Protein AF-A0A6M2AC68-F1 (afdb_monomer)

Radius of gyration: 29.89 Å; Cα contacts (8 Å, |Δi|>4): 961; chains: 1; bounding box: 69×64×84 Å

Solvent-accessible surface area (backbone atoms only — not comparable to full-atom values): 29818 Å² total; per-residue (Å²): 89,68,49,102,82,72,46,84,43,85,62,93,76,73,64,68,94,43,40,70,63,35,24,42,31,49,70,29,85,40,92,44,71,67,42,51,20,34,69,78,64,62,39,92,71,64,75,55,54,67,68,63,40,51,57,61,54,37,77,77,44,97,56,94,53,50,67,60,49,49,52,49,55,52,52,50,53,52,51,53,52,50,51,58,48,59,75,70,52,58,87,47,86,93,63,36,50,74,45,75,43,55,38,72,68,39,56,62,61,55,68,67,60,51,46,68,78,42,67,80,59,40,72,45,78,45,69,55,96,60,15,65,46,40,69,59,50,51,62,73,67,52,60,36,68,22,71,29,75,49,77,44,43,49,78,82,40,55,64,72,58,52,54,51,51,39,43,52,52,10,47,52,52,19,40,77,75,47,17,40,74,93,54,53,42,81,73,46,78,47,64,44,76,48,54,39,49,84,77,45,34,25,42,38,35,24,30,29,37,13,45,60,66,70,80,85,68,87,69,93,66,96,69,86,81,76,82,83,84,83,88,86,75,78,81,79,68,74,74,75,78,82,82,73,74,68,73,60,66,60,62,72,77,63,70,88,83,58,66,20,65,60,50,42,73,73,23,47,76,60,50,73,65,47,47,54,15,26,28,50,14,8,50,63,30,3,76,91,40,44,51,68,16,62,60,18,36,52,50,32,51,48,39,44,74,73,72,41,62,40,31,38,28,51,58,87,77,46,51,57,81,37,35,31,30,32,30,39,68,50,61,23,62,66,58,50,74,74,45,75,78,83,74,38,16,47,52,46,3,46,51,51,34,25,64,74,72,72,49,78,75,33,30,40,28,26,44,18,30,3,4,21,28,43,26,36,52,48,30,45,25,26,63,69,60,25,22,34,40,27,25,12,21,51,66,25,39,69,96,50,83,52,68,24,38,40,70,75,68,51,86,69,93,69,53,48,36,12,32,7,52,56,84,54,65,50,79,46,68,28,87,49,100,40,53,62,48,31,42,58,51,48,54,53,49,24,28,79,52,72,16,40,24,18,37,25,33,67,81,30,39,26,53,47,46,61,72,29,40,41,76,44,37,50,59,46,17,24,49,43,14,43,33,53,66,75,33,63,94,55,51,70,68,56,34,48,47,47,38,27,71,64,24,53,89,44,99,70,36,59,81,77,89,86,78,85,49,40,81,79,41,78,42,73,43,93,48,66,61,94,92,35,81,44,65,51,70,44,69,84

Sequence (540 aa):
SLDGAGSITIGPNSVGLHLQEKALVFGGDVLTSTDIAVVVGRLKIGTLNLEALKQKISHFSPSQDVDHLIAQIDQDLHKKLVEGIKYTLASIEDFPPHLVLVGGGASLFDLDVLNELMPKQFRTITIPKAAGVANALGAGMSSIGAKFVQVYDYDQIRRDAAIAEATEEAKKIAIAKGAMPDSIRVANIIETQINYLKGQPHETSVSVVGIDMGNIRVSRSSHHLQSSRGASKTASENLSQEVEPLISVAQTKRNDKVEGGALMKRAKPLSTVSIGDIALGAGLLGSGGGGSPVLGHQLALNAIKKGGEIRTISLDELPDDARVVVFGAMGSPVVVDERVPAFDEGIMAIREFEKKHGKNVDALVLAEGGGMNCTYPLFVASALNIPVVDADCMGRAFPGIHMVTPNIYGNFEQHFAALSNGRTSVLIQGDDDSFSSLETKARKATIDLGGVVSLAFMPMSGVEAKKWTIKGTLSIAESMGKAVRMSDGLSFAQRLEALNKVLEDTQYKKARKIFEGNIIKVINSSQEISGFNVGGFIIE

Nearest PDB structures (foldseek):
  2o3i-assembly1_A  TM=8.513E-01  e=2.415E-12  Chromobacterium violaceum
  2o3i-assembly1_B  TM=8.382E-01  e=3.020E-12  Chromobacterium violaceum
  8etj-assembly1_P  TM=8.234E-01  e=5.802E-01  Schizosaccharomyces pombe
  7vwy-assembly1_G  TM=4.848E-01  e=7.582E+00  Escherichia coli K-12

Structure (mmCIF, N/CA/C/O backbone):
data_AF-A0A6M2AC68-F1
#
_entry.id   AF-A0A6M2AC68-F1
#
loop_
_atom_site.group_PDB
_atom_site.id
_atom_site.type_symbol
_atom_site.label_atom_id
_atom_site.label_alt_id
_atom_site.label_comp_id
_atom_site.label_asym_id
_atom_site.label_entity_id
_atom_site.label_seq_id
_atom_site.pdbx_PDB_ins_code
_atom_site.Cartn_x
_atom_site.Cartn_y
_atom_site.Cartn_z
_atom_site.occupancy
_atom_site.B_iso_or_equiv
_atom_site.auth_seq_id
_atom_site.auth_comp_id
_atom_site.auth_asym_id
_atom_site.auth_atom_id
_atom_site.pdbx_PDB_model_num
ATOM 1 N N . SER A 1 1 ? 22.279 24.431 -16.744 1.00 63.75 1 SER A N 1
ATOM 2 C CA . SER A 1 1 ? 21.866 25.580 -15.902 1.00 63.75 1 SER A CA 1
ATOM 3 C C . SER A 1 1 ? 22.942 25.852 -14.872 1.00 63.75 1 SER A C 1
ATOM 5 O O . SER A 1 1 ? 23.754 24.969 -14.641 1.00 63.75 1 SER A O 1
ATOM 7 N N . LEU A 1 2 ? 22.965 27.037 -14.262 1.00 62.97 2 LEU A N 1
ATOM 8 C CA . LEU A 1 2 ? 23.719 27.256 -13.025 1.00 62.97 2 LEU A CA 1
ATOM 9 C C . LEU A 1 2 ? 22.783 26.966 -11.847 1.00 62.97 2 LEU A C 1
ATOM 11 O O . LEU A 1 2 ? 21.609 27.339 -11.907 1.00 62.97 2 LEU A O 1
ATOM 15 N N . ASP A 1 3 ? 23.253 26.257 -10.827 1.00 60.69 3 ASP A N 1
ATOM 16 C CA . ASP A 1 3 ? 22.520 26.140 -9.567 1.00 60.69 3 ASP A CA 1
ATOM 17 C C . ASP A 1 3 ? 22.620 27.442 -8.746 1.00 60.69 3 ASP A C 1
ATOM 19 O O . ASP A 1 3 ? 23.320 28.388 -9.114 1.00 60.69 3 ASP A O 1
ATOM 23 N N . GLY A 1 4 ? 21.915 27.501 -7.612 1.00 50.62 4 GLY A N 1
ATOM 24 C CA . GLY A 1 4 ? 21.947 28.661 -6.712 1.00 50.62 4 GLY A CA 1
ATOM 25 C C . GLY A 1 4 ? 23.326 28.968 -6.102 1.00 50.62 4 GLY A C 1
ATOM 26 O O . GLY A 1 4 ? 23.470 30.009 -5.467 1.00 50.62 4 GLY A O 1
ATOM 27 N N . ALA A 1 5 ? 24.322 28.094 -6.295 1.00 56.19 5 ALA A N 1
ATOM 28 C CA . ALA A 1 5 ? 25.706 28.251 -5.854 1.00 56.19 5 ALA A CA 1
ATOM 29 C C . ALA A 1 5 ? 26.676 28.588 -7.010 1.00 56.19 5 ALA A C 1
ATOM 31 O O . ALA A 1 5 ? 27.876 28.724 -6.777 1.00 56.19 5 ALA A O 1
ATOM 32 N N . GLY A 1 6 ? 26.178 28.748 -8.244 1.00 59.19 6 GLY A N 1
ATOM 33 C CA . GLY A 1 6 ? 26.992 29.052 -9.425 1.00 59.19 6 GLY A CA 1
ATOM 34 C C . GLY A 1 6 ? 27.696 27.838 -10.043 1.00 59.19 6 GLY A C 1
ATOM 35 O O . GLY A 1 6 ? 28.574 28.019 -10.885 1.00 59.19 6 GLY A O 1
ATOM 36 N N . SER A 1 7 ? 27.323 26.615 -9.655 1.00 65.62 7 SER A N 1
ATOM 37 C CA . SER A 1 7 ? 27.832 25.372 -10.237 1.00 65.62 7 SER A CA 1
ATOM 3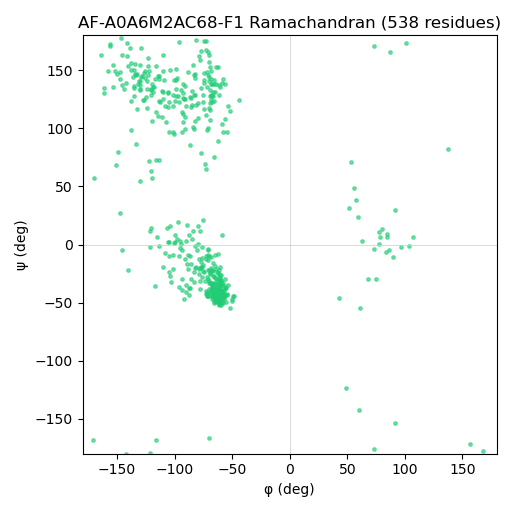8 C C . SER A 1 7 ? 26.990 24.938 -11.442 1.00 65.62 7 SER A C 1
ATOM 40 O O . SER A 1 7 ? 25.788 25.205 -11.518 1.00 65.62 7 SER A O 1
ATOM 42 N N . ILE A 1 8 ? 27.612 24.288 -12.426 1.00 74.12 8 ILE A N 1
ATOM 43 C CA . ILE A 1 8 ? 26.923 23.882 -13.654 1.00 74.12 8 ILE A CA 1
ATOM 44 C C . ILE A 1 8 ? 26.189 22.569 -13.435 1.00 74.12 8 ILE A C 1
ATOM 46 O O . ILE A 1 8 ? 26.756 21.567 -13.021 1.00 74.12 8 ILE A O 1
ATOM 50 N N . THR A 1 9 ? 24.910 22.572 -13.787 1.00 79.19 9 THR A N 1
ATOM 51 C CA . THR A 1 9 ? 24.010 21.428 -13.685 1.00 79.19 9 THR A CA 1
ATOM 52 C C . THR A 1 9 ? 23.496 21.017 -15.062 1.00 79.19 9 THR A C 1
ATOM 54 O O . THR A 1 9 ? 23.085 21.852 -15.880 1.00 79.19 9 THR A O 1
ATOM 57 N N . ILE A 1 10 ? 23.507 19.707 -15.316 1.00 83.94 10 ILE A N 1
ATOM 58 C CA . ILE A 1 10 ? 23.027 19.082 -16.556 1.00 83.94 10 ILE A CA 1
ATOM 59 C C . ILE A 1 10 ? 21.632 18.493 -16.303 1.00 83.94 10 ILE A C 1
ATOM 61 O O . ILE A 1 10 ? 21.487 17.593 -15.476 1.00 83.94 10 ILE A O 1
ATOM 65 N N . GLY A 1 11 ? 20.603 18.945 -17.025 1.00 82.69 11 GLY A N 1
ATOM 66 C CA . GLY A 1 11 ? 19.216 18.479 -16.847 1.00 82.69 11 GLY A CA 1
ATOM 67 C C . GLY A 1 11 ? 18.533 19.005 -15.567 1.00 82.69 11 GLY A C 1
ATOM 68 O O . GLY A 1 11 ? 19.113 19.829 -14.864 1.00 82.69 11 GLY A O 1
ATOM 69 N N . PRO A 1 12 ? 17.293 18.572 -15.254 1.00 78.44 12 PRO A N 1
ATOM 70 C CA . PRO A 1 12 ? 16.518 17.518 -15.924 1.00 78.44 12 PRO A CA 1
ATOM 71 C C . PRO A 1 12 ? 15.856 17.964 -17.238 1.00 78.44 12 PRO A C 1
ATOM 73 O O . PRO A 1 12 ? 15.390 17.128 -18.006 1.00 78.44 12 PRO A O 1
ATOM 76 N N . ASN A 1 13 ? 15.825 19.269 -17.512 1.00 82.31 13 ASN A N 1
ATOM 77 C CA . ASN A 1 13 ? 15.192 19.813 -18.709 1.00 82.31 13 ASN A CA 1
ATOM 78 C C . ASN A 1 13 ? 15.928 19.370 -19.982 1.00 82.31 13 ASN A C 1
ATOM 80 O O . ASN A 1 13 ? 17.158 19.394 -20.039 1.00 82.31 13 ASN A O 1
ATOM 84 N N . SER A 1 14 ? 15.164 19.009 -21.013 1.00 85.56 14 SER A N 1
ATOM 85 C CA . SER A 1 14 ? 15.674 18.595 -22.321 1.00 85.56 14 SER A CA 1
ATOM 86 C C . SER A 1 14 ? 15.041 19.434 -23.425 1.00 85.56 14 SER A C 1
ATOM 88 O O . SER A 1 14 ? 13.856 19.758 -23.367 1.00 85.56 14 SER A O 1
ATOM 90 N N . VAL A 1 15 ? 15.825 19.761 -24.454 1.00 87.69 15 VAL A N 1
ATOM 91 C CA . VAL A 1 15 ? 15.314 20.410 -25.672 1.00 87.69 15 VAL A CA 1
ATOM 92 C C . VAL A 1 15 ? 14.589 19.424 -26.597 1.00 87.69 15 VAL A C 1
ATOM 94 O O . VAL A 1 15 ? 13.836 19.853 -27.468 1.00 87.69 15 VAL A O 1
ATOM 97 N N . GLY A 1 16 ? 14.766 18.112 -26.386 1.00 86.50 16 GLY A N 1
ATOM 98 C CA . GLY A 1 16 ? 14.028 17.049 -27.072 1.00 86.50 16 GLY A CA 1
ATOM 99 C C . GLY A 1 16 ? 13.986 17.217 -28.593 1.00 86.50 16 GLY A C 1
ATOM 100 O O . GLY A 1 16 ? 15.022 17.319 -29.247 1.00 86.50 16 GLY A O 1
ATOM 101 N N . LEU A 1 17 ? 12.772 17.267 -29.151 1.00 86.56 17 LEU A N 1
ATOM 102 C CA . LEU A 1 17 ? 12.537 17.416 -30.592 1.00 86.56 17 LEU A CA 1
ATOM 103 C C . LEU A 1 17 ? 13.022 18.759 -31.172 1.00 86.56 17 LEU A C 1
ATOM 105 O O . LEU A 1 17 ? 13.247 18.851 -32.372 1.00 86.56 17 LEU A O 1
ATOM 109 N N . HIS A 1 18 ? 13.240 19.771 -30.327 1.00 92.25 18 HIS A N 1
ATOM 110 C CA . HIS A 1 18 ? 13.720 21.099 -30.722 1.00 92.25 18 HIS A CA 1
ATOM 111 C C . HIS A 1 18 ? 15.252 21.207 -30.723 1.00 92.25 18 HIS A C 1
ATOM 113 O O . HIS A 1 18 ? 15.792 22.311 -30.709 1.00 92.25 18 HIS A O 1
ATOM 119 N N . LEU A 1 19 ? 15.979 20.083 -30.718 1.00 91.25 19 LEU A N 1
ATOM 120 C CA . LEU A 1 19 ? 17.444 20.077 -30.702 1.00 91.25 19 LEU A CA 1
ATOM 121 C C . LEU A 1 19 ? 18.044 20.900 -31.854 1.00 91.25 19 LEU A C 1
ATOM 123 O O . LEU A 1 19 ? 18.955 21.687 -31.623 1.00 91.25 19 LEU A O 1
ATOM 127 N N . GLN A 1 20 ? 17.500 2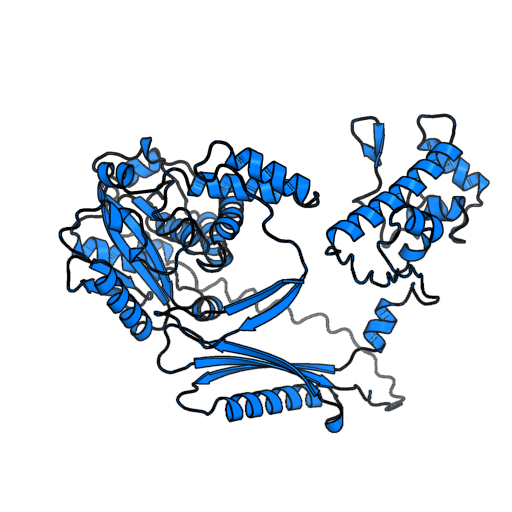0.757 -33.067 1.00 92.44 20 GLN A N 1
ATOM 128 C CA . GLN A 1 20 ? 17.972 21.482 -34.254 1.00 92.44 20 GLN A CA 1
ATOM 129 C C . GLN A 1 20 ? 17.687 22.989 -34.205 1.00 92.44 20 GLN A C 1
ATOM 131 O O . GLN A 1 20 ? 18.331 23.752 -34.911 1.00 92.44 20 GLN A O 1
ATOM 136 N N . GLU A 1 21 ? 16.734 23.424 -33.382 1.00 93.50 21 GLU A N 1
ATOM 137 C CA . GLU A 1 21 ? 16.370 24.837 -33.239 1.00 93.50 21 GLU A CA 1
ATOM 138 C C . GLU A 1 21 ? 17.132 25.493 -32.081 1.00 93.50 21 GLU A C 1
ATOM 140 O O . GLU A 1 21 ? 17.543 26.646 -32.177 1.00 93.50 21 GLU A O 1
ATOM 145 N N . LYS A 1 22 ? 17.312 24.760 -30.973 1.00 93.38 22 LYS A N 1
ATOM 146 C CA . LYS A 1 22 ? 17.761 25.327 -29.693 1.00 93.38 22 LYS A CA 1
ATOM 147 C C . LYS A 1 22 ? 19.216 25.051 -29.339 1.00 93.38 22 LYS A C 1
ATOM 149 O O . LYS A 1 22 ? 19.787 25.850 -28.605 1.00 93.38 22 LYS A O 1
ATOM 154 N N . ALA A 1 23 ? 19.824 23.960 -29.810 1.00 93.69 23 ALA A N 1
ATOM 155 C CA . ALA A 1 23 ? 21.214 23.664 -29.455 1.00 93.69 23 ALA A CA 1
ATOM 156 C C . ALA A 1 23 ? 22.194 24.627 -30.139 1.00 93.69 23 ALA A C 1
ATOM 158 O O . ALA A 1 23 ? 21.983 25.044 -31.286 1.00 93.69 23 ALA A O 1
ATOM 159 N N . LEU A 1 24 ? 23.289 24.957 -29.451 1.00 94.62 24 LEU A N 1
ATOM 160 C CA . LEU A 1 24 ? 24.263 25.940 -29.935 1.00 94.62 24 LEU A CA 1
ATOM 161 C C . LEU A 1 24 ? 24.872 25.530 -31.279 1.00 94.62 24 LEU A C 1
ATOM 163 O O . LEU A 1 24 ? 25.022 26.382 -32.151 1.00 94.62 24 LEU A O 1
ATOM 167 N N . VAL A 1 25 ? 25.157 24.241 -31.470 1.00 94.56 25 VAL A N 1
ATOM 168 C CA . VAL A 1 25 ? 25.772 23.645 -32.668 1.00 94.56 25 VAL A CA 1
ATOM 169 C C . VAL A 1 25 ? 24.933 23.825 -33.939 1.00 94.56 25 VAL A C 1
ATOM 171 O O . VAL A 1 25 ? 25.478 23.800 -35.043 1.00 94.56 25 VAL A O 1
ATOM 174 N N . PHE A 1 26 ? 23.624 24.064 -33.799 1.00 94.69 26 PHE A N 1
ATOM 175 C CA . PHE A 1 26 ? 22.717 24.396 -34.906 1.00 94.69 26 PHE A CA 1
ATOM 176 C C . PHE A 1 26 ? 22.410 25.897 -35.018 1.00 94.69 26 PHE A C 1
ATOM 178 O O . PHE A 1 26 ? 21.669 26.312 -35.905 1.00 94.69 26 PHE A O 1
ATOM 185 N N . GLY A 1 27 ? 23.000 26.725 -34.154 1.00 90.69 27 GLY A N 1
ATOM 186 C CA . GLY A 1 27 ? 22.804 28.173 -34.146 1.00 90.69 27 GLY A CA 1
ATOM 187 C C . GLY A 1 27 ? 21.877 28.690 -33.046 1.00 90.69 27 GLY A C 1
ATOM 188 O O . GLY A 1 27 ? 21.764 29.909 -32.924 1.00 90.69 27 GLY A O 1
ATOM 189 N N . GLY A 1 28 ? 21.302 27.813 -32.219 1.00 92.56 28 GLY A N 1
ATOM 190 C CA . GLY A 1 28 ? 20.436 28.182 -31.100 1.00 92.56 28 GLY A CA 1
ATOM 191 C C . GLY A 1 28 ? 21.163 28.858 -29.931 1.00 92.56 28 GLY A C 1
ATOM 192 O O . GLY A 1 28 ? 22.318 29.299 -30.045 1.00 92.56 28 GLY A O 1
ATOM 193 N N . ASP A 1 29 ? 20.457 28.943 -28.805 1.00 91.88 29 ASP A N 1
ATOM 194 C CA . ASP A 1 29 ? 20.817 29.692 -27.596 1.00 91.88 29 ASP A CA 1
ATOM 195 C C . ASP A 1 29 ? 20.920 28.826 -26.326 1.00 91.88 29 ASP A C 1
ATOM 197 O O . ASP A 1 29 ? 21.291 29.328 -25.265 1.00 91.88 29 ASP A O 1
ATOM 201 N N . VAL A 1 30 ? 20.642 27.523 -26.414 1.00 91.19 30 VAL A N 1
ATOM 202 C CA . VAL A 1 30 ? 20.695 26.597 -25.278 1.00 91.19 30 VAL A CA 1
ATOM 203 C C . VAL A 1 30 ? 21.937 25.718 -25.370 1.00 91.19 30 VAL A C 1
ATOM 205 O O . VAL A 1 30 ? 22.095 24.964 -26.327 1.00 91.19 30 VAL A O 1
ATOM 208 N N . LEU A 1 31 ? 22.786 25.753 -24.337 1.00 91.75 31 LEU A N 1
ATOM 209 C CA . LEU A 1 31 ? 23.887 24.802 -24.171 1.00 91.75 31 LEU A CA 1
ATOM 210 C C . LEU A 1 31 ? 23.350 23.399 -23.852 1.00 91.75 31 LEU A C 1
ATOM 212 O O . LEU A 1 31 ? 22.668 23.194 -22.846 1.00 91.75 31 LEU A O 1
ATOM 216 N N . THR A 1 32 ? 23.690 22.424 -24.689 1.00 93.38 32 THR A N 1
ATOM 217 C CA . THR A 1 32 ? 23.245 21.030 -24.591 1.00 93.38 32 THR A CA 1
ATOM 218 C C . THR A 1 32 ? 24.418 20.056 -24.502 1.00 93.38 32 THR A C 1
ATOM 220 O O . THR A 1 32 ? 25.531 20.341 -24.938 1.00 93.38 32 THR A O 1
ATOM 223 N N . SER A 1 33 ? 24.159 18.840 -24.013 1.00 93.44 33 SER A N 1
ATOM 224 C CA . SER A 1 33 ? 25.142 17.745 -24.034 1.00 93.44 33 SER A CA 1
ATOM 225 C C . SER A 1 33 ? 25.603 17.385 -25.453 1.00 93.44 33 SER A C 1
ATOM 227 O O . SER A 1 33 ? 26.711 16.893 -25.637 1.00 93.44 33 SER A O 1
ATOM 229 N N . THR A 1 34 ? 24.770 17.649 -26.466 1.00 93.44 34 THR A N 1
ATOM 230 C CA . THR A 1 34 ? 25.124 17.436 -27.877 1.00 93.44 34 THR A CA 1
ATOM 231 C C . THR A 1 34 ? 26.217 18.399 -28.335 1.00 93.44 34 THR A C 1
ATOM 233 O O . THR A 1 34 ? 27.116 17.982 -29.058 1.00 93.44 34 THR A O 1
ATOM 236 N N . ASP A 1 35 ? 26.185 19.653 -27.877 1.00 94.25 35 ASP A N 1
ATOM 237 C CA . ASP A 1 35 ? 27.212 20.650 -28.201 1.00 94.25 35 ASP A CA 1
ATOM 238 C C . ASP A 1 35 ? 28.583 20.203 -27.682 1.00 94.25 35 ASP A C 1
ATOM 240 O O . ASP A 1 35 ? 29.566 20.203 -28.421 1.00 94.25 35 ASP A O 1
ATOM 244 N N . ILE A 1 36 ? 28.625 19.729 -26.433 1.00 94.50 36 ILE A N 1
ATOM 245 C CA . ILE A 1 36 ? 29.835 19.193 -25.797 1.00 94.50 36 ILE A CA 1
ATOM 246 C C . ILE A 1 36 ? 30.372 17.991 -26.578 1.00 94.50 36 ILE A C 1
ATOM 248 O O . ILE A 1 36 ? 31.549 17.975 -26.931 1.00 94.50 36 ILE A O 1
ATOM 252 N N . ALA A 1 37 ? 29.504 17.039 -26.934 1.00 93.19 37 ALA A N 1
ATOM 253 C CA . ALA A 1 37 ? 29.881 15.858 -27.709 1.00 93.19 37 ALA A CA 1
ATOM 254 C C . ALA A 1 37 ? 30.431 16.191 -29.111 1.00 93.19 37 ALA A C 1
ATOM 256 O O . ALA A 1 37 ? 31.288 15.464 -29.617 1.00 93.19 37 ALA A O 1
ATOM 257 N N . VAL A 1 38 ? 29.981 17.283 -29.743 1.00 94.00 38 VAL A N 1
ATOM 258 C CA . VAL A 1 38 ? 30.568 17.769 -31.006 1.00 94.00 38 VAL A CA 1
ATOM 259 C C . VAL A 1 38 ? 31.947 18.383 -30.767 1.00 94.00 38 VAL A C 1
ATOM 261 O O . VAL A 1 38 ? 32.883 18.068 -31.501 1.00 94.00 38 VAL A O 1
ATOM 264 N N . VAL A 1 39 ? 32.109 19.210 -29.728 1.00 94.06 39 VAL A N 1
ATOM 265 C CA . VAL A 1 39 ? 33.391 19.882 -29.448 1.00 94.06 39 VAL A CA 1
ATOM 266 C C . VAL A 1 39 ? 34.507 18.904 -29.090 1.00 94.06 39 VAL A C 1
ATOM 268 O O . VAL A 1 39 ? 35.633 19.066 -29.555 1.00 94.06 39 VAL A O 1
ATOM 271 N N . VAL A 1 40 ? 34.193 17.866 -28.316 1.00 92.69 40 VAL A N 1
ATOM 272 C CA . VAL A 1 40 ? 35.138 16.790 -27.961 1.00 92.69 40 VAL A CA 1
ATOM 273 C C . VAL A 1 40 ? 35.310 15.748 -29.078 1.00 92.69 40 VAL A C 1
ATOM 275 O O . VAL A 1 40 ? 36.066 14.795 -28.928 1.00 92.69 40 VAL A O 1
ATOM 278 N N . GLY A 1 41 ? 34.627 15.921 -30.217 1.00 90.94 41 GLY A N 1
ATOM 279 C CA . GLY A 1 41 ? 34.831 15.125 -31.430 1.00 90.94 41 GLY A CA 1
ATOM 280 C C . GLY A 1 41 ? 34.082 13.790 -31.498 1.00 90.94 41 GLY A C 1
ATOM 281 O O . GLY A 1 41 ? 34.319 13.022 -32.433 1.00 90.94 41 GLY A O 1
ATOM 282 N N . ARG A 1 42 ? 33.160 13.505 -30.567 1.00 89.94 42 ARG A N 1
ATOM 283 C CA . ARG A 1 42 ? 32.348 12.269 -30.564 1.00 89.94 42 ARG A CA 1
ATOM 284 C C . ARG A 1 42 ? 31.183 12.311 -31.550 1.00 89.94 42 ARG A C 1
ATOM 286 O O . ARG A 1 42 ? 30.750 11.268 -32.039 1.00 89.94 42 ARG A O 1
ATOM 293 N N . LEU A 1 43 ? 30.701 13.506 -31.892 1.00 89.19 43 LEU A N 1
ATOM 294 C CA . LEU A 1 43 ? 29.639 13.719 -32.874 1.00 89.19 43 LEU A CA 1
ATOM 295 C C . LEU A 1 43 ? 30.082 14.644 -34.009 1.00 89.19 43 LEU A C 1
ATOM 297 O O . LEU A 1 43 ? 30.820 15.603 -33.813 1.00 89.19 43 LEU A O 1
ATOM 301 N N . LYS A 1 44 ? 29.571 14.367 -35.212 1.00 88.81 44 LYS A N 1
ATOM 302 C CA . LYS A 1 44 ? 29.770 15.190 -36.414 1.00 88.81 44 LYS A CA 1
ATOM 303 C C . LYS A 1 44 ? 28.418 15.628 -36.964 1.00 88.81 44 LYS A C 1
ATOM 305 O O . LYS A 1 44 ? 27.943 15.094 -37.962 1.00 88.81 44 LYS A O 1
ATOM 310 N N . ILE A 1 45 ? 27.779 16.551 -36.255 1.00 88.56 45 ILE A N 1
ATOM 311 C CA . ILE A 1 45 ? 26.478 17.130 -36.604 1.00 88.56 45 ILE A CA 1
ATOM 312 C C . ILE A 1 45 ? 26.507 18.639 -36.336 1.00 88.56 45 ILE A C 1
ATOM 314 O O . ILE A 1 45 ? 27.422 19.118 -35.673 1.00 88.56 45 ILE A O 1
ATOM 318 N N . GLY A 1 46 ? 25.496 19.369 -36.805 1.00 89.44 46 GLY A N 1
ATOM 319 C CA . GLY A 1 46 ? 25.414 20.820 -36.638 1.00 89.44 46 GLY A CA 1
ATOM 320 C C . GLY A 1 46 ? 25.816 21.601 -37.880 1.00 89.44 46 GLY A C 1
ATOM 321 O O . GLY A 1 46 ? 26.258 21.042 -38.882 1.00 89.44 46 GLY A O 1
ATOM 322 N N . THR A 1 47 ? 25.617 22.911 -37.804 1.00 89.88 47 THR A N 1
ATOM 323 C CA . THR A 1 47 ? 25.936 23.877 -38.864 1.00 89.88 47 THR A CA 1
ATOM 324 C C . THR A 1 47 ? 27.116 24.772 -38.491 1.00 89.88 47 THR A C 1
ATOM 326 O O . THR A 1 47 ? 27.739 25.354 -39.377 1.00 89.88 47 THR A O 1
ATOM 329 N N . LEU A 1 48 ? 27.449 24.875 -37.199 1.00 88.81 48 LEU A N 1
ATOM 330 C CA . LEU A 1 48 ? 28.604 25.632 -36.724 1.00 88.81 48 LEU A CA 1
ATOM 331 C C . LEU A 1 48 ? 29.898 24.816 -36.804 1.00 88.81 48 LEU A C 1
ATOM 333 O O . LEU A 1 48 ? 29.914 23.611 -36.559 1.00 88.81 48 LEU A O 1
ATOM 337 N N . ASN A 1 49 ? 31.005 25.501 -37.094 1.00 90.75 49 ASN A N 1
ATOM 338 C CA . ASN A 1 49 ? 32.340 24.930 -36.941 1.00 90.75 49 ASN A CA 1
ATOM 339 C C . ASN A 1 49 ? 32.770 24.912 -35.456 1.00 90.75 49 ASN A C 1
ATOM 341 O O . ASN A 1 49 ? 32.152 25.555 -34.604 1.00 90.75 49 ASN A O 1
ATOM 345 N N . LEU A 1 50 ? 33.837 24.167 -35.147 1.00 89.88 50 LEU A N 1
ATOM 346 C CA . LEU A 1 50 ? 34.296 23.955 -33.768 1.00 89.88 50 LEU A CA 1
ATOM 347 C C . LEU A 1 50 ? 34.703 25.254 -33.058 1.00 89.88 50 LEU A C 1
ATOM 349 O O . LEU A 1 50 ? 34.407 25.412 -31.877 1.00 89.88 50 LEU A O 1
ATOM 353 N N . GLU A 1 51 ? 35.347 26.186 -33.763 1.00 89.12 51 GLU A N 1
ATOM 354 C CA . GLU A 1 51 ? 35.784 27.466 -33.189 1.00 89.12 51 GLU A CA 1
ATOM 355 C C . GLU A 1 51 ? 34.589 28.337 -32.789 1.00 89.12 51 GLU A C 1
ATOM 357 O O . GLU A 1 51 ? 34.510 28.802 -31.651 1.00 89.12 51 GLU A O 1
ATOM 362 N N . ALA A 1 52 ? 33.611 28.489 -33.686 1.00 90.12 52 ALA A N 1
ATOM 363 C CA . ALA A 1 52 ? 32.388 29.243 -33.425 1.00 90.12 52 ALA A CA 1
ATOM 364 C C . ALA A 1 52 ? 31.554 28.609 -32.300 1.00 90.12 52 ALA A C 1
ATOM 366 O O . ALA A 1 52 ? 30.965 29.318 -31.481 1.00 90.12 52 ALA A O 1
ATOM 367 N N . LEU A 1 53 ? 31.521 27.275 -32.228 1.00 91.12 53 LEU A N 1
ATOM 368 C CA . LEU A 1 53 ? 30.829 26.560 -31.158 1.00 91.12 53 LEU A CA 1
ATOM 369 C C . LEU A 1 53 ? 31.514 26.768 -29.801 1.00 91.12 53 LEU A C 1
ATOM 371 O O . LEU A 1 53 ? 30.838 27.121 -28.835 1.00 91.12 53 LEU A O 1
ATOM 375 N N . LYS A 1 54 ? 32.846 26.636 -29.727 1.00 90.25 54 LYS A N 1
ATOM 376 C CA . LYS A 1 54 ? 33.618 26.938 -28.508 1.00 90.25 54 LYS A CA 1
ATOM 377 C C . LYS A 1 54 ? 33.432 28.388 -28.062 1.00 90.25 54 LYS A C 1
ATOM 379 O O . LYS A 1 54 ? 33.223 28.638 -26.876 1.00 90.25 54 LYS A O 1
ATOM 384 N N . GLN A 1 55 ? 33.430 29.335 -29.001 1.00 88.88 55 GLN A N 1
ATOM 385 C CA . GLN A 1 55 ? 33.166 30.740 -28.698 1.00 88.88 55 GLN A CA 1
ATOM 386 C C . GLN A 1 55 ? 31.777 30.926 -28.072 1.00 88.88 55 GLN A C 1
ATOM 388 O O . GLN A 1 55 ? 31.657 31.601 -27.053 1.00 88.88 55 GLN A O 1
ATOM 393 N N . LYS A 1 56 ? 30.735 30.279 -28.605 1.00 89.69 56 LYS A N 1
ATOM 394 C CA . LYS A 1 56 ? 29.397 30.337 -27.998 1.00 89.69 56 LYS A CA 1
ATOM 395 C C . LYS A 1 56 ? 29.346 29.714 -26.601 1.00 89.69 56 LYS A C 1
ATOM 397 O O . LYS A 1 56 ? 28.700 30.274 -25.719 1.00 89.69 56 LYS A O 1
ATOM 402 N N . ILE A 1 57 ? 30.033 28.592 -26.385 1.00 88.50 57 ILE A N 1
ATOM 403 C CA . ILE A 1 57 ? 30.113 27.933 -25.070 1.00 88.50 57 ILE A CA 1
ATOM 404 C C . ILE A 1 57 ? 30.807 28.839 -24.045 1.00 88.50 57 ILE A C 1
ATOM 406 O O . ILE A 1 57 ? 30.399 28.863 -22.885 1.00 88.50 57 ILE A O 1
ATOM 410 N N . SER A 1 58 ? 31.790 29.642 -24.467 1.00 86.00 58 SER A N 1
ATOM 411 C CA . SER A 1 58 ? 32.513 30.557 -23.573 1.00 86.00 58 SER A CA 1
ATOM 412 C C . SER A 1 58 ? 31.604 31.537 -22.820 1.00 86.00 58 SER A C 1
ATOM 414 O O . SER A 1 58 ? 31.890 31.878 -21.676 1.00 86.00 58 SER A O 1
ATOM 416 N N . HIS A 1 59 ? 30.463 31.919 -23.405 1.00 84.88 59 HIS A N 1
ATOM 417 C CA . HIS A 1 59 ? 29.480 32.804 -22.770 1.00 84.88 59 HIS A CA 1
ATOM 418 C C . HIS A 1 59 ? 28.775 32.186 -21.553 1.00 84.88 59 HIS A C 1
ATOM 420 O O . HIS A 1 59 ? 28.167 32.911 -20.770 1.00 84.88 59 HIS A O 1
ATOM 426 N N . PHE A 1 60 ? 28.858 30.865 -21.386 1.00 79.00 60 PHE A N 1
ATOM 427 C CA . PHE A 1 60 ? 28.307 30.138 -20.242 1.00 79.00 60 PHE A CA 1
ATOM 428 C C . PHE A 1 60 ? 29.345 29.902 -19.134 1.00 79.00 60 PHE A C 1
ATOM 430 O O . PHE A 1 60 ? 28.999 29.346 -18.092 1.00 79.00 60 PHE A O 1
ATOM 437 N N . SER A 1 61 ? 30.599 30.316 -19.345 1.00 70.62 61 SER A N 1
ATOM 438 C CA . SER A 1 61 ? 31.696 30.157 -18.394 1.00 70.62 61 SER A CA 1
ATOM 439 C C . SER A 1 61 ? 31.889 31.419 -17.544 1.00 70.62 61 SER A C 1
ATOM 441 O O . SER A 1 61 ? 32.181 32.481 -18.095 1.00 70.62 61 SER A O 1
ATOM 443 N N . PRO A 1 62 ? 31.813 31.336 -16.204 1.00 64.94 62 PRO A N 1
ATOM 444 C CA . PRO A 1 62 ? 32.278 32.410 -15.323 1.00 64.94 62 PRO A CA 1
ATOM 445 C C . PRO A 1 62 ? 33.812 32.575 -15.349 1.00 64.94 62 PRO A C 1
ATOM 447 O O . PRO A 1 62 ? 34.326 33.642 -15.018 1.00 64.94 62 PRO A O 1
ATOM 450 N N . SER A 1 63 ? 34.549 31.522 -15.731 1.00 61.56 63 SER A N 1
ATOM 451 C CA . SER A 1 63 ? 36.013 31.470 -15.859 1.00 61.56 63 SER A CA 1
ATOM 452 C C . SER A 1 63 ? 36.477 31.662 -17.311 1.00 61.56 63 SER A C 1
ATOM 454 O O . SER A 1 63 ? 35.785 31.255 -18.239 1.00 61.56 63 SER A O 1
ATOM 456 N N . GLN A 1 64 ? 37.679 32.209 -17.537 1.00 63.31 64 GLN A N 1
ATOM 457 C CA . GLN A 1 64 ? 38.240 32.391 -18.893 1.00 63.31 64 GLN A CA 1
ATOM 458 C C . GLN A 1 64 ? 38.674 31.083 -19.590 1.00 63.31 64 GLN A C 1
ATOM 460 O O . GLN A 1 64 ? 39.056 31.119 -20.757 1.00 63.31 64 GLN A O 1
ATOM 465 N N . ASP A 1 65 ? 38.610 29.936 -18.909 1.00 82.81 65 ASP A N 1
ATOM 466 C CA . ASP A 1 65 ? 39.028 28.642 -19.457 1.00 82.81 65 ASP A CA 1
ATOM 467 C C . ASP A 1 65 ? 37.826 27.811 -19.938 1.00 82.81 65 ASP A C 1
ATOM 469 O O . ASP A 1 65 ? 37.148 27.124 -19.170 1.00 82.81 65 ASP A O 1
ATOM 473 N N . VAL A 1 66 ? 37.548 27.915 -21.237 1.00 85.50 66 VAL A N 1
ATOM 474 C CA . VAL A 1 66 ? 36.446 27.216 -21.915 1.00 85.50 66 VAL A CA 1
ATOM 475 C C . VAL A 1 66 ? 36.745 25.726 -22.080 1.00 85.50 66 VAL A C 1
ATOM 477 O O . VAL A 1 66 ? 35.824 24.911 -22.059 1.00 85.50 66 VAL A O 1
ATOM 480 N N . ASP A 1 67 ? 38.014 25.348 -22.228 1.00 87.81 67 ASP A N 1
ATOM 481 C CA . ASP A 1 67 ? 38.394 23.948 -22.417 1.00 87.81 67 ASP A CA 1
ATOM 482 C C . ASP A 1 67 ? 38.240 23.168 -21.104 1.00 87.81 67 ASP A C 1
ATOM 484 O O . ASP A 1 67 ? 37.682 22.066 -21.110 1.00 87.81 67 ASP A O 1
ATOM 488 N N . HIS A 1 68 ? 38.610 23.771 -19.967 1.00 86.25 68 HIS A N 1
ATOM 489 C CA . HIS A 1 68 ? 38.323 23.206 -18.645 1.00 86.25 68 HIS A CA 1
ATOM 490 C C . HIS A 1 68 ? 36.816 23.030 -18.415 1.00 86.25 68 HIS A C 1
ATOM 492 O O . HIS A 1 68 ? 36.376 21.990 -17.923 1.00 86.25 68 HIS A O 1
ATOM 498 N N . LEU A 1 69 ? 36.007 24.022 -18.803 1.00 86.44 69 LEU A N 1
ATOM 499 C CA . LEU A 1 69 ? 34.550 23.951 -18.708 1.00 86.44 69 LEU A CA 1
ATOM 500 C C . LEU A 1 69 ? 33.979 22.758 -19.487 1.00 86.44 69 LEU A C 1
ATOM 502 O O . LEU A 1 69 ? 33.174 21.991 -18.960 1.00 86.44 69 LEU A O 1
ATOM 506 N N . ILE A 1 70 ? 34.390 22.612 -20.747 1.00 90.50 70 ILE A N 1
ATOM 507 C CA . ILE A 1 70 ? 33.939 21.525 -21.622 1.00 90.50 70 ILE A CA 1
ATOM 508 C C . ILE A 1 70 ? 34.321 20.172 -21.017 1.00 90.50 70 ILE A C 1
ATOM 510 O O . ILE A 1 70 ? 33.470 19.286 -20.945 1.00 90.50 70 ILE A O 1
ATOM 514 N N . ALA A 1 71 ? 35.562 20.031 -20.541 1.00 89.94 71 ALA A N 1
ATOM 515 C CA . ALA A 1 71 ? 36.042 18.807 -19.903 1.00 89.94 71 ALA A CA 1
ATOM 516 C C . ALA A 1 71 ? 35.250 18.468 -18.629 1.00 89.94 71 ALA A C 1
ATOM 518 O O . ALA A 1 71 ? 34.887 17.311 -18.418 1.00 89.94 71 ALA A O 1
ATOM 519 N N . GLN A 1 72 ? 34.929 19.471 -17.808 1.00 88.56 72 GLN A N 1
ATOM 520 C CA . GLN A 1 72 ? 34.118 19.286 -16.606 1.00 88.56 72 GLN A CA 1
ATOM 521 C C . GLN A 1 72 ? 32.696 18.819 -16.945 1.00 88.56 72 GLN A C 1
ATOM 523 O O . GLN A 1 72 ? 32.234 17.822 -16.392 1.00 88.56 72 GLN A O 1
ATOM 528 N N . ILE A 1 73 ? 32.014 19.493 -17.881 1.00 90.25 73 ILE A N 1
ATOM 529 C CA . ILE A 1 73 ? 30.652 19.116 -18.296 1.00 90.25 73 ILE A CA 1
ATOM 530 C C . ILE A 1 73 ? 30.643 17.704 -18.886 1.00 90.25 73 ILE A C 1
ATOM 532 O O . ILE A 1 73 ? 29.727 16.927 -18.616 1.00 90.25 73 ILE A O 1
ATOM 536 N N . ASP A 1 74 ? 31.662 17.363 -19.676 1.00 93.06 74 ASP A N 1
ATOM 537 C CA . ASP A 1 74 ? 31.809 16.025 -20.233 1.00 93.06 74 ASP A CA 1
ATOM 538 C C . ASP A 1 74 ? 31.966 14.970 -19.131 1.00 93.06 74 ASP A C 1
ATOM 540 O O . ASP A 1 74 ? 31.237 13.978 -19.106 1.00 93.06 74 ASP A O 1
ATOM 544 N N . GLN A 1 75 ? 32.854 15.203 -18.162 1.00 90.94 75 GLN A N 1
ATOM 545 C CA . GLN A 1 75 ? 33.059 14.286 -17.042 1.00 90.94 75 GLN A CA 1
ATOM 546 C C . GLN A 1 75 ? 31.785 14.113 -16.198 1.00 90.94 75 GLN A C 1
ATOM 548 O O . GLN A 1 75 ? 31.437 12.992 -15.815 1.00 90.94 75 GLN A O 1
ATOM 553 N N . ASP A 1 76 ? 31.068 15.203 -15.927 1.00 89.56 76 ASP A N 1
ATOM 554 C CA . ASP A 1 76 ? 29.834 15.179 -15.140 1.00 89.56 76 ASP A CA 1
ATOM 555 C C . ASP A 1 76 ? 28.693 14.471 -15.885 1.00 89.56 76 ASP A C 1
ATOM 557 O O . ASP A 1 76 ? 27.899 13.759 -15.263 1.00 89.56 76 ASP A O 1
ATOM 561 N N . LEU A 1 77 ? 28.644 14.570 -17.219 1.00 91.75 77 LEU A N 1
ATOM 562 C CA . LEU A 1 77 ? 27.712 13.803 -18.048 1.00 91.75 77 LEU A CA 1
ATOM 563 C C . LEU A 1 77 ? 27.938 12.291 -17.886 1.00 91.75 77 LEU A C 1
ATOM 565 O O . LEU A 1 77 ? 26.975 11.548 -17.676 1.00 91.75 77 LEU A O 1
ATOM 569 N N . HIS A 1 78 ? 29.196 11.840 -17.921 1.00 93.44 78 HIS A N 1
ATOM 570 C CA . HIS A 1 78 ? 29.546 10.431 -17.709 1.00 93.44 78 HIS A CA 1
ATOM 571 C C . HIS A 1 78 ? 29.198 9.964 -16.295 1.00 93.44 78 HIS A C 1
ATOM 573 O O . HIS A 1 78 ? 28.531 8.941 -16.140 1.00 93.44 78 HIS A O 1
ATOM 579 N N . LYS A 1 79 ? 29.582 10.728 -15.262 1.00 89.44 79 LYS A N 1
ATOM 580 C CA . LYS A 1 79 ? 29.245 10.410 -13.862 1.00 89.44 79 LYS A CA 1
ATOM 581 C C . LYS A 1 79 ? 27.738 10.271 -13.668 1.00 89.44 79 LYS A C 1
ATOM 583 O O . LYS A 1 79 ? 27.294 9.306 -13.054 1.00 89.44 79 LYS A O 1
ATOM 588 N N . LYS A 1 80 ? 26.949 11.172 -14.256 1.00 87.44 80 LYS A N 1
ATOM 589 C CA . LYS A 1 80 ? 25.486 11.141 -14.157 1.00 87.44 80 LYS A CA 1
ATOM 590 C C . LYS A 1 80 ? 24.873 9.890 -14.793 1.00 87.44 80 LYS A C 1
ATOM 592 O O . LYS A 1 80 ? 23.939 9.318 -14.233 1.00 87.44 80 LYS A O 1
ATOM 597 N N . LEU A 1 81 ? 25.403 9.432 -15.932 1.00 88.31 81 LEU A N 1
ATOM 598 C CA . LEU A 1 81 ? 24.998 8.149 -16.518 1.00 88.31 81 LEU A CA 1
ATOM 599 C C . LEU A 1 81 ? 25.364 6.980 -15.592 1.00 88.31 81 LEU A C 1
ATOM 601 O O . LEU A 1 81 ? 24.525 6.117 -15.343 1.00 88.31 81 LEU A O 1
ATOM 605 N N . VAL A 1 82 ? 26.590 6.967 -15.065 1.00 87.12 82 VAL A N 1
ATOM 606 C CA . VAL A 1 82 ? 27.082 5.926 -14.147 1.00 87.12 82 VAL A CA 1
ATOM 607 C C . VAL A 1 82 ? 26.226 5.843 -12.883 1.00 87.12 82 VAL A C 1
ATOM 609 O O . VAL A 1 82 ? 25.883 4.747 -12.450 1.00 87.12 82 VAL A O 1
ATOM 612 N N . GLU A 1 83 ? 25.836 6.977 -12.303 1.00 82.62 83 GLU A N 1
ATOM 613 C CA . GLU A 1 83 ? 24.918 7.024 -11.160 1.00 82.62 83 GLU A CA 1
ATOM 614 C C . GLU A 1 83 ? 23.550 6.423 -11.505 1.00 82.62 83 GLU A C 1
ATOM 616 O O . GLU A 1 83 ? 23.058 5.565 -10.773 1.00 82.62 83 GLU A O 1
ATOM 621 N N . GLY A 1 84 ? 22.969 6.794 -12.653 1.00 80.19 84 GLY A N 1
ATOM 622 C CA . GLY A 1 84 ? 21.709 6.214 -13.134 1.00 80.19 84 GLY A CA 1
ATOM 623 C C . GLY A 1 84 ? 21.782 4.696 -13.341 1.00 80.19 84 GLY A C 1
ATOM 624 O O . GLY A 1 84 ? 20.867 3.961 -12.963 1.00 80.19 84 GLY A O 1
ATOM 625 N N . ILE A 1 85 ? 22.901 4.214 -13.882 1.00 81.62 85 ILE A N 1
ATOM 626 C CA . ILE A 1 85 ? 23.179 2.785 -14.055 1.00 81.62 85 ILE A CA 1
ATOM 627 C C . ILE A 1 85 ? 23.290 2.085 -12.691 1.00 81.62 85 ILE A C 1
ATOM 629 O O . ILE A 1 85 ? 22.643 1.059 -12.478 1.00 81.62 85 ILE A O 1
ATOM 633 N N . LYS A 1 86 ? 24.044 2.655 -11.742 1.00 73.75 86 LYS A N 1
ATOM 634 C CA . LYS A 1 86 ? 24.213 2.112 -10.382 1.00 73.75 86 LYS A CA 1
ATOM 635 C C . LYS A 1 86 ? 22.900 2.016 -9.606 1.00 73.75 86 LYS A C 1
ATOM 637 O O . LYS A 1 86 ? 22.768 1.118 -8.789 1.00 73.75 86 LYS A O 1
ATOM 642 N N . TYR A 1 87 ? 21.923 2.887 -9.869 1.00 62.00 87 TYR A N 1
ATOM 643 C CA . TYR A 1 87 ? 20.594 2.777 -9.252 1.00 62.00 87 TYR A CA 1
ATOM 644 C C . TYR A 1 87 ? 19.755 1.609 -9.753 1.00 62.00 87 TYR A C 1
ATOM 646 O O . TYR A 1 87 ? 18.821 1.203 -9.066 1.00 62.00 87 TYR A O 1
ATOM 654 N N . THR A 1 88 ? 20.064 1.101 -10.943 1.00 60.41 88 THR A N 1
ATOM 655 C CA . THR A 1 88 ? 19.265 0.068 -11.611 1.00 60.41 88 THR A CA 1
ATOM 656 C C . THR A 1 88 ? 19.937 -1.305 -11.539 1.00 60.41 88 THR A C 1
ATOM 658 O O . THR A 1 88 ? 19.263 -2.327 -11.627 1.00 60.41 88 THR A O 1
ATOM 661 N N . LEU A 1 89 ? 21.262 -1.348 -11.374 1.00 63.41 89 LEU A N 1
ATOM 662 C CA . LEU A 1 89 ? 22.017 -2.586 -11.203 1.00 63.41 89 LEU A CA 1
ATOM 663 C C . LEU A 1 89 ? 21.916 -3.104 -9.770 1.00 63.41 89 LEU A C 1
ATOM 665 O O . LEU A 1 89 ? 22.391 -2.455 -8.840 1.00 63.41 89 LEU A O 1
ATOM 669 N N . ALA A 1 90 ? 21.421 -4.328 -9.609 1.00 53.25 90 ALA A N 1
ATOM 670 C CA . ALA A 1 90 ? 21.758 -5.114 -8.431 1.00 53.25 90 ALA A CA 1
ATOM 671 C C . ALA A 1 90 ? 23.246 -5.506 -8.469 1.00 53.25 90 ALA A C 1
ATOM 673 O O . ALA A 1 90 ? 23.836 -5.680 -9.537 1.00 53.25 90 ALA A O 1
ATOM 674 N N . SER A 1 91 ? 23.849 -5.641 -7.293 1.00 51.84 91 SER A N 1
ATOM 675 C CA . SER A 1 91 ? 25.206 -6.152 -7.094 1.00 51.84 91 SER A CA 1
ATOM 676 C C . SER A 1 91 ? 25.335 -7.575 -7.663 1.00 51.84 91 SER A C 1
ATOM 678 O O . SER A 1 91 ? 24.880 -8.522 -7.033 1.00 51.84 91 SER A O 1
ATOM 680 N N . ILE A 1 92 ? 25.970 -7.745 -8.826 1.00 52.97 92 ILE A N 1
ATOM 681 C CA . ILE A 1 92 ? 26.325 -9.064 -9.379 1.00 52.97 92 ILE A CA 1
ATOM 682 C C . ILE A 1 92 ? 27.857 -9.145 -9.445 1.00 52.97 92 ILE A C 1
ATOM 684 O O . ILE A 1 92 ? 28.450 -9.009 -10.515 1.00 52.97 92 ILE A O 1
ATOM 688 N N . GLU A 1 93 ? 28.515 -9.287 -8.288 1.00 56.75 93 GLU A N 1
ATOM 689 C CA . GLU A 1 93 ? 29.987 -9.362 -8.207 1.00 56.75 93 GLU A CA 1
ATOM 690 C C . GLU A 1 93 ? 30.542 -10.638 -8.869 1.00 56.75 93 GLU A C 1
ATOM 692 O O . GLU A 1 93 ? 31.598 -10.593 -9.501 1.00 56.75 93 GLU A O 1
ATOM 697 N N . ASP A 1 94 ? 29.800 -11.749 -8.813 1.00 55.47 94 ASP A N 1
ATOM 698 C CA . ASP A 1 94 ? 30.267 -13.051 -9.309 1.00 55.47 94 ASP A CA 1
ATOM 699 C C . ASP A 1 94 ? 30.116 -13.232 -10.833 1.00 55.47 94 ASP A C 1
ATOM 701 O O . ASP A 1 94 ? 30.785 -14.073 -11.441 1.00 55.47 94 ASP A O 1
ATOM 705 N N . PHE A 1 95 ? 29.264 -12.434 -11.490 1.00 63.34 95 PHE A N 1
ATOM 706 C CA . PHE A 1 95 ? 29.053 -12.503 -12.941 1.00 63.34 95 PHE A CA 1
ATOM 707 C C . PHE A 1 95 ? 28.696 -11.128 -13.533 1.00 63.34 95 PHE A C 1
ATOM 709 O O . PHE A 1 95 ? 27.526 -10.853 -13.811 1.00 63.34 95 PHE A O 1
ATOM 716 N N . PRO A 1 96 ? 29.689 -10.249 -13.764 1.00 72.38 96 PRO A N 1
ATOM 717 C CA . PRO A 1 96 ? 29.420 -8.904 -14.252 1.00 72.38 96 PRO A CA 1
ATOM 718 C C . PRO A 1 96 ? 28.741 -8.955 -15.637 1.00 72.38 96 PRO A C 1
ATOM 720 O O . PRO A 1 96 ? 29.250 -9.630 -16.544 1.00 72.38 96 PRO A O 1
ATOM 723 N N . PRO A 1 97 ? 27.602 -8.261 -15.833 1.00 80.00 97 PRO A N 1
ATOM 724 C CA . PRO A 1 97 ? 26.836 -8.328 -17.075 1.00 80.00 97 PRO A CA 1
ATOM 725 C C . PRO A 1 97 ? 27.525 -7.590 -18.236 1.00 80.00 97 PRO A C 1
ATOM 727 O O . PRO A 1 97 ? 28.555 -6.933 -18.076 1.00 80.00 97 PRO A O 1
ATOM 730 N N . HIS A 1 98 ? 26.947 -7.687 -19.434 1.00 84.88 98 HIS A N 1
ATOM 731 C CA . HIS A 1 98 ? 27.318 -6.852 -20.579 1.00 84.88 98 HIS A CA 1
ATOM 732 C C . HIS A 1 98 ? 26.451 -5.584 -20.597 1.00 84.88 98 HIS A C 1
ATOM 734 O O . HIS A 1 98 ? 25.224 -5.687 -20.620 1.00 84.88 98 HIS A O 1
ATOM 740 N N . LEU A 1 99 ? 27.064 -4.397 -20.627 1.00 87.12 99 LEU A N 1
ATOM 741 C CA . LEU A 1 99 ? 26.348 -3.133 -20.812 1.00 87.12 99 LEU A CA 1
ATOM 742 C C . LEU A 1 99 ? 26.264 -2.796 -22.300 1.00 87.12 99 LEU A C 1
ATOM 744 O O . LEU A 1 99 ? 27.286 -2.580 -22.955 1.00 87.12 99 LEU A O 1
ATOM 748 N N . VAL A 1 100 ? 25.044 -2.700 -22.827 1.00 89.88 100 VAL A N 1
ATOM 749 C CA . VAL A 1 100 ? 24.795 -2.284 -24.212 1.00 89.88 100 VAL A CA 1
ATOM 750 C C . VAL A 1 100 ? 24.132 -0.909 -24.212 1.00 89.88 100 VAL A C 1
ATOM 752 O O . VAL A 1 100 ? 22.976 -0.766 -23.824 1.00 89.88 100 VAL A O 1
ATOM 755 N N . LEU A 1 101 ? 24.868 0.109 -24.656 1.00 90.81 101 LEU A N 1
ATOM 756 C CA . LEU A 1 101 ? 24.382 1.483 -24.774 1.00 90.81 101 LEU A CA 1
ATOM 757 C C . LEU A 1 101 ? 23.687 1.668 -26.124 1.00 90.81 101 LEU A C 1
ATOM 759 O O . LEU A 1 101 ? 24.298 1.512 -27.184 1.00 90.81 101 LEU A O 1
ATOM 763 N N . VAL A 1 102 ? 22.398 2.001 -26.082 1.00 91.56 102 VAL A N 1
ATOM 764 C CA . VAL A 1 102 ? 21.547 2.171 -27.265 1.00 91.56 102 VAL A CA 1
ATOM 765 C C . VAL A 1 102 ? 20.797 3.506 -27.249 1.00 91.56 102 VAL A C 1
ATOM 767 O O . VAL A 1 102 ? 20.768 4.214 -26.246 1.00 91.56 102 VAL A O 1
ATOM 770 N N . GLY A 1 103 ? 20.180 3.854 -28.376 1.00 87.44 103 GLY A N 1
ATOM 771 C CA . GLY A 1 103 ? 19.535 5.142 -28.616 1.00 87.44 103 GLY A CA 1
ATOM 772 C C . GLY A 1 103 ? 20.500 6.197 -29.161 1.00 87.44 103 GLY A C 1
ATOM 773 O O . GLY A 1 103 ? 21.719 6.044 -29.117 1.00 87.44 103 GLY A O 1
ATOM 774 N N . GLY A 1 104 ? 19.950 7.295 -29.687 1.00 82.44 104 GLY A N 1
ATOM 775 C CA . GLY A 1 104 ? 20.751 8.383 -30.270 1.00 82.44 104 GLY A CA 1
ATOM 776 C C . GLY A 1 104 ? 21.671 9.092 -29.266 1.00 82.44 104 GLY A C 1
ATOM 777 O O . GLY A 1 104 ? 22.693 9.644 -29.656 1.00 82.44 104 GLY A O 1
ATOM 778 N N . GLY A 1 105 ? 21.346 9.033 -27.970 1.00 87.50 105 GLY A N 1
ATOM 779 C CA . GLY A 1 105 ? 22.173 9.590 -26.897 1.00 87.50 105 GLY A CA 1
ATOM 780 C C . GLY A 1 105 ? 23.403 8.750 -26.538 1.00 87.50 105 GLY A C 1
ATOM 781 O O . GLY A 1 105 ? 24.271 9.249 -25.832 1.00 87.50 105 GLY A O 1
ATOM 782 N N . ALA A 1 106 ? 23.519 7.508 -27.026 1.00 90.06 106 ALA A N 1
ATOM 783 C CA . ALA A 1 106 ? 24.673 6.651 -26.736 1.00 90.06 106 ALA A CA 1
ATOM 784 C C . ALA A 1 106 ? 25.993 7.273 -27.226 1.00 90.06 106 ALA A C 1
ATOM 786 O O . ALA A 1 106 ? 27.024 7.127 -26.580 1.00 90.06 106 ALA A O 1
ATOM 787 N N . SER A 1 107 ? 25.943 8.031 -28.325 1.00 87.94 107 SER A N 1
ATOM 788 C CA . SER A 1 107 ? 27.096 8.725 -28.910 1.00 87.94 107 SER A CA 1
ATOM 789 C C . SER A 1 107 ? 27.599 9.926 -28.100 1.00 87.94 107 SER A C 1
ATOM 791 O O . SER A 1 107 ? 28.591 10.537 -28.486 1.00 87.94 107 SER A O 1
ATOM 793 N N . LEU A 1 108 ? 26.927 10.291 -27.004 1.00 91.06 108 LEU A N 1
ATOM 794 C CA . LEU A 1 108 ? 27.408 11.332 -26.094 1.00 91.06 108 LEU A CA 1
ATOM 795 C C . LEU A 1 108 ? 28.553 10.838 -25.198 1.00 91.06 108 LEU A C 1
ATOM 797 O O . LEU A 1 108 ? 29.292 11.660 -24.661 1.00 91.06 108 LEU A O 1
ATOM 801 N N . PHE A 1 109 ? 28.697 9.520 -25.044 1.00 93.25 109 PHE A N 1
ATOM 802 C CA . PHE A 1 109 ? 29.568 8.908 -24.048 1.00 93.25 109 PHE A CA 1
ATOM 803 C C . PHE A 1 109 ? 30.786 8.227 -24.669 1.00 93.25 109 PHE A C 1
ATOM 805 O O . PHE A 1 109 ? 30.742 7.696 -25.780 1.00 93.25 109 PHE A O 1
ATOM 812 N N . ASP A 1 110 ? 31.863 8.223 -23.901 1.00 93.12 110 ASP A N 1
ATOM 813 C CA . ASP A 1 110 ? 33.140 7.597 -24.182 1.00 93.12 110 ASP A CA 1
ATOM 814 C C . ASP A 1 110 ? 33.244 6.249 -23.465 1.00 93.12 110 ASP A C 1
ATOM 816 O O . ASP A 1 110 ? 33.018 6.152 -22.257 1.00 93.12 110 ASP A O 1
ATOM 820 N N . LEU A 1 111 ? 33.573 5.192 -24.207 1.00 90.50 111 LEU A N 1
ATOM 821 C CA . LEU A 1 111 ? 33.650 3.849 -23.638 1.00 90.50 111 LEU A CA 1
ATOM 822 C C . LEU A 1 111 ? 34.809 3.701 -22.650 1.00 90.50 111 LEU A C 1
ATOM 824 O O . LEU A 1 111 ? 34.647 2.990 -21.658 1.00 90.50 111 LEU A O 1
ATOM 828 N N . ASP A 1 112 ? 35.939 4.369 -22.882 1.00 90.56 112 ASP A N 1
ATOM 829 C CA . ASP A 1 112 ? 37.114 4.255 -22.018 1.00 90.56 112 ASP A CA 1
ATOM 830 C C . ASP A 1 112 ? 36.850 4.954 -20.681 1.00 90.56 112 ASP A C 1
ATOM 832 O O . ASP A 1 112 ? 37.035 4.353 -19.623 1.00 90.56 112 ASP A O 1
ATOM 836 N N . VAL A 1 113 ? 36.255 6.152 -20.716 1.00 91.38 113 VAL A N 1
ATOM 837 C CA . VAL A 1 113 ? 35.832 6.873 -19.499 1.00 91.38 113 VAL A CA 1
ATOM 838 C C . VAL A 1 113 ? 34.791 6.074 -18.708 1.00 91.38 113 VAL A C 1
ATOM 840 O O . VAL A 1 113 ? 34.860 5.998 -17.480 1.00 91.38 113 VAL A O 1
ATOM 843 N N . LEU A 1 114 ? 33.819 5.444 -19.378 1.00 90.44 114 LEU A N 1
ATOM 844 C CA . LEU A 1 114 ? 32.834 4.603 -18.688 1.00 90.44 114 LEU A CA 1
ATOM 845 C C . LEU A 1 114 ? 33.470 3.360 -18.052 1.00 90.44 114 LEU A C 1
ATOM 847 O O . LEU A 1 114 ? 33.080 2.994 -16.942 1.00 90.44 114 LEU A O 1
ATOM 851 N N . ASN A 1 115 ? 34.445 2.735 -18.719 1.00 87.75 115 ASN A N 1
ATOM 852 C CA . ASN A 1 115 ? 35.199 1.610 -18.161 1.00 87.75 115 ASN A CA 1
ATOM 853 C C . ASN A 1 115 ? 36.014 2.031 -16.926 1.00 87.75 115 ASN A C 1
ATOM 855 O O . ASN A 1 115 ? 36.054 1.288 -15.944 1.00 87.75 115 ASN A O 1
ATOM 859 N N . GLU A 1 116 ? 36.616 3.223 -16.940 1.00 89.56 116 GLU A N 1
ATOM 860 C CA . GLU A 1 116 ? 37.353 3.779 -15.797 1.00 89.56 116 GLU A CA 1
ATOM 861 C C . GLU A 1 116 ? 36.446 4.109 -14.603 1.00 89.56 116 GLU A C 1
ATOM 863 O O . GLU A 1 116 ? 36.822 3.869 -13.455 1.00 89.56 116 GLU A O 1
ATOM 868 N N . LEU A 1 117 ? 35.240 4.633 -14.851 1.00 87.31 117 LEU A N 1
ATOM 869 C CA . LEU A 1 117 ? 34.280 4.996 -13.798 1.00 87.31 117 LEU A CA 1
ATOM 870 C C . LEU A 1 117 ? 33.531 3.791 -13.199 1.00 87.31 117 LEU A C 1
ATOM 872 O O . LEU A 1 117 ? 32.970 3.896 -12.101 1.00 87.31 117 LEU A O 1
ATOM 876 N N . MET A 1 118 ? 33.492 2.664 -13.914 1.00 85.12 118 MET A N 1
ATOM 877 C CA . MET A 1 118 ? 32.797 1.432 -13.515 1.00 85.12 118 MET A CA 1
ATOM 878 C C . MET A 1 118 ? 33.711 0.197 -13.633 1.00 85.12 118 MET A C 1
ATOM 880 O O . MET A 1 118 ? 33.354 -0.786 -14.296 1.00 85.12 118 MET A O 1
ATOM 884 N N . PRO A 1 119 ? 34.897 0.206 -12.995 1.00 79.69 119 PRO A N 1
ATOM 885 C CA . PRO A 1 119 ? 35.876 -0.853 -13.177 1.00 79.69 119 PRO A CA 1
ATOM 886 C C . PRO A 1 119 ? 35.323 -2.173 -12.640 1.00 79.69 119 PRO A C 1
ATOM 888 O O . PRO A 1 119 ? 34.830 -2.240 -11.516 1.00 79.69 119 PRO A O 1
ATOM 891 N N . LYS A 1 120 ? 35.425 -3.238 -13.445 1.00 75.50 120 LYS A N 1
ATOM 892 C CA . LYS A 1 120 ? 34.964 -4.605 -13.118 1.00 75.50 120 LYS A CA 1
ATOM 893 C C . LYS A 1 120 ? 33.452 -4.758 -12.883 1.00 75.50 120 LYS A C 1
ATOM 895 O O . LYS A 1 120 ? 33.013 -5.864 -12.592 1.00 75.50 120 LYS A O 1
ATOM 900 N N . GLN A 1 121 ? 32.655 -3.701 -13.051 1.00 77.88 121 GLN A N 1
ATOM 901 C CA . GLN A 1 121 ? 31.201 -3.762 -12.875 1.00 77.88 121 GLN A CA 1
ATOM 902 C C . GLN A 1 121 ? 30.498 -4.436 -14.063 1.00 77.88 121 GLN A C 1
ATOM 904 O O . GLN A 1 121 ? 29.448 -5.051 -13.906 1.00 77.88 121 GLN A O 1
ATOM 909 N N . PHE A 1 122 ? 31.099 -4.351 -15.250 1.00 82.06 122 PHE A N 1
ATOM 910 C CA . PHE A 1 122 ? 30.619 -4.988 -16.470 1.00 82.06 122 PHE A CA 1
ATOM 911 C C . PHE A 1 122 ? 31.735 -5.789 -17.126 1.00 82.06 122 PHE A C 1
ATOM 913 O O . PHE A 1 122 ? 32.893 -5.372 -17.125 1.00 82.06 122 PHE A O 1
ATOM 920 N N . ARG A 1 123 ? 31.385 -6.924 -17.739 1.00 82.94 123 ARG A N 1
ATOM 921 C CA . ARG A 1 123 ? 32.334 -7.712 -18.535 1.00 82.94 123 ARG A CA 1
ATOM 922 C C . ARG A 1 123 ? 32.766 -6.945 -19.780 1.00 82.94 123 ARG A C 1
ATOM 924 O O . ARG A 1 123 ? 33.937 -6.973 -20.140 1.00 82.94 123 ARG A O 1
ATOM 931 N N . THR A 1 124 ? 31.816 -6.284 -20.438 1.00 85.31 124 THR A N 1
ATOM 932 C CA . THR A 1 124 ? 32.078 -5.354 -21.541 1.00 85.31 124 THR A CA 1
ATOM 933 C C . THR A 1 124 ? 31.049 -4.234 -21.535 1.00 85.31 124 THR A C 1
ATOM 935 O O . THR A 1 124 ? 29.879 -4.463 -21.220 1.00 85.31 124 THR A O 1
ATOM 938 N N . ILE A 1 125 ? 31.471 -3.050 -21.969 1.00 89.75 125 ILE A N 1
ATOM 939 C CA . ILE A 1 125 ? 30.586 -1.941 -22.330 1.00 89.75 125 ILE A CA 1
ATOM 940 C C . ILE A 1 125 ? 30.664 -1.770 -23.846 1.00 89.75 125 ILE A C 1
ATOM 942 O O . ILE A 1 125 ? 31.751 -1.786 -24.424 1.00 89.75 125 ILE A O 1
ATOM 946 N N . THR A 1 126 ? 29.524 -1.684 -24.528 1.00 90.38 126 THR A N 1
ATOM 947 C CA . THR A 1 126 ? 29.495 -1.637 -25.995 1.00 90.38 126 THR A CA 1
ATOM 948 C C . THR A 1 126 ? 28.419 -0.686 -26.501 1.00 90.38 126 THR A C 1
ATOM 950 O O . THR A 1 126 ? 27.293 -0.693 -26.009 1.00 90.38 126 THR A O 1
ATOM 953 N N . ILE A 1 127 ? 28.754 0.089 -27.535 1.00 89.94 127 ILE A N 1
ATOM 954 C CA . ILE A 1 127 ? 27.798 0.845 -28.353 1.00 89.94 127 ILE A CA 1
ATOM 955 C C . ILE A 1 127 ? 27.702 0.132 -29.712 1.00 89.94 127 ILE A C 1
ATOM 957 O O . ILE A 1 127 ? 28.643 0.199 -30.508 1.00 89.94 127 ILE A O 1
ATOM 961 N N . PRO A 1 128 ? 26.613 -0.603 -30.000 1.00 88.50 128 PRO A N 1
ATOM 962 C CA . PRO A 1 128 ? 26.450 -1.277 -31.284 1.00 88.50 128 PRO A CA 1
ATOM 963 C C . PRO A 1 128 ? 26.369 -0.285 -32.449 1.00 88.50 128 PRO A C 1
ATOM 965 O O . PRO A 1 128 ? 25.836 0.813 -32.304 1.00 88.50 128 PRO A O 1
ATOM 968 N N . LYS A 1 129 ? 26.777 -0.705 -33.655 1.00 86.00 129 LYS A N 1
ATOM 969 C CA . LYS A 1 129 ? 26.689 0.136 -34.870 1.00 86.00 129 LYS A CA 1
ATOM 970 C C . LYS A 1 129 ? 25.280 0.690 -35.126 1.00 86.00 129 LYS A C 1
ATOM 972 O O . LYS A 1 129 ? 25.140 1.805 -35.610 1.00 86.00 129 LYS A O 1
ATOM 977 N N . ALA A 1 130 ? 24.243 -0.079 -34.791 1.00 84.88 130 ALA A N 1
ATOM 978 C CA . ALA A 1 130 ? 22.840 0.299 -34.962 1.00 84.88 130 ALA A CA 1
ATOM 979 C C . ALA A 1 130 ? 22.188 0.863 -33.680 1.00 84.88 130 ALA A C 1
ATOM 981 O O . ALA A 1 130 ? 20.962 0.877 -33.576 1.00 84.88 130 ALA A O 1
ATOM 982 N N . ALA A 1 131 ? 22.978 1.331 -32.703 1.00 86.75 131 ALA A N 1
ATOM 983 C CA . ALA A 1 131 ? 22.487 1.860 -31.426 1.00 86.75 131 ALA A CA 1
ATOM 984 C C . ALA A 1 131 ? 21.365 2.897 -31.603 1.00 86.75 131 ALA A C 1
ATOM 986 O O . ALA A 1 131 ? 20.335 2.801 -30.937 1.00 86.75 131 ALA A O 1
ATOM 987 N N . GLY A 1 132 ? 21.511 3.828 -32.553 1.00 85.00 132 GLY A N 1
ATOM 988 C CA . GLY A 1 132 ? 20.530 4.889 -32.816 1.00 85.00 132 GLY A CA 1
ATOM 989 C C . GLY A 1 132 ? 19.132 4.405 -33.224 1.00 85.00 132 GLY A C 1
ATOM 990 O O . GLY A 1 132 ? 18.169 5.149 -33.069 1.00 85.00 132 GLY A O 1
ATOM 991 N N . VAL A 1 133 ? 19.001 3.160 -33.695 1.00 87.50 133 VAL A N 1
ATOM 992 C CA . VAL A 1 133 ? 17.731 2.558 -34.143 1.00 87.50 133 VAL A CA 1
ATOM 993 C C . VAL A 1 133 ? 17.358 1.296 -33.358 1.00 87.50 133 VAL A C 1
ATOM 995 O O . VAL A 1 133 ? 16.459 0.563 -33.763 1.00 87.50 133 VAL A O 1
ATOM 998 N N . ALA A 1 134 ? 18.009 1.034 -32.221 1.00 84.88 134 ALA A N 1
ATOM 999 C CA . ALA A 1 134 ? 17.819 -0.198 -31.453 1.00 84.88 134 ALA A CA 1
ATOM 1000 C C . ALA A 1 134 ? 16.358 -0.455 -31.048 1.00 84.88 134 ALA A C 1
ATOM 1002 O O . ALA A 1 134 ? 15.904 -1.589 -31.121 1.00 84.88 134 ALA A O 1
ATOM 1003 N N . ASN A 1 135 ? 15.597 0.586 -30.692 1.00 80.50 135 ASN A N 1
ATOM 1004 C CA . ASN A 1 135 ? 14.178 0.434 -30.346 1.00 80.50 135 ASN A CA 1
ATOM 1005 C C . ASN A 1 135 ? 13.332 0.008 -31.554 1.00 80.50 135 ASN A C 1
ATOM 1007 O O . ASN A 1 135 ? 12.437 -0.820 -31.414 1.00 80.50 135 ASN A O 1
ATOM 1011 N N . ALA A 1 136 ? 13.631 0.539 -32.744 1.00 81.81 136 ALA A N 1
ATOM 1012 C CA . ALA A 1 136 ? 12.957 0.139 -33.977 1.00 81.81 136 ALA A CA 1
ATOM 1013 C C . ALA A 1 136 ? 13.328 -1.298 -34.372 1.00 81.81 136 ALA A C 1
ATOM 1015 O O . ALA A 1 136 ? 12.459 -2.061 -34.783 1.00 81.81 136 ALA A O 1
ATOM 1016 N N . LEU A 1 137 ? 14.594 -1.688 -34.180 1.00 82.06 137 LEU A N 1
ATOM 1017 C CA . LEU A 1 137 ? 15.032 -3.078 -34.330 1.00 82.06 137 LEU A CA 1
ATOM 1018 C C . LEU A 1 137 ? 14.312 -3.999 -33.339 1.00 82.06 137 LEU A C 1
ATOM 1020 O O . LEU A 1 137 ? 13.780 -5.020 -33.752 1.00 82.06 137 LEU A O 1
ATOM 1024 N N . GLY A 1 138 ? 14.225 -3.622 -32.062 1.00 77.19 138 GLY A N 1
ATOM 1025 C CA . GLY A 1 138 ? 13.517 -4.391 -31.038 1.00 77.19 138 GLY A CA 1
ATOM 1026 C C . GLY A 1 138 ? 12.030 -4.562 -31.352 1.00 77.19 138 GLY A C 1
ATOM 1027 O O . GLY A 1 138 ? 11.504 -5.665 -31.236 1.00 77.19 138 GLY A O 1
ATOM 1028 N N . ALA A 1 139 ? 11.371 -3.503 -31.830 1.00 75.06 139 ALA A N 1
ATOM 1029 C CA . ALA A 1 139 ? 9.993 -3.579 -32.308 1.00 75.06 139 ALA A CA 1
ATOM 1030 C C . ALA A 1 139 ? 9.864 -4.500 -33.536 1.00 75.06 139 ALA A C 1
ATOM 1032 O O . ALA A 1 139 ? 8.964 -5.335 -33.582 1.00 75.06 139 ALA A O 1
ATOM 1033 N N . GLY A 1 140 ? 10.788 -4.403 -34.496 1.00 74.88 140 GLY A N 1
ATOM 1034 C CA . GLY A 1 140 ? 10.804 -5.248 -35.695 1.00 74.88 140 GLY A CA 1
ATOM 1035 C C . GLY A 1 140 ? 11.172 -6.715 -35.438 1.00 74.88 140 GLY A C 1
ATOM 1036 O O . GLY A 1 140 ? 10.824 -7.573 -36.239 1.00 74.88 140 GLY A O 1
ATOM 1037 N N . MET A 1 141 ? 11.852 -7.010 -34.329 1.00 74.19 141 MET A N 1
ATOM 1038 C CA . MET A 1 141 ? 12.200 -8.367 -33.883 1.00 74.19 141 MET A CA 1
ATOM 1039 C C . MET A 1 141 ? 11.187 -8.945 -32.884 1.00 74.19 141 MET A C 1
ATOM 1041 O O . MET A 1 141 ? 11.385 -10.052 -32.376 1.00 74.19 141 MET A O 1
ATOM 1045 N N . SER A 1 142 ? 10.136 -8.194 -32.546 1.00 74.56 142 SER A N 1
ATOM 1046 C CA . SER A 1 142 ? 9.193 -8.605 -31.512 1.00 74.56 142 SER A CA 1
ATOM 1047 C C . SER A 1 142 ? 8.383 -9.829 -31.943 1.00 74.56 142 SER A C 1
ATOM 1049 O O . SER A 1 142 ? 7.958 -9.969 -33.086 1.00 74.56 142 SER A O 1
ATOM 1051 N N . SER A 1 143 ? 8.202 -10.753 -31.003 1.00 83.31 143 SER A N 1
ATOM 1052 C CA . SER A 1 143 ? 7.301 -11.894 -31.164 1.00 83.31 143 SER A CA 1
ATOM 1053 C C . SER A 1 143 ? 5.870 -11.483 -30.819 1.00 83.31 143 SER A C 1
ATOM 1055 O O . SER A 1 143 ? 5.650 -10.583 -30.004 1.00 83.31 143 SER A O 1
ATOM 1057 N N . ILE A 1 144 ? 4.887 -12.182 -31.378 1.00 87.94 144 ILE A N 1
ATOM 1058 C CA . ILE A 1 144 ? 3.483 -11.983 -31.027 1.00 87.94 144 ILE A CA 1
ATOM 1059 C C . ILE A 1 144 ? 3.231 -12.605 -29.656 1.00 87.94 144 ILE A C 1
ATOM 1061 O O . ILE A 1 144 ? 3.358 -13.814 -29.467 1.00 87.94 144 ILE A O 1
ATOM 1065 N N . GLY A 1 145 ? 2.871 -11.755 -28.696 1.00 89.25 145 GLY A N 1
ATOM 1066 C CA . GLY A 1 145 ? 2.481 -12.150 -27.347 1.00 89.25 145 GLY A CA 1
ATOM 1067 C C . GLY A 1 145 ? 0.964 -12.166 -27.147 1.00 89.25 145 GLY A C 1
ATOM 1068 O O . GLY A 1 145 ? 0.233 -11.265 -27.588 1.00 89.25 145 GLY A O 1
ATOM 1069 N N . ALA A 1 146 ? 0.485 -13.158 -26.405 1.00 93.19 146 ALA A N 1
ATOM 1070 C CA . ALA A 1 146 ? -0.878 -13.189 -25.890 1.00 93.19 146 ALA A CA 1
ATOM 1071 C C . ALA A 1 146 ? -0.899 -13.618 -24.426 1.00 93.19 146 ALA A C 1
ATOM 1073 O O . ALA A 1 146 ? -0.041 -14.371 -23.974 1.00 93.19 146 ALA A O 1
ATOM 1074 N N . LYS A 1 147 ? -1.894 -13.115 -23.698 1.00 94.75 147 LYS A N 1
ATOM 1075 C CA . LYS A 1 147 ? -2.166 -13.461 -22.309 1.00 94.75 147 LYS A CA 1
ATOM 1076 C C . LYS A 1 147 ? -3.644 -13.803 -22.198 1.00 94.75 147 LYS A C 1
ATOM 1078 O O . LYS A 1 147 ? -4.470 -13.054 -22.719 1.00 94.75 147 LYS A O 1
ATOM 1083 N N . PHE A 1 148 ? -3.946 -14.903 -21.529 1.00 95.81 148 PHE A N 1
ATOM 1084 C CA . PHE A 1 148 ? -5.293 -15.283 -21.130 1.00 95.81 148 PHE A CA 1
ATOM 1085 C C . PHE A 1 148 ? -5.341 -15.394 -19.610 1.00 95.81 148 PHE A C 1
ATOM 1087 O O . PHE A 1 148 ? -4.388 -15.887 -19.008 1.00 95.81 148 PHE A O 1
ATOM 1094 N N . VAL A 1 149 ? -6.413 -14.893 -19.000 1.00 92.88 149 VAL A N 1
ATOM 1095 C CA . VAL A 1 149 ? -6.624 -14.918 -17.549 1.00 92.88 149 VAL A CA 1
ATOM 1096 C C . VAL A 1 149 ? -8.057 -15.352 -17.290 1.00 92.88 149 VAL A C 1
ATOM 1098 O O . VAL A 1 149 ? -8.973 -14.769 -17.867 1.00 92.88 149 VAL A O 1
ATOM 1101 N N . GLN A 1 150 ? -8.241 -16.364 -16.446 1.00 93.56 150 GLN A N 1
ATOM 1102 C CA . GLN A 1 150 ? -9.557 -16.850 -16.038 1.00 93.56 150 GLN A CA 1
ATOM 1103 C C . GLN A 1 150 ? -9.499 -17.466 -14.638 1.00 93.56 150 GLN A C 1
ATOM 1105 O O . GLN A 1 150 ? -8.484 -18.037 -14.241 1.00 93.56 150 GLN A O 1
ATOM 1110 N N . VAL A 1 151 ? -10.606 -17.372 -13.900 1.00 92.50 151 VAL A N 1
ATOM 1111 C CA . VAL A 1 151 ? -10.779 -18.045 -12.610 1.00 92.50 151 VAL A CA 1
ATOM 1112 C C . VAL A 1 151 ? -11.315 -19.460 -12.827 1.00 92.50 151 VAL A C 1
ATOM 1114 O O . VAL A 1 151 ? -12.350 -19.645 -13.468 1.00 92.50 151 VAL A O 1
ATOM 1117 N N . TYR A 1 152 ? -10.626 -20.448 -12.262 1.00 92.56 152 TYR A N 1
ATOM 1118 C CA . TYR A 1 152 ? -11.020 -21.857 -12.257 1.00 92.56 152 TYR A CA 1
ATOM 1119 C C . TYR A 1 152 ? -11.214 -22.344 -10.823 1.00 92.56 152 TYR A C 1
ATOM 1121 O O . TYR A 1 152 ? -10.376 -22.075 -9.971 1.00 92.56 152 TYR A O 1
ATOM 1129 N N . ASP A 1 153 ? -12.288 -23.084 -10.549 1.00 91.88 153 ASP A N 1
ATOM 1130 C CA . ASP A 1 153 ? -12.491 -23.748 -9.256 1.00 91.88 153 ASP A CA 1
ATOM 1131 C C . ASP A 1 153 ? -11.908 -25.166 -9.296 1.00 91.88 153 ASP A C 1
ATOM 1133 O O . ASP A 1 153 ? -12.445 -26.043 -9.977 1.00 91.88 153 ASP A O 1
ATOM 1137 N N . TYR A 1 154 ? -10.809 -25.397 -8.576 1.00 90.06 154 TYR A N 1
ATOM 1138 C CA . TYR A 1 154 ? -10.093 -26.676 -8.596 1.00 90.06 154 TYR A CA 1
ATOM 1139 C C . TYR A 1 154 ? -10.837 -27.837 -7.925 1.00 90.06 154 TYR A C 1
ATOM 1141 O O . TYR A 1 154 ? -10.466 -28.995 -8.131 1.00 90.06 154 TYR A O 1
ATOM 1149 N N . ASP A 1 155 ? -11.933 -27.560 -7.215 1.00 89.62 155 ASP A N 1
ATOM 1150 C CA . ASP A 1 155 ? -12.859 -28.605 -6.768 1.00 89.62 155 ASP A CA 1
ATOM 1151 C C . ASP A 1 155 ? -13.733 -29.132 -7.922 1.00 89.62 155 ASP A C 1
ATOM 1153 O O . ASP A 1 155 ? -14.243 -30.253 -7.862 1.00 89.62 155 ASP A O 1
ATOM 1157 N N . GLN A 1 156 ? -13.906 -28.339 -8.986 1.00 92.06 156 GLN A N 1
ATOM 1158 C CA . GLN A 1 156 ? -14.751 -28.662 -10.143 1.00 92.06 156 GLN A CA 1
ATOM 1159 C C . GLN A 1 156 ? -13.941 -29.112 -11.364 1.00 92.06 156 GLN A C 1
ATOM 1161 O O . GLN A 1 156 ? -14.412 -29.941 -12.145 1.00 92.06 156 GLN A O 1
ATOM 1166 N N . ILE A 1 157 ? -12.724 -28.591 -11.535 1.00 92.81 157 ILE A N 1
ATOM 1167 C CA . ILE A 1 157 ? -11.811 -28.953 -12.623 1.00 92.81 157 ILE A CA 1
ATOM 1168 C C . ILE A 1 157 ? -10.433 -29.294 -12.064 1.00 92.81 157 ILE A C 1
ATOM 1170 O O . ILE A 1 157 ? -9.896 -28.597 -11.213 1.00 92.81 157 ILE A O 1
ATOM 1174 N N . ARG A 1 158 ? -9.805 -30.360 -12.566 1.00 93.44 158 ARG A N 1
ATOM 1175 C CA . ARG A 1 158 ? -8.427 -30.660 -12.163 1.00 93.44 158 ARG A CA 1
ATOM 1176 C C . ARG A 1 158 ? -7.490 -29.541 -12.626 1.00 93.44 158 ARG A C 1
ATOM 1178 O O . ARG A 1 158 ? -7.568 -29.102 -13.771 1.00 93.44 158 ARG A O 1
ATOM 1185 N N . ARG A 1 159 ? -6.546 -29.152 -11.768 1.00 90.38 159 ARG A N 1
ATOM 1186 C CA . ARG A 1 159 ? -5.540 -28.113 -12.048 1.00 90.38 159 ARG A CA 1
ATOM 1187 C C . ARG A 1 159 ? -4.831 -28.281 -13.400 1.00 90.38 159 ARG A C 1
ATOM 1189 O O . ARG A 1 159 ? -4.666 -27.313 -14.133 1.00 90.38 159 ARG A O 1
ATOM 1196 N N . ASP A 1 160 ? -4.417 -29.501 -13.744 1.00 91.88 160 ASP A N 1
ATOM 1197 C CA . ASP A 1 160 ? -3.753 -29.801 -15.020 1.00 91.88 160 ASP A CA 1
ATOM 1198 C C . ASP A 1 160 ? -4.654 -29.519 -16.233 1.00 91.88 160 ASP A C 1
ATOM 1200 O O . ASP A 1 160 ? -4.188 -28.972 -17.233 1.00 91.88 160 ASP A O 1
ATOM 1204 N N . ALA A 1 161 ? -5.948 -29.823 -16.122 1.00 94.06 161 ALA A N 1
ATOM 1205 C CA . ALA A 1 161 ? -6.936 -29.521 -17.152 1.00 94.06 161 ALA A CA 1
ATOM 1206 C C . ALA A 1 161 ? -7.223 -28.013 -17.270 1.00 94.06 161 ALA A C 1
ATOM 1208 O O . ALA A 1 161 ? -7.276 -27.504 -18.386 1.00 94.06 161 ALA A O 1
ATOM 1209 N N . ALA A 1 162 ? -7.331 -27.289 -16.149 1.00 94.12 162 ALA A N 1
ATOM 1210 C CA . ALA A 1 162 ? -7.536 -25.836 -16.144 1.00 94.12 162 ALA A CA 1
ATOM 1211 C C . ALA A 1 162 ? -6.376 -25.083 -16.818 1.00 94.12 162 ALA A C 1
ATOM 1213 O O . ALA A 1 162 ? -6.588 -24.224 -17.674 1.00 94.12 162 ALA A O 1
ATOM 1214 N N . ILE A 1 163 ? -5.133 -25.458 -16.495 1.00 93.12 163 ILE A N 1
ATOM 1215 C CA . ILE A 1 163 ? -3.937 -24.887 -17.131 1.00 93.12 163 ILE A CA 1
ATOM 1216 C C . ILE A 1 163 ? -3.910 -25.207 -18.630 1.00 93.12 163 ILE A C 1
ATOM 1218 O O . ILE A 1 163 ? -3.552 -24.342 -19.434 1.00 93.12 163 ILE A O 1
ATOM 1222 N N . ALA A 1 164 ? -4.271 -26.434 -19.018 1.00 95.81 164 ALA A N 1
ATOM 1223 C CA . ALA A 1 164 ? -4.326 -26.825 -20.423 1.00 95.81 164 ALA A CA 1
ATOM 1224 C C . ALA A 1 164 ? -5.366 -25.999 -21.195 1.00 95.81 164 ALA A C 1
ATOM 1226 O O . ALA A 1 164 ? -5.048 -25.469 -22.258 1.00 95.81 164 ALA A O 1
ATOM 1227 N N . GLU A 1 165 ? -6.564 -25.819 -20.637 1.00 97.06 165 GLU A N 1
ATOM 1228 C CA . GLU A 1 165 ? -7.620 -24.987 -21.222 1.00 97.06 165 GLU A CA 1
ATOM 1229 C C . GLU A 1 165 ? -7.165 -23.530 -21.388 1.00 97.06 165 GLU A C 1
ATOM 1231 O O . GLU A 1 165 ? -7.186 -22.997 -22.500 1.00 97.06 165 GLU A O 1
ATOM 1236 N N . ALA A 1 166 ? -6.648 -22.914 -20.320 1.00 96.25 166 ALA A N 1
ATOM 1237 C CA . ALA A 1 166 ? -6.138 -21.544 -20.351 1.00 96.25 166 ALA A CA 1
ATOM 1238 C C . ALA A 1 166 ? -4.982 -21.366 -21.354 1.00 96.25 166 ALA A C 1
ATOM 1240 O O . ALA A 1 166 ? -4.856 -20.325 -22.004 1.00 96.25 166 ALA A O 1
ATOM 1241 N N . THR A 1 167 ? -4.141 -22.394 -21.508 1.00 97.00 167 THR A N 1
ATOM 1242 C CA . THR A 1 167 ? -3.056 -22.413 -22.497 1.00 97.00 167 THR A CA 1
ATOM 1243 C C . THR A 1 167 ? -3.596 -22.433 -23.922 1.00 97.00 167 THR A C 1
ATOM 1245 O O . THR A 1 167 ? -3.094 -21.693 -24.771 1.00 97.00 167 THR A O 1
ATOM 1248 N N . GLU A 1 168 ? -4.615 -23.245 -24.200 1.00 97.12 168 GLU A N 1
ATOM 1249 C CA . GLU A 1 168 ? -5.240 -23.295 -25.522 1.00 97.12 168 GLU A CA 1
ATOM 1250 C C . GLU A 1 168 ? -5.958 -21.984 -25.864 1.00 97.12 168 GLU A C 1
ATOM 1252 O O . GLU A 1 168 ? -5.820 -21.492 -26.986 1.00 97.12 168 GLU A O 1
ATOM 1257 N N . GLU A 1 169 ? -6.630 -21.342 -24.907 1.00 97.75 169 GLU A N 1
ATOM 1258 C CA . GLU A 1 169 ? -7.220 -20.013 -25.121 1.00 97.75 169 GLU A CA 1
ATOM 1259 C C . GLU A 1 169 ? -6.154 -18.935 -25.378 1.00 97.75 169 GLU A C 1
ATOM 1261 O O . GLU A 1 169 ? -6.260 -18.161 -26.337 1.00 97.75 169 GLU A O 1
ATOM 1266 N N . ALA A 1 170 ? -5.056 -18.927 -24.614 1.00 96.38 170 ALA A N 1
ATOM 1267 C CA . ALA A 1 170 ? -3.935 -18.019 -24.867 1.00 96.38 170 ALA A CA 1
ATOM 1268 C C . ALA A 1 170 ? -3.333 -18.222 -26.271 1.00 96.38 170 ALA A C 1
ATOM 1270 O O . ALA A 1 170 ? -3.042 -17.242 -26.970 1.00 96.38 170 ALA A O 1
ATOM 1271 N N . LYS A 1 171 ? -3.186 -19.479 -26.719 1.00 96.44 171 LYS A N 1
ATOM 1272 C CA . LYS A 1 171 ? -2.736 -19.811 -28.082 1.00 96.44 171 LYS A CA 1
ATOM 1273 C C . LYS A 1 171 ? -3.706 -19.298 -29.140 1.00 96.44 171 LYS A C 1
ATOM 1275 O O . LYS A 1 171 ? -3.253 -18.667 -30.092 1.00 96.44 171 LYS A O 1
ATOM 1280 N N . LYS A 1 172 ? -5.018 -19.500 -28.976 1.00 96.19 172 LYS A N 1
ATOM 1281 C CA . LYS A 1 172 ? -6.033 -18.981 -29.914 1.00 96.19 172 LYS A CA 1
ATOM 1282 C C . LYS A 1 172 ? -5.924 -17.466 -30.071 1.00 96.19 172 LYS A C 1
ATOM 1284 O O . LYS A 1 172 ? -5.933 -16.974 -31.199 1.00 96.19 172 LYS A O 1
ATOM 1289 N N . ILE A 1 173 ? -5.740 -16.734 -28.969 1.00 95.25 173 ILE A N 1
ATOM 1290 C CA . ILE A 1 173 ? -5.535 -15.278 -29.001 1.00 95.25 173 ILE A CA 1
ATOM 1291 C C . ILE A 1 173 ? -4.248 -14.923 -29.761 1.00 95.25 173 ILE A C 1
ATOM 1293 O O . ILE A 1 173 ? -4.257 -13.997 -30.572 1.00 95.25 173 ILE A O 1
ATOM 1297 N N . ALA A 1 174 ? -3.143 -15.642 -29.538 1.00 93.06 174 ALA A N 1
ATOM 1298 C CA . ALA A 1 174 ? -1.895 -15.407 -30.269 1.00 93.06 174 ALA A CA 1
ATOM 1299 C C . ALA A 1 174 ? -2.045 -15.671 -31.777 1.00 93.06 174 ALA A C 1
ATOM 1301 O O . ALA A 1 174 ? -1.609 -14.849 -32.581 1.00 93.06 174 ALA A O 1
ATOM 1302 N N . ILE A 1 175 ? -2.709 -16.763 -32.166 1.00 92.81 175 ILE A N 1
ATOM 1303 C CA . ILE A 1 175 ? -2.980 -17.100 -33.574 1.00 92.81 175 ILE A CA 1
ATOM 1304 C C . ILE A 1 175 ? -3.860 -16.027 -34.219 1.00 92.81 175 ILE A C 1
ATOM 1306 O O . ILE A 1 175 ? -3.559 -15.563 -35.316 1.00 92.81 175 ILE A O 1
ATOM 1310 N N . ALA A 1 176 ? -4.905 -15.567 -33.524 1.00 91.12 176 ALA A N 1
ATOM 1311 C CA . ALA A 1 176 ? -5.768 -14.488 -34.003 1.00 91.12 176 ALA A CA 1
ATOM 1312 C C . ALA A 1 176 ? -5.008 -13.164 -34.206 1.00 91.12 176 ALA A C 1
ATOM 1314 O O . ALA A 1 176 ? -5.370 -12.372 -35.075 1.00 91.12 176 ALA A O 1
ATOM 1315 N N . LYS A 1 177 ? -3.932 -12.937 -33.441 1.00 89.94 177 LYS A N 1
ATOM 1316 C CA . LYS A 1 177 ? -3.007 -11.807 -33.621 1.00 89.94 177 LYS A CA 1
ATOM 1317 C C . LYS A 1 177 ? -1.965 -12.020 -34.730 1.00 89.94 177 LYS A C 1
ATOM 1319 O O . LYS A 1 177 ? -1.227 -11.084 -35.014 1.00 89.94 177 LYS A O 1
ATOM 1324 N N . GLY A 1 178 ? -1.908 -13.202 -35.349 1.00 87.31 178 GLY A N 1
ATOM 1325 C CA . GLY A 1 178 ? -1.001 -13.530 -36.456 1.00 87.31 178 GLY A CA 1
ATOM 1326 C C . GLY A 1 178 ? 0.163 -14.464 -36.105 1.00 87.31 178 GLY A C 1
ATOM 1327 O O . GLY A 1 178 ? 1.025 -14.688 -36.950 1.00 87.31 178 GLY A O 1
ATOM 1328 N N . ALA A 1 179 ? 0.220 -15.016 -34.887 1.00 89.19 179 ALA A N 1
ATOM 1329 C CA . ALA A 1 179 ? 1.296 -15.932 -34.512 1.00 89.19 179 ALA A CA 1
ATOM 1330 C C . ALA A 1 179 ? 1.195 -17.257 -35.281 1.00 89.19 179 ALA A C 1
ATOM 1332 O O . ALA A 1 179 ? 0.111 -17.834 -35.398 1.00 89.19 179 ALA A O 1
ATOM 1333 N N . MET A 1 180 ? 2.331 -17.788 -35.744 1.00 87.94 180 MET A N 1
ATOM 1334 C CA . MET A 1 180 ? 2.368 -19.126 -36.341 1.00 87.94 180 MET A CA 1
ATOM 1335 C C . MET A 1 180 ? 2.032 -20.192 -35.285 1.00 87.94 180 MET A C 1
ATOM 1337 O O . MET A 1 180 ? 2.779 -20.275 -34.305 1.00 87.94 180 MET A O 1
ATOM 1341 N N . PRO A 1 181 ? 1.010 -21.048 -35.487 1.00 89.44 181 PRO A N 1
ATOM 1342 C CA . PRO A 1 181 ? 0.569 -22.028 -34.490 1.00 89.44 181 PRO A CA 1
ATOM 1343 C C . PRO A 1 181 ? 1.700 -22.888 -33.904 1.00 89.44 181 PRO A C 1
ATOM 1345 O O . PRO A 1 181 ? 1.855 -22.947 -32.687 1.00 89.44 181 PRO A O 1
ATOM 1348 N N . ASP A 1 182 ? 2.553 -23.457 -34.760 1.00 90.44 182 ASP A N 1
ATOM 1349 C CA . ASP A 1 182 ? 3.635 -24.368 -34.348 1.00 90.44 182 ASP A CA 1
ATOM 1350 C C . ASP A 1 182 ? 4.806 -23.661 -33.644 1.00 90.44 182 ASP A C 1
ATOM 1352 O O . ASP A 1 182 ? 5.662 -24.307 -33.043 1.00 90.44 182 ASP A O 1
ATOM 1356 N N . SER A 1 183 ? 4.862 -22.327 -33.710 1.00 90.06 183 SER A N 1
ATOM 1357 C CA . SER A 1 183 ? 5.899 -21.528 -33.045 1.00 90.06 183 SER A CA 1
ATOM 1358 C C . SER A 1 183 ? 5.514 -21.095 -31.629 1.00 90.06 183 SER A C 1
ATOM 1360 O O . SER A 1 183 ? 6.359 -20.571 -30.898 1.00 90.06 183 SER A O 1
ATOM 1362 N N . ILE A 1 184 ? 4.239 -21.253 -31.254 1.00 92.81 184 ILE A N 1
ATOM 1363 C CA . ILE A 1 184 ? 3.729 -20.719 -29.995 1.00 92.81 184 ILE A CA 1
ATOM 1364 C C . ILE A 1 184 ? 4.222 -21.579 -28.839 1.00 92.81 184 ILE A C 1
ATOM 1366 O O . ILE A 1 184 ? 3.927 -22.770 -28.743 1.00 92.81 184 ILE A O 1
ATOM 1370 N N . ARG A 1 185 ? 4.917 -20.938 -27.905 1.00 92.44 185 ARG A N 1
ATOM 1371 C CA . ARG A 1 185 ? 5.366 -21.539 -26.649 1.00 92.44 185 ARG A CA 1
ATOM 1372 C C . ARG A 1 185 ? 4.824 -20.767 -25.459 1.00 92.44 185 ARG A C 1
ATOM 1374 O O . ARG A 1 185 ? 4.643 -19.549 -25.512 1.00 92.44 185 ARG A O 1
ATOM 1381 N N . VAL A 1 186 ? 4.608 -21.480 -24.362 1.00 90.88 186 VAL A N 1
ATOM 1382 C CA . VAL A 1 186 ? 4.246 -20.871 -23.083 1.00 90.88 186 VAL A CA 1
ATOM 1383 C C . VAL A 1 186 ? 5.446 -20.087 -22.559 1.00 90.88 186 VAL A C 1
ATOM 1385 O O . VAL A 1 186 ? 6.551 -20.616 -22.444 1.00 90.88 186 VAL A O 1
ATOM 1388 N N . ALA A 1 187 ? 5.232 -18.803 -22.293 1.00 87.50 187 ALA A N 1
ATOM 1389 C CA . ALA A 1 187 ? 6.223 -17.918 -21.701 1.00 87.50 187 ALA A CA 1
ATOM 1390 C C . ALA A 1 187 ? 6.134 -17.932 -20.174 1.00 87.50 187 ALA A C 1
ATOM 1392 O O . ALA A 1 187 ? 7.164 -17.931 -19.507 1.00 87.50 187 ALA A O 1
ATOM 1393 N N . ASN A 1 188 ? 4.915 -17.932 -19.629 1.00 85.00 188 ASN A N 1
ATOM 1394 C CA . ASN A 1 188 ? 4.691 -17.958 -18.190 1.00 85.00 188 ASN A CA 1
ATOM 1395 C C . ASN A 1 188 ? 3.295 -18.498 -17.852 1.00 85.00 188 ASN A C 1
ATOM 1397 O O . ASN A 1 188 ? 2.352 -18.276 -18.612 1.00 85.00 188 ASN A O 1
ATOM 1401 N N . ILE A 1 189 ? 3.173 -19.152 -16.699 1.00 86.62 189 ILE A N 1
ATOM 1402 C CA . ILE A 1 189 ? 1.906 -19.552 -16.082 1.00 86.62 189 ILE A CA 1
ATOM 1403 C C . ILE A 1 189 ? 1.941 -19.032 -14.650 1.00 86.62 189 ILE A C 1
ATOM 1405 O O . ILE A 1 189 ? 2.872 -19.327 -13.903 1.00 86.62 189 ILE A O 1
ATOM 1409 N N . ILE A 1 190 ? 0.938 -18.244 -14.285 1.00 81.69 190 ILE A N 1
ATOM 1410 C CA . ILE A 1 190 ? 0.765 -17.698 -12.942 1.00 81.69 190 ILE A CA 1
ATOM 1411 C C . ILE A 1 190 ? -0.574 -18.201 -12.424 1.00 81.69 190 ILE A C 1
ATOM 1413 O O . ILE A 1 190 ? -1.588 -18.042 -13.096 1.00 81.69 190 ILE A O 1
ATOM 1417 N N . GLU A 1 191 ? -0.569 -18.783 -11.232 1.00 86.44 191 GLU A N 1
ATOM 1418 C CA . GLU A 1 191 ? -1.775 -19.194 -10.520 1.00 86.44 191 GLU A CA 1
ATOM 1419 C C . GLU A 1 191 ? -1.816 -18.465 -9.181 1.00 86.44 191 GLU A C 1
ATOM 1421 O O . GLU A 1 191 ? -0.807 -18.417 -8.466 1.00 86.44 191 GLU A O 1
ATOM 1426 N N . THR A 1 192 ? -2.974 -17.903 -8.850 1.00 79.50 192 THR A N 1
ATOM 1427 C CA . THR A 1 192 ? -3.204 -17.201 -7.586 1.00 79.50 192 THR A CA 1
ATOM 1428 C C . THR A 1 192 ? -4.518 -17.682 -6.990 1.00 79.50 192 THR A C 1
ATOM 1430 O O . THR A 1 192 ? -5.577 -17.483 -7.582 1.00 79.50 192 THR A O 1
ATOM 1433 N N . GLN A 1 193 ? -4.468 -18.316 -5.817 1.00 80.06 193 GLN A N 1
ATOM 1434 C CA . GLN A 1 193 ? -5.677 -18.723 -5.101 1.00 80.06 193 GLN A CA 1
ATOM 1435 C C . GLN A 1 193 ? -6.457 -17.493 -4.621 1.00 80.06 193 GLN A C 1
ATOM 1437 O O . GLN A 1 193 ? -5.890 -16.588 -3.999 1.00 80.06 193 GLN A O 1
ATOM 1442 N N . ILE A 1 194 ? -7.763 -17.475 -4.882 1.00 81.88 194 ILE A N 1
ATOM 1443 C CA . ILE A 1 194 ? -8.668 -16.425 -4.420 1.00 81.88 194 ILE A CA 1
ATOM 1444 C C . ILE A 1 194 ? -9.274 -16.864 -3.090 1.00 81.88 194 ILE A C 1
ATOM 1446 O O . ILE A 1 194 ? -10.154 -17.720 -3.029 1.00 81.88 194 ILE A O 1
ATOM 1450 N N . ASN A 1 195 ? -8.798 -16.260 -2.006 1.00 75.81 195 ASN A N 1
ATOM 1451 C CA . ASN A 1 195 ? -9.264 -16.607 -0.668 1.00 75.81 195 ASN A CA 1
ATOM 1452 C C . ASN A 1 195 ? -10.691 -16.124 -0.406 1.00 75.81 195 ASN A C 1
ATOM 1454 O O . ASN A 1 195 ? -11.222 -15.255 -1.094 1.00 75.81 195 ASN A O 1
ATOM 1458 N N . TYR A 1 196 ? -11.281 -16.653 0.664 1.00 77.38 196 TYR A N 1
ATOM 1459 C CA . TYR A 1 196 ? -12.612 -16.273 1.137 1.00 77.38 196 TYR A CA 1
ATOM 1460 C C . TYR A 1 196 ? -13.734 -16.497 0.112 1.00 77.38 196 TYR A C 1
ATOM 1462 O O . TYR A 1 196 ? -14.790 -15.884 0.194 1.00 77.38 196 TYR A O 1
ATOM 1470 N N . LEU A 1 197 ? -13.534 -17.395 -0.843 1.00 80.94 197 LEU A N 1
ATOM 1471 C CA . LEU A 1 197 ? -14.584 -17.883 -1.723 1.00 80.94 197 LEU A CA 1
ATOM 1472 C C . LEU A 1 197 ? -14.785 -19.375 -1.466 1.00 80.94 197 LEU A C 1
ATOM 1474 O O . LEU A 1 197 ? -13.887 -20.065 -0.988 1.00 80.94 197 LEU A O 1
ATOM 1478 N N . LYS A 1 198 ? -15.991 -19.869 -1.742 1.00 80.44 198 LYS A N 1
ATOM 1479 C CA . LYS A 1 198 ? -16.297 -21.294 -1.613 1.00 80.44 198 LYS A CA 1
ATOM 1480 C C . LYS A 1 198 ? -15.571 -22.082 -2.710 1.00 80.44 198 LYS A C 1
ATOM 1482 O O . LYS A 1 198 ? -15.555 -21.641 -3.855 1.00 80.44 198 LYS A O 1
ATOM 1487 N N . GLY A 1 199 ? -15.058 -23.259 -2.355 1.00 85.12 199 GLY A N 1
ATOM 1488 C CA . GLY A 1 199 ? -14.314 -24.139 -3.259 1.00 85.12 199 GLY A CA 1
ATOM 1489 C C . GLY A 1 199 ? -12.810 -23.865 -3.227 1.00 85.12 199 GLY A C 1
ATOM 1490 O O . GLY A 1 199 ? -12.294 -23.335 -2.239 1.00 85.12 199 GLY A O 1
ATOM 1491 N N . GLN A 1 200 ? -12.121 -24.169 -4.327 1.00 84.25 200 GLN A N 1
ATOM 1492 C CA . GLN A 1 200 ? -10.719 -23.807 -4.550 1.00 84.25 200 GLN A CA 1
ATOM 1493 C C . GLN A 1 200 ? -10.549 -22.925 -5.799 1.00 84.25 200 GLN A C 1
ATOM 1495 O O . GLN A 1 200 ? -9.884 -23.330 -6.760 1.00 84.25 200 GLN A O 1
ATOM 1500 N N . PRO A 1 201 ? -11.121 -21.705 -5.821 1.00 87.81 201 PRO A N 1
ATOM 1501 C CA . PRO A 1 201 ? -10.966 -20.799 -6.949 1.00 87.81 201 PRO A CA 1
ATOM 1502 C C . PRO A 1 201 ? -9.531 -20.276 -7.063 1.00 87.81 201 PRO A C 1
ATOM 1504 O O . PRO A 1 201 ? -8.966 -19.732 -6.114 1.00 87.81 201 PRO A O 1
ATOM 1507 N N . HIS A 1 202 ? -8.958 -20.414 -8.253 1.00 88.81 202 HIS A N 1
ATOM 1508 C CA . HIS A 1 202 ? -7.639 -19.928 -8.630 1.00 88.81 202 HIS A CA 1
ATOM 1509 C C . HIS A 1 202 ? -7.749 -19.075 -9.894 1.00 88.81 202 HIS A C 1
ATOM 1511 O O . HIS A 1 202 ? -8.219 -19.545 -10.933 1.00 88.81 202 HIS A O 1
ATOM 1517 N N . GLU A 1 203 ? -7.274 -17.832 -9.835 1.00 88.06 203 GLU A N 1
ATOM 1518 C CA . GLU A 1 203 ? -7.001 -17.055 -11.041 1.00 88.06 203 GLU A CA 1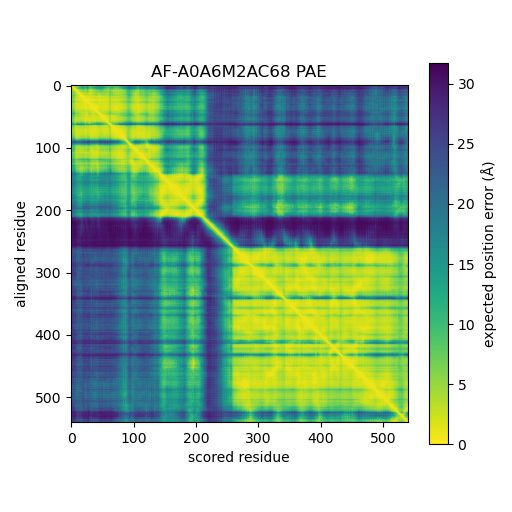
ATOM 1519 C C . GLU A 1 203 ? -5.791 -17.677 -11.745 1.00 88.06 203 GLU A C 1
ATOM 1521 O O . GLU A 1 203 ? -4.685 -17.701 -11.203 1.00 88.06 203 GLU A O 1
ATOM 1526 N N . THR A 1 204 ? -6.006 -18.199 -12.949 1.00 90.19 204 THR A N 1
ATOM 1527 C CA . THR A 1 204 ? -4.972 -18.792 -13.796 1.00 90.19 204 THR A CA 1
ATOM 1528 C C . THR A 1 204 ? -4.693 -17.866 -14.969 1.00 90.19 204 THR A C 1
ATOM 1530 O O . THR A 1 204 ? -5.565 -17.585 -15.789 1.00 90.19 204 THR A O 1
ATOM 1533 N N . SER A 1 205 ? -3.452 -17.405 -15.060 1.00 91.25 205 SER A N 1
ATOM 1534 C CA . SER A 1 205 ? -2.953 -16.504 -16.089 1.00 91.25 205 SER A CA 1
ATOM 1535 C C . SER A 1 205 ? -1.871 -17.198 -16.913 1.00 91.25 205 SER A C 1
ATOM 1537 O O . SER A 1 205 ? -0.765 -17.421 -16.418 1.00 91.25 205 SER A O 1
ATOM 1539 N N . VAL A 1 206 ? -2.134 -17.443 -18.195 1.00 94.25 206 VAL A N 1
ATOM 1540 C CA . VAL A 1 206 ? -1.162 -18.020 -19.132 1.00 94.25 206 VAL A CA 1
ATOM 1541 C C . VAL A 1 206 ? -0.730 -16.978 -20.156 1.00 94.25 206 VAL A C 1
ATOM 1543 O O . VAL A 1 206 ? -1.553 -16.403 -20.868 1.00 94.25 206 VAL A O 1
ATOM 1546 N N . SER A 1 207 ? 0.579 -16.761 -20.255 1.00 93.19 207 SER A N 1
ATOM 1547 C CA . SER A 1 207 ? 1.208 -15.940 -21.289 1.00 93.19 207 SER A CA 1
ATOM 1548 C C . SER A 1 207 ? 1.909 -16.837 -22.301 1.00 93.19 207 SER A C 1
ATOM 1550 O O . SER A 1 207 ? 2.713 -17.692 -21.925 1.00 93.19 207 SER A O 1
ATOM 1552 N N . VAL A 1 208 ? 1.665 -16.607 -23.587 1.00 94.75 208 VAL A N 1
ATOM 1553 C CA . VAL A 1 208 ? 2.309 -17.314 -24.700 1.00 94.75 208 VAL A CA 1
ATOM 1554 C C . VAL A 1 208 ? 2.998 -16.331 -25.641 1.00 94.75 208 VAL A C 1
ATOM 1556 O O . VAL A 1 208 ? 2.598 -15.169 -25.751 1.00 94.75 208 VAL A O 1
ATOM 1559 N N . VAL A 1 209 ? 4.029 -16.809 -26.332 1.00 92.81 209 VAL A N 1
ATOM 1560 C CA . VAL A 1 209 ? 4.751 -16.063 -27.370 1.00 92.81 209 VAL A CA 1
ATOM 1561 C C . VAL A 1 209 ? 4.915 -16.929 -28.612 1.00 92.81 209 VAL A C 1
ATOM 1563 O O . VAL A 1 209 ? 5.222 -18.114 -28.494 1.00 92.81 209 VAL A O 1
ATOM 1566 N N . GLY A 1 210 ? 4.725 -16.342 -29.790 1.00 88.75 210 GLY A N 1
ATOM 1567 C CA . GLY A 1 210 ? 4.917 -17.000 -31.081 1.00 88.75 210 GLY A CA 1
ATOM 1568 C C . GLY A 1 210 ? 5.540 -16.063 -32.114 1.00 88.75 210 GLY A C 1
ATOM 1569 O O . GLY A 1 210 ? 5.557 -14.845 -31.946 1.00 88.75 210 GLY A O 1
ATOM 1570 N N . ILE A 1 211 ? 6.081 -16.640 -33.179 1.00 86.50 211 ILE A N 1
ATOM 1571 C CA . ILE A 1 211 ? 6.727 -15.910 -34.270 1.00 86.50 211 ILE A CA 1
ATOM 1572 C C . ILE A 1 211 ? 5.652 -15.286 -35.167 1.00 86.50 211 ILE A C 1
ATOM 1574 O O . ILE A 1 211 ? 4.677 -15.948 -35.530 1.00 86.50 211 ILE A O 1
ATOM 1578 N N . ASP A 1 212 ? 5.858 -14.019 -35.531 1.00 78.00 212 ASP A N 1
ATOM 1579 C CA . ASP A 1 212 ? 5.103 -13.343 -36.584 1.00 78.00 212 ASP A CA 1
ATOM 1580 C C . ASP A 1 212 ? 5.665 -13.753 -37.951 1.00 78.00 212 ASP A C 1
ATOM 1582 O O . ASP A 1 212 ? 6.768 -13.356 -38.331 1.00 78.00 212 ASP A O 1
ATOM 1586 N N . MET A 1 213 ? 4.917 -14.554 -38.704 1.00 60.28 213 MET A N 1
ATOM 1587 C CA . MET A 1 213 ? 5.082 -14.569 -40.154 1.00 60.28 213 MET A CA 1
ATOM 1588 C C . MET A 1 213 ? 4.179 -13.468 -40.658 1.00 60.28 213 MET A C 1
ATOM 1590 O O . MET A 1 213 ? 3.028 -13.735 -41.013 1.00 60.28 213 MET A O 1
ATOM 1594 N N . GLY A 1 214 ? 4.701 -12.239 -40.676 1.00 51.09 214 GLY A N 1
ATOM 1595 C CA . GLY A 1 214 ? 4.009 -11.141 -41.322 1.00 51.09 214 GLY A CA 1
ATOM 1596 C C . GLY A 1 214 ? 3.503 -11.680 -42.650 1.00 51.09 214 GLY A C 1
ATOM 1597 O O . GLY A 1 214 ? 4.274 -12.285 -43.399 1.00 51.09 214 GLY A O 1
ATOM 1598 N N . ASN A 1 215 ? 2.199 -11.582 -42.908 1.00 44.84 215 ASN A N 1
ATOM 1599 C CA . ASN A 1 215 ? 1.678 -11.881 -44.230 1.00 44.84 215 ASN A CA 1
ATOM 1600 C C . ASN A 1 215 ? 2.479 -10.993 -45.192 1.00 44.84 215 ASN A C 1
ATOM 1602 O O . ASN A 1 215 ? 2.129 -9.829 -45.380 1.00 44.84 215 ASN A O 1
ATOM 1606 N N . ILE A 1 216 ? 3.538 -11.518 -45.819 1.00 44.19 216 ILE A N 1
ATOM 1607 C CA . ILE A 1 216 ? 4.173 -10.905 -46.982 1.00 44.19 216 ILE A CA 1
ATOM 1608 C C . ILE A 1 216 ? 3.187 -11.134 -48.130 1.00 44.19 216 ILE A C 1
ATOM 1610 O O . ILE A 1 216 ? 3.415 -11.874 -49.081 1.00 44.19 216 ILE A O 1
ATOM 1614 N N . ARG A 1 217 ? 2.015 -10.511 -48.018 1.00 37.78 217 ARG A N 1
ATOM 1615 C CA . ARG A 1 217 ? 1.206 -10.136 -49.155 1.00 37.78 217 ARG A CA 1
ATOM 1616 C C . ARG A 1 217 ? 1.802 -8.821 -49.612 1.00 37.78 217 ARG A C 1
ATOM 1618 O O . ARG A 1 217 ? 1.504 -7.767 -49.060 1.00 37.78 217 ARG A O 1
ATOM 1625 N N . VAL A 1 218 ? 2.632 -8.882 -50.648 1.00 35.97 218 VAL A N 1
ATOM 1626 C CA . VAL A 1 218 ? 2.866 -7.718 -51.506 1.00 35.97 218 VAL A CA 1
ATOM 1627 C C . VAL A 1 218 ? 1.539 -7.429 -52.215 1.00 35.97 218 VAL A C 1
ATOM 1629 O O . VAL A 1 218 ? 1.353 -7.769 -53.379 1.00 35.97 218 VAL A O 1
ATOM 1632 N N . SER A 1 219 ? 0.561 -6.857 -51.510 1.00 32.34 219 SER A N 1
ATOM 1633 C CA . SER A 1 219 ? -0.595 -6.264 -52.165 1.00 32.34 219 SER A CA 1
ATOM 1634 C C . SER A 1 219 ? -0.193 -4.852 -52.565 1.00 32.34 219 SER A C 1
ATOM 1636 O O . SER A 1 219 ? -0.175 -3.929 -51.750 1.00 32.34 219 SER A O 1
ATOM 1638 N N . ARG A 1 220 ? 0.132 -4.672 -53.849 1.00 36.81 220 ARG A N 1
ATOM 1639 C CA . ARG A 1 220 ? -0.019 -3.365 -54.492 1.00 36.81 220 ARG A CA 1
ATOM 1640 C C . ARG A 1 220 ? -1.505 -3.015 -54.462 1.00 36.81 220 ARG A C 1
ATOM 1642 O O . ARG A 1 220 ? -2.245 -3.348 -55.378 1.00 36.81 220 ARG A O 1
ATOM 1649 N N . SER A 1 221 ? -1.938 -2.361 -53.398 1.00 31.69 221 SER A N 1
ATOM 1650 C CA . SER A 1 221 ? -3.240 -1.711 -53.343 1.00 31.69 221 SER A CA 1
ATOM 1651 C C . SER A 1 221 ? -3.055 -0.366 -52.667 1.00 31.69 221 SER A C 1
ATOM 1653 O O . SER A 1 221 ? -2.956 -0.253 -51.448 1.00 31.69 221 SER A O 1
ATOM 1655 N N . SER A 1 222 ? -2.962 0.655 -53.510 1.00 36.19 222 SER A N 1
ATOM 1656 C CA . SER A 1 222 ? -3.131 2.054 -53.162 1.00 36.19 222 SER A CA 1
ATOM 1657 C C . SER A 1 222 ? -4.514 2.253 -52.544 1.00 36.19 222 SER A C 1
ATOM 1659 O O . SER A 1 222 ? -5.500 2.407 -53.264 1.00 36.19 222 SER A O 1
ATOM 1661 N N . HIS A 1 223 ? -4.587 2.264 -51.216 1.00 30.47 223 HIS A N 1
ATOM 1662 C CA . HIS A 1 223 ? -5.744 2.783 -50.504 1.00 30.47 223 HIS A CA 1
ATOM 1663 C C . HIS A 1 223 ? -5.313 3.879 -49.537 1.00 30.47 223 HIS A C 1
ATOM 1665 O O . HIS A 1 223 ? -4.519 3.674 -48.622 1.00 30.47 223 HIS A O 1
ATOM 1671 N N . HIS A 1 224 ? -5.837 5.074 -49.811 1.00 29.23 224 HIS A N 1
ATOM 1672 C CA . HIS A 1 224 ? -5.818 6.227 -48.930 1.00 29.23 224 HIS A CA 1
ATOM 1673 C C . HIS A 1 224 ? -6.355 5.842 -47.550 1.00 29.23 224 HIS A C 1
ATOM 1675 O O . HIS A 1 224 ? -7.539 5.553 -47.391 1.00 29.23 224 HIS A O 1
ATOM 1681 N N . LEU A 1 225 ? -5.488 5.911 -46.544 1.00 26.45 225 LEU A N 1
ATOM 1682 C CA . LEU A 1 225 ? -5.898 6.014 -45.152 1.00 26.45 225 LEU A CA 1
ATOM 1683 C C . LEU A 1 225 ? -6.452 7.426 -44.927 1.00 26.45 225 LEU A C 1
ATOM 1685 O O . LEU A 1 225 ? -5.698 8.383 -44.754 1.00 26.45 225 LEU A O 1
ATOM 1689 N N . GLN A 1 226 ? -7.778 7.557 -44.955 1.00 26.11 226 GLN A N 1
ATOM 1690 C CA . GLN A 1 226 ? -8.446 8.672 -44.294 1.00 26.11 226 GLN A CA 1
ATOM 1691 C C . GLN A 1 226 ? -8.290 8.497 -42.783 1.00 26.11 226 GLN A C 1
ATOM 1693 O O . GLN A 1 226 ? -8.560 7.435 -42.224 1.00 26.11 226 GLN A O 1
ATOM 1698 N N . SER A 1 227 ? -7.829 9.553 -42.122 1.00 26.00 227 SER A N 1
ATOM 1699 C CA . SER A 1 227 ? -7.701 9.618 -40.676 1.00 26.00 227 SER A CA 1
ATOM 1700 C C . SER A 1 227 ? -9.086 9.648 -40.024 1.00 26.00 227 SER A C 1
ATOM 1702 O O . SER A 1 227 ? -9.774 10.667 -40.022 1.00 26.00 227 SER A O 1
ATOM 1704 N N . SER A 1 228 ? -9.495 8.546 -39.399 1.00 25.28 228 SER A N 1
ATOM 1705 C CA . SER A 1 228 ? -10.626 8.553 -38.470 1.00 25.28 228 SER A CA 1
ATOM 1706 C C . SER A 1 228 ? -10.179 9.153 -37.132 1.00 25.28 228 SER A C 1
ATOM 1708 O O . SER A 1 228 ? -9.891 8.451 -36.162 1.00 25.28 228 SER A O 1
ATOM 1710 N N . ARG A 1 229 ? -10.101 10.487 -37.074 1.00 30.72 229 ARG A N 1
ATOM 1711 C CA . ARG A 1 229 ? -10.254 11.218 -35.812 1.00 30.72 229 ARG A CA 1
ATOM 1712 C C . ARG A 1 229 ? -11.730 11.152 -35.427 1.00 30.72 229 ARG A C 1
ATOM 1714 O O . ARG A 1 229 ? -12.546 11.798 -36.071 1.00 30.72 229 ARG A O 1
ATOM 1721 N N . GLY A 1 230 ? -12.050 10.423 -34.362 1.00 34.91 230 GLY A N 1
ATOM 1722 C CA . GLY A 1 230 ? -13.345 10.549 -33.691 1.00 34.91 230 GLY A CA 1
ATOM 1723 C C . GLY A 1 230 ? -13.978 9.225 -33.294 1.00 34.91 230 GLY A C 1
ATOM 1724 O O . GLY A 1 230 ? -14.858 8.749 -33.990 1.00 34.91 230 GLY A O 1
ATOM 1725 N N . ALA A 1 231 ? -13.554 8.669 -32.157 1.00 28.66 231 ALA A N 1
ATOM 1726 C CA . ALA A 1 231 ? -14.364 7.774 -31.320 1.00 28.66 231 ALA A CA 1
ATOM 1727 C C . ALA A 1 231 ? -13.650 7.529 -29.976 1.00 28.66 231 ALA A C 1
ATOM 1729 O O . ALA A 1 231 ? -13.312 6.411 -29.616 1.00 28.66 231 ALA A O 1
ATOM 1730 N N . SER A 1 232 ? -13.349 8.601 -29.244 1.00 29.28 232 SER A N 1
ATOM 1731 C CA . SER A 1 232 ? -13.010 8.513 -27.818 1.00 29.28 232 SER A CA 1
ATOM 1732 C C . SER A 1 232 ? -13.424 9.820 -27.157 1.00 29.28 232 SER A C 1
ATOM 1734 O O . SER A 1 232 ? -12.606 10.684 -26.861 1.00 29.28 232 SER A O 1
ATOM 1736 N N . LYS A 1 233 ? -14.741 10.031 -27.084 1.00 27.97 233 LYS A N 1
ATOM 1737 C CA . LYS A 1 233 ? -15.350 11.126 -26.316 1.00 27.97 233 LYS A CA 1
ATOM 1738 C C . LYS A 1 233 ? -16.696 10.777 -25.671 1.00 27.97 233 LYS A C 1
ATOM 1740 O O . LYS A 1 233 ? -17.184 11.570 -24.891 1.00 27.97 233 LYS A O 1
ATOM 1745 N N . THR A 1 234 ? -17.263 9.592 -25.901 1.00 26.61 234 THR A N 1
ATOM 1746 C CA . THR A 1 234 ? -18.633 9.264 -25.454 1.00 26.61 234 THR A CA 1
ATOM 1747 C C . THR A 1 234 ? -18.745 8.154 -24.403 1.00 26.61 234 THR A C 1
ATOM 1749 O O . THR A 1 234 ? -19.853 7.799 -24.026 1.00 26.61 234 THR A O 1
ATOM 1752 N N . ALA A 1 235 ? -17.635 7.648 -23.854 1.00 27.44 235 ALA A N 1
ATOM 1753 C CA . ALA A 1 235 ? -17.660 6.726 -22.704 1.00 27.44 235 ALA A CA 1
ATOM 1754 C C . ALA A 1 235 ? -17.331 7.410 -21.357 1.00 27.44 235 ALA A C 1
ATOM 1756 O O . ALA A 1 235 ? -17.498 6.812 -20.302 1.00 27.44 235 ALA A O 1
ATOM 1757 N N . SER A 1 236 ? -16.889 8.674 -21.395 1.00 28.94 236 SER A N 1
ATOM 1758 C CA . SER A 1 236 ? -16.498 9.473 -20.221 1.00 28.94 236 SER A CA 1
ATOM 1759 C C . SER A 1 236 ? -17.614 10.388 -19.694 1.00 28.94 236 SER A C 1
ATOM 1761 O O . SER A 1 236 ? -17.449 10.973 -18.629 1.00 28.94 236 SER A O 1
ATOM 1763 N N . GLU A 1 237 ? -18.724 10.546 -20.424 1.00 26.92 237 GLU A N 1
ATOM 1764 C CA . GLU A 1 237 ? -19.793 11.506 -20.086 1.00 26.92 237 GLU A CA 1
ATOM 1765 C C . GLU A 1 237 ? -21.091 10.855 -19.571 1.00 26.92 237 GLU A C 1
ATOM 1767 O O . GLU A 1 237 ? -21.947 11.563 -19.057 1.00 26.92 237 GLU A O 1
ATOM 1772 N N . ASN A 1 238 ? -21.213 9.521 -19.604 1.00 25.77 238 ASN A N 1
ATOM 1773 C CA . ASN A 1 238 ? -22.399 8.807 -19.095 1.00 25.77 238 ASN A CA 1
ATOM 1774 C C . ASN A 1 238 ? -22.191 8.108 -17.736 1.00 25.77 238 ASN A C 1
ATOM 1776 O O . ASN A 1 238 ? -23.110 7.476 -17.230 1.00 25.77 238 ASN A O 1
ATOM 1780 N N . LEU A 1 239 ? -21.014 8.238 -17.113 1.00 31.28 239 LEU A N 1
ATOM 1781 C CA . LEU A 1 239 ? -20.739 7.742 -15.749 1.00 31.28 239 LEU A CA 1
ATOM 1782 C C . LEU A 1 239 ? -20.958 8.811 -14.663 1.00 31.28 239 LEU A C 1
ATOM 1784 O O . LEU A 1 239 ? -20.850 8.529 -13.473 1.00 31.28 239 LEU A O 1
ATOM 1788 N N . SER A 1 240 ? -21.270 10.043 -15.064 1.00 29.33 240 SER A N 1
ATOM 1789 C CA . SER A 1 240 ? -21.408 11.213 -14.192 1.00 29.33 240 SER A CA 1
ATOM 1790 C C . SER A 1 240 ? -22.857 11.563 -13.830 1.00 29.33 240 SER A C 1
ATOM 1792 O O . SER A 1 240 ? -23.061 12.542 -13.118 1.00 29.33 240 SER A O 1
ATOM 1794 N N . GLN A 1 241 ? -23.861 10.794 -14.275 1.00 29.12 241 GLN A N 1
ATOM 1795 C CA . GLN A 1 241 ? -25.278 11.150 -14.077 1.00 29.12 241 GLN A CA 1
ATOM 1796 C C . GLN A 1 241 ? -26.100 10.231 -13.159 1.00 29.12 241 GLN A C 1
ATOM 1798 O O . GLN A 1 241 ? -27.242 10.573 -12.874 1.00 29.12 241 GLN A O 1
ATOM 1803 N N . GLU A 1 242 ? -25.545 9.149 -12.603 1.00 31.48 242 GLU A N 1
ATOM 1804 C CA . GLU A 1 242 ? -26.297 8.283 -11.664 1.00 31.48 242 GLU A CA 1
ATOM 1805 C C . GLU A 1 242 ? -25.668 8.131 -10.270 1.00 31.48 242 GLU A C 1
ATOM 1807 O O . GLU A 1 242 ? -26.122 7.323 -9.465 1.00 31.48 242 GLU A O 1
ATOM 1812 N N . VAL A 1 243 ? -24.662 8.942 -9.924 1.00 35.38 243 VAL A N 1
ATOM 1813 C CA . VAL A 1 243 ? -24.009 8.871 -8.603 1.00 35.38 243 VAL A CA 1
ATOM 1814 C C . VAL A 1 243 ? -24.125 10.184 -7.828 1.00 35.38 243 VAL A C 1
ATOM 1816 O O . VAL A 1 243 ? -23.122 10.757 -7.414 1.00 35.38 243 VAL A O 1
ATOM 1819 N N . GLU A 1 244 ? -25.357 10.643 -7.596 1.00 28.91 244 GLU A N 1
ATOM 1820 C CA . GLU A 1 244 ? -25.752 11.374 -6.379 1.00 28.91 244 GLU A CA 1
ATOM 1821 C C . GLU A 1 244 ? -27.287 11.338 -6.218 1.00 28.91 244 GLU A C 1
ATOM 1823 O O . GLU A 1 244 ? -27.989 11.522 -7.210 1.00 28.91 244 GLU A O 1
ATOM 1828 N N . PRO A 1 245 ? -27.823 11.066 -5.002 1.00 36.84 245 PRO A N 1
ATOM 1829 C CA . PRO A 1 245 ? -27.310 11.565 -3.725 1.00 36.84 245 PRO A CA 1
ATOM 1830 C C . PRO A 1 245 ? -27.183 10.494 -2.617 1.00 36.84 245 PRO A C 1
ATOM 1832 O O . PRO A 1 245 ? -28.057 10.372 -1.761 1.00 36.84 245 PRO A O 1
ATOM 1835 N N . LEU A 1 246 ? -26.064 9.761 -2.551 1.00 42.00 246 LEU A N 1
ATOM 1836 C CA . LEU A 1 246 ? -25.816 8.780 -1.470 1.00 42.00 246 LEU A CA 1
ATOM 1837 C C . LEU A 1 246 ? -25.119 9.372 -0.228 1.00 42.00 246 LEU A C 1
ATOM 1839 O O . LEU A 1 246 ? -25.245 8.828 0.865 1.00 42.00 246 LEU A O 1
ATOM 1843 N N . ILE A 1 247 ? -24.505 10.558 -0.340 1.00 40.06 247 ILE A N 1
ATOM 1844 C CA . ILE A 1 247 ? -24.017 11.322 0.829 1.00 40.06 247 ILE A CA 1
ATOM 1845 C C . ILE A 1 247 ? -25.194 11.771 1.719 1.00 40.06 247 ILE A C 1
ATOM 1847 O O . ILE A 1 247 ? -25.065 11.850 2.941 1.00 40.06 247 ILE A O 1
ATOM 1851 N N . SER A 1 248 ? -26.378 11.974 1.130 1.00 35.84 248 SER A N 1
ATOM 1852 C CA . SER A 1 248 ? -27.570 12.422 1.863 1.00 35.84 248 SER A CA 1
ATOM 1853 C C . SER A 1 248 ? -28.139 11.369 2.829 1.00 35.84 248 SER A C 1
ATOM 1855 O O . SER A 1 248 ? -28.768 11.724 3.828 1.00 35.84 248 SER A O 1
ATOM 1857 N N . VAL A 1 249 ? -27.883 10.075 2.586 1.00 37.69 249 VAL A N 1
ATOM 1858 C CA . VAL A 1 249 ? -28.413 8.972 3.409 1.00 37.69 249 VAL A CA 1
ATOM 1859 C C . VAL A 1 249 ? -27.544 8.728 4.651 1.00 37.69 249 VAL A C 1
ATOM 1861 O O . VAL A 1 249 ? -28.070 8.427 5.721 1.00 37.69 249 VAL A O 1
ATOM 1864 N N . ALA A 1 250 ? -26.226 8.951 4.564 1.00 41.72 250 ALA A N 1
ATOM 1865 C CA . ALA A 1 250 ? -25.330 8.877 5.725 1.00 41.72 250 ALA A CA 1
ATOM 1866 C C . ALA A 1 250 ? -25.552 10.037 6.718 1.00 41.72 250 ALA A C 1
ATOM 1868 O O . ALA A 1 250 ? -25.420 9.854 7.932 1.00 41.72 250 ALA A O 1
ATOM 1869 N N . GLN A 1 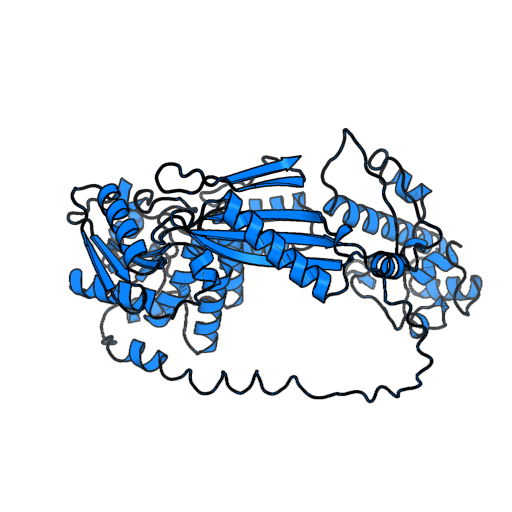251 ? -25.950 11.211 6.210 1.00 41.09 251 GLN A N 1
ATOM 1870 C CA . GLN A 1 251 ? -26.195 12.420 7.005 1.00 41.09 251 GLN A CA 1
ATOM 1871 C C . GLN A 1 251 ? -27.552 12.429 7.729 1.00 41.09 251 GLN A C 1
ATOM 1873 O O . GLN A 1 251 ? -27.713 13.136 8.719 1.00 41.09 251 GLN A O 1
ATOM 1878 N N . THR A 1 252 ? -28.547 11.646 7.299 1.00 35.97 252 THR A N 1
ATOM 1879 C CA . THR A 1 252 ? -29.945 11.893 7.706 1.00 35.97 252 THR A CA 1
ATOM 1880 C C . THR A 1 252 ? -30.376 11.342 9.070 1.00 35.97 252 THR A C 1
ATOM 1882 O O . THR A 1 252 ? -31.515 11.589 9.463 1.00 35.97 252 THR A O 1
ATOM 1885 N N . LYS A 1 253 ? -29.523 10.652 9.846 1.00 39.84 253 LYS A N 1
ATOM 1886 C CA . LYS A 1 253 ? -29.901 10.168 11.199 1.00 39.84 253 LYS A CA 1
ATOM 1887 C C . LYS A 1 253 ? -28.776 10.108 12.245 1.00 39.84 253 LYS A C 1
ATOM 1889 O O . LYS A 1 253 ? -28.878 9.332 13.194 1.00 39.84 253 LYS A O 1
ATOM 1894 N N . ARG A 1 254 ? -27.718 10.921 12.156 1.00 44.56 254 ARG A N 1
ATOM 1895 C CA . ARG A 1 254 ? -26.922 11.219 13.364 1.00 44.56 254 ARG A CA 1
ATOM 1896 C C . ARG A 1 254 ? -27.496 12.488 13.973 1.00 44.56 254 ARG A C 1
ATOM 1898 O O . ARG A 1 254 ? -27.442 13.545 13.369 1.00 44.56 254 ARG A O 1
ATOM 1905 N N . ASN A 1 255 ? -28.115 12.368 15.147 1.00 37.47 255 ASN A N 1
ATOM 1906 C CA . ASN A 1 255 ? -28.456 13.540 15.945 1.00 37.47 255 ASN A CA 1
ATOM 1907 C C . ASN A 1 255 ? -27.148 14.311 16.181 1.00 37.47 255 ASN A C 1
ATOM 1909 O O . ASN A 1 255 ? -26.331 13.873 16.990 1.00 37.47 255 ASN A O 1
ATOM 1913 N N . ASP A 1 256 ? -26.977 15.462 15.527 1.00 39.38 256 ASP A N 1
ATOM 1914 C CA . ASP A 1 256 ? -25.827 16.382 15.647 1.00 39.38 256 ASP A CA 1
ATOM 1915 C C . ASP A 1 256 ? -25.598 16.925 17.077 1.00 39.38 256 ASP A C 1
ATOM 1917 O O . ASP A 1 256 ? -24.776 17.809 17.314 1.00 39.38 256 ASP A O 1
ATOM 1921 N N . LYS A 1 257 ? -26.332 16.402 18.064 1.00 37.47 257 LYS A N 1
ATOM 1922 C CA . LYS A 1 257 ? -26.249 16.746 19.483 1.00 37.47 257 LYS A CA 1
ATOM 1923 C C . LYS A 1 257 ? -25.403 15.787 20.328 1.00 37.47 257 LYS A C 1
ATOM 1925 O O . LYS A 1 257 ? -25.358 15.980 21.537 1.00 37.47 257 LYS A O 1
ATOM 1930 N N . VAL A 1 258 ? -24.738 14.783 19.753 1.00 44.84 258 VAL A N 1
ATOM 1931 C CA . VAL A 1 258 ? -24.017 13.763 20.540 1.00 44.84 258 VAL A CA 1
ATOM 1932 C C . VAL A 1 258 ? -22.527 13.765 20.190 1.00 44.84 258 VAL A C 1
ATOM 1934 O O . VAL A 1 258 ? -22.165 13.349 19.100 1.00 44.84 258 VAL A O 1
ATOM 1937 N N . GLU A 1 259 ? -21.711 14.295 21.109 1.00 51.16 259 GLU A N 1
ATOM 1938 C CA . GLU A 1 259 ? -20.260 14.101 21.371 1.00 51.16 259 GLU A CA 1
ATOM 1939 C C . GLU A 1 259 ? -19.250 14.047 20.195 1.00 51.16 259 GLU A C 1
ATOM 1941 O O . GLU A 1 259 ? -18.257 14.781 20.231 1.00 51.16 259 GLU A O 1
ATOM 1946 N N . GLY A 1 260 ? -19.496 13.304 19.113 1.00 53.25 260 GLY A N 1
ATOM 1947 C CA . GLY A 1 260 ? -18.645 13.249 17.914 1.00 53.25 260 GLY A CA 1
ATOM 1948 C C . GLY A 1 260 ? -18.400 14.618 17.263 1.00 53.25 260 GLY A C 1
ATOM 1949 O O . GLY A 1 260 ? -17.283 14.924 16.850 1.00 53.25 260 GLY A O 1
ATOM 1950 N N . GLY A 1 261 ? -19.392 15.516 17.281 1.00 63.56 261 GLY A N 1
ATOM 1951 C CA . GLY A 1 261 ? -19.220 16.897 16.809 1.00 63.56 261 GLY A CA 1
ATOM 1952 C C . GLY A 1 261 ? -18.254 17.733 17.665 1.00 63.56 261 GLY A C 1
ATOM 1953 O O . GLY A 1 261 ? -17.619 18.659 17.158 1.00 63.56 261 GLY A O 1
ATOM 1954 N N . ALA A 1 262 ? -18.106 17.414 18.956 1.00 74.69 262 ALA A N 1
ATOM 1955 C CA . ALA A 1 262 ? -17.134 18.069 19.833 1.00 74.69 262 ALA A CA 1
ATOM 1956 C C . ALA A 1 262 ? -15.715 17.532 19.596 1.00 74.69 262 ALA A C 1
ATOM 1958 O O . ALA A 1 262 ? -14.766 18.316 19.574 1.00 74.69 262 ALA A O 1
ATOM 1959 N N . LEU A 1 263 ? -15.578 16.226 19.351 1.00 84.06 263 LEU A N 1
ATOM 1960 C CA . LEU A 1 263 ? -14.309 15.599 18.977 1.00 84.06 263 LEU A CA 1
ATOM 1961 C C . LEU A 1 263 ? -13.805 16.084 17.625 1.00 84.06 263 LEU A C 1
ATOM 1963 O O . LEU A 1 263 ? -12.642 16.460 17.511 1.00 84.06 263 LEU A O 1
ATOM 1967 N N . MET A 1 264 ? -14.688 16.173 16.628 1.00 86.50 264 MET A N 1
ATOM 1968 C CA . MET A 1 264 ? -14.331 16.697 15.312 1.00 86.50 264 MET A CA 1
ATOM 1969 C C . MET A 1 264 ? -13.736 18.103 15.409 1.00 86.50 264 MET A C 1
ATOM 1971 O O . MET A 1 264 ? -12.779 18.390 14.702 1.00 86.50 264 MET A O 1
ATOM 1975 N N . LYS A 1 265 ? -14.227 18.973 16.303 1.00 85.50 265 LYS A N 1
ATOM 1976 C CA . LYS A 1 265 ? -13.660 20.322 16.511 1.00 85.50 265 LYS A CA 1
ATOM 1977 C C . LYS A 1 265 ? -12.245 20.322 17.101 1.00 85.50 265 LYS A C 1
ATOM 1979 O O . LYS A 1 265 ? -11.525 21.290 16.887 1.00 85.50 265 LYS A O 1
ATOM 1984 N N . ARG A 1 266 ? -11.874 19.286 17.859 1.00 87.31 266 ARG A N 1
ATOM 1985 C CA . ARG A 1 266 ? -10.521 19.107 18.418 1.00 87.31 266 ARG A CA 1
ATOM 1986 C C . ARG A 1 266 ? -9.583 18.420 17.426 1.00 87.31 266 ARG A C 1
ATOM 1988 O O . ARG A 1 266 ? -8.386 18.658 17.456 1.00 87.31 266 ARG A O 1
ATOM 1995 N N . ALA A 1 267 ? -10.137 17.575 16.562 1.00 93.00 267 ALA A N 1
ATOM 1996 C CA . ALA A 1 267 ? -9.388 16.802 15.590 1.00 93.00 267 ALA A CA 1
ATOM 1997 C C . ALA A 1 267 ? -8.798 17.688 14.477 1.00 93.00 267 ALA A C 1
ATOM 1999 O O . ALA A 1 267 ? -9.413 18.650 14.009 1.00 93.00 267 ALA A O 1
ATOM 2000 N N . LYS A 1 268 ? -7.599 17.329 14.025 1.00 95.12 268 LYS A N 1
ATOM 2001 C CA . LYS A 1 268 ? -6.848 18.024 12.983 1.00 95.12 268 LYS A CA 1
ATOM 2002 C C . LYS A 1 268 ? -7.284 17.538 11.594 1.00 95.12 268 LYS A C 1
ATOM 2004 O O . LYS A 1 268 ? -7.325 16.329 11.376 1.00 95.12 268 LYS A O 1
ATOM 2009 N N . PRO A 1 269 ? -7.563 18.429 10.628 1.00 95.75 269 PRO A N 1
ATOM 2010 C CA . PRO A 1 269 ? -7.854 18.021 9.257 1.00 95.75 269 PRO A CA 1
ATOM 2011 C C . PRO A 1 269 ? -6.623 17.449 8.548 1.00 95.75 269 PRO A C 1
ATOM 2013 O O . PRO A 1 269 ? -5.509 17.961 8.695 1.00 95.75 269 PRO A O 1
ATOM 2016 N N . LEU A 1 270 ? -6.844 16.421 7.728 1.00 96.38 270 LEU A N 1
ATOM 2017 C CA . LEU A 1 270 ? -5.842 15.888 6.810 1.00 96.38 270 LEU A CA 1
ATOM 2018 C C . LEU A 1 270 ? -5.981 16.519 5.425 1.00 96.38 270 LEU A C 1
ATOM 2020 O O . LEU A 1 270 ? -7.067 16.594 4.852 1.00 96.38 270 LEU A O 1
ATOM 2024 N N . SER A 1 271 ? -4.849 16.943 4.866 1.00 95.75 271 SER A N 1
ATOM 2025 C CA . SER A 1 271 ? -4.778 17.403 3.479 1.00 95.75 271 SER A CA 1
ATOM 2026 C C . SER A 1 271 ? -4.733 16.221 2.503 1.00 95.75 271 SER A C 1
ATOM 2028 O O . SER A 1 271 ? -4.368 15.106 2.874 1.00 95.75 271 SER A O 1
ATOM 2030 N N . THR A 1 272 ? -5.021 16.458 1.222 1.00 94.50 272 THR A N 1
ATOM 2031 C CA . THR A 1 272 ? -4.845 15.433 0.176 1.00 94.50 272 THR A CA 1
ATOM 2032 C C . THR A 1 272 ? -3.391 14.963 0.057 1.00 94.50 272 THR A C 1
ATOM 2034 O O . THR A 1 272 ? -3.149 13.791 -0.216 1.00 94.50 272 THR A O 1
ATOM 2037 N N . VAL A 1 273 ? -2.423 15.852 0.315 1.00 96.12 273 VAL A N 1
ATOM 2038 C CA . VAL A 1 273 ? -0.991 15.513 0.367 1.00 96.12 273 VAL A CA 1
ATOM 2039 C C . VAL A 1 273 ? -0.699 14.601 1.556 1.00 96.12 273 VAL A C 1
ATOM 2041 O O . VAL A 1 273 ? -0.042 13.582 1.377 1.00 96.12 273 VAL A O 1
ATOM 2044 N N . SER A 1 274 ? -1.245 14.921 2.733 1.00 96.94 274 SER A N 1
ATOM 2045 C CA . SER A 1 274 ? -1.122 14.093 3.940 1.00 96.94 274 SER A CA 1
ATOM 2046 C C . SER A 1 274 ? -1.679 12.691 3.720 1.00 96.94 274 SER A C 1
ATOM 2048 O O . SER A 1 274 ? -1.051 11.718 4.111 1.00 96.94 274 SER A O 1
ATOM 2050 N N . ILE A 1 275 ? -2.822 12.560 3.043 1.00 96.94 275 ILE A N 1
ATOM 2051 C CA . ILE A 1 275 ? -3.403 11.247 2.723 1.00 96.94 275 ILE A CA 1
ATOM 2052 C C . ILE A 1 275 ? -2.499 10.465 1.761 1.00 96.94 275 ILE A C 1
ATOM 2054 O O . ILE A 1 275 ? -2.300 9.266 1.954 1.00 96.94 275 ILE A O 1
ATOM 2058 N N . GLY A 1 276 ? -1.922 11.129 0.754 1.00 96.31 276 GLY A N 1
ATOM 2059 C CA . GLY A 1 276 ? -0.953 10.499 -0.144 1.00 96.31 276 GLY A CA 1
ATOM 2060 C C . GLY A 1 276 ? 0.305 10.023 0.588 1.00 96.31 276 GLY A C 1
ATOM 2061 O O . GLY A 1 276 ? 0.775 8.911 0.349 1.00 96.31 276 GLY A O 1
ATOM 2062 N N . ASP A 1 277 ? 0.808 10.829 1.524 1.00 98.00 277 ASP A N 1
ATOM 2063 C CA . ASP A 1 277 ? 1.942 10.476 2.378 1.00 98.00 277 ASP A CA 1
ATOM 2064 C C . ASP A 1 277 ? 1.591 9.304 3.317 1.00 98.00 277 ASP A C 1
ATOM 2066 O O . ASP A 1 277 ? 2.335 8.328 3.388 1.00 98.00 277 ASP A O 1
ATOM 2070 N N . ILE A 1 278 ? 0.415 9.315 3.951 1.00 98.00 278 ILE A N 1
ATOM 2071 C CA . ILE A 1 278 ? -0.083 8.187 4.756 1.00 98.00 278 ILE A CA 1
ATOM 2072 C C . ILE A 1 278 ? -0.142 6.906 3.921 1.00 98.00 278 ILE A C 1
ATOM 2074 O O . ILE A 1 278 ? 0.310 5.865 4.383 1.00 98.00 278 ILE A O 1
ATOM 2078 N N . ALA A 1 279 ? -0.650 6.962 2.687 1.00 96.38 279 ALA A N 1
ATOM 2079 C CA . ALA A 1 279 ? -0.753 5.787 1.825 1.00 96.38 279 ALA A CA 1
ATOM 2080 C C . ALA A 1 279 ? 0.622 5.185 1.480 1.00 96.38 279 ALA A C 1
ATOM 2082 O O . ALA A 1 279 ? 0.781 3.963 1.492 1.00 96.38 279 ALA A O 1
ATOM 2083 N N . LEU A 1 280 ? 1.627 6.029 1.215 1.00 95.12 280 LEU A N 1
ATOM 2084 C CA . LEU A 1 280 ? 3.007 5.585 0.988 1.00 95.12 280 LEU A CA 1
ATOM 2085 C C . LEU A 1 280 ? 3.612 4.952 2.251 1.00 95.12 280 LEU A C 1
ATOM 2087 O O . LEU A 1 280 ? 4.209 3.877 2.173 1.00 95.12 280 LEU A O 1
ATOM 2091 N N . GLY A 1 281 ? 3.431 5.579 3.417 1.00 96.06 281 GLY A N 1
ATOM 2092 C CA . GLY A 1 281 ? 3.905 5.037 4.692 1.00 96.06 281 GLY A CA 1
ATOM 2093 C C . GLY A 1 281 ? 3.207 3.740 5.098 1.00 96.06 281 GLY A C 1
ATOM 2094 O O . GLY A 1 281 ? 3.870 2.800 5.531 1.00 96.06 281 GLY A O 1
ATOM 2095 N N . ALA A 1 282 ? 1.896 3.642 4.877 1.00 95.56 282 ALA A N 1
ATOM 2096 C CA . ALA A 1 282 ? 1.109 2.431 5.095 1.00 95.56 282 ALA A CA 1
ATOM 2097 C C . ALA A 1 282 ? 1.608 1.265 4.228 1.00 95.56 282 ALA A C 1
ATOM 2099 O O . ALA A 1 282 ? 1.616 0.122 4.681 1.00 95.56 282 ALA A O 1
ATOM 2100 N N . GLY A 1 283 ? 2.078 1.544 3.006 1.00 93.81 283 GLY A N 1
ATOM 2101 C CA . GLY A 1 283 ? 2.741 0.547 2.162 1.00 93.81 283 GLY A CA 1
ATOM 2102 C C . GLY A 1 283 ? 4.015 -0.019 2.801 1.00 93.81 283 GLY A C 1
ATOM 2103 O O . GLY A 1 283 ? 4.239 -1.227 2.758 1.00 93.81 283 GLY A O 1
ATOM 2104 N N . LEU A 1 284 ? 4.817 0.825 3.461 1.00 92.88 284 LEU A N 1
ATOM 2105 C CA . LEU A 1 284 ? 6.017 0.389 4.189 1.00 92.88 284 LEU A CA 1
ATOM 2106 C C . LEU A 1 284 ? 5.674 -0.389 5.469 1.00 92.88 284 LEU A C 1
ATOM 2108 O O . LEU A 1 284 ? 6.266 -1.437 5.732 1.00 92.88 284 LEU A O 1
ATOM 2112 N N . LEU A 1 285 ? 4.702 0.093 6.250 1.00 93.12 285 LEU A N 1
ATOM 2113 C CA . LEU A 1 285 ? 4.233 -0.565 7.480 1.00 93.12 285 LEU A CA 1
ATOM 2114 C C . LEU A 1 285 ? 3.438 -1.853 7.208 1.00 93.12 285 LEU A C 1
ATOM 2116 O O . LEU A 1 285 ? 3.244 -2.666 8.111 1.00 93.12 285 LEU A O 1
ATOM 2120 N N . GLY A 1 286 ? 3.024 -2.081 5.959 1.00 87.62 286 GLY A N 1
ATOM 2121 C CA . GLY A 1 286 ? 2.364 -3.310 5.531 1.00 87.62 286 GLY A CA 1
ATOM 2122 C C . GLY A 1 286 ? 3.231 -4.557 5.700 1.00 87.62 286 GLY A C 1
ATOM 2123 O O . GLY A 1 286 ? 2.694 -5.643 5.864 1.00 87.62 286 GLY A O 1
ATOM 2124 N N . SER A 1 287 ? 4.567 -4.447 5.697 1.00 83.19 287 SER A N 1
ATOM 2125 C CA . SER A 1 287 ? 5.470 -5.609 5.828 1.00 83.19 287 SER A CA 1
ATOM 2126 C C . SER A 1 287 ? 5.154 -6.744 4.824 1.00 83.19 287 SER A C 1
ATOM 2128 O O . SER A 1 287 ? 5.325 -7.922 5.120 1.00 83.19 287 SER A O 1
ATOM 2130 N N . GLY A 1 288 ? 4.648 -6.386 3.634 1.00 74.94 288 GLY A N 1
ATOM 2131 C CA . GLY A 1 288 ? 4.174 -7.324 2.605 1.00 74.94 288 GLY A CA 1
ATOM 2132 C C . GLY A 1 288 ? 2.714 -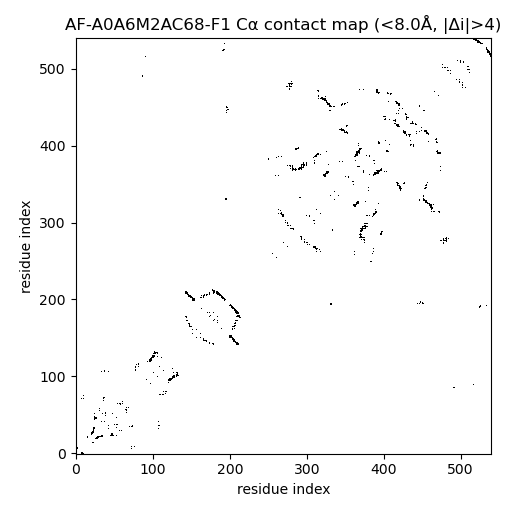7.790 2.745 1.00 74.94 288 GLY A C 1
ATOM 2133 O O . GLY A 1 288 ? 2.222 -8.476 1.855 1.00 74.94 288 GLY A O 1
ATOM 2134 N N . GLY A 1 289 ? 2.015 -7.410 3.820 1.00 75.75 289 GLY A N 1
ATOM 2135 C CA . GLY A 1 289 ? 0.599 -7.690 4.087 1.00 75.75 289 GLY A CA 1
ATOM 2136 C C . GLY A 1 289 ? -0.288 -6.435 4.152 1.00 75.75 289 GLY A C 1
ATOM 2137 O O . GLY A 1 289 ? 0.117 -5.345 3.751 1.00 75.75 289 GLY A O 1
ATOM 2138 N N . GLY A 1 290 ? -1.527 -6.598 4.632 1.00 74.00 290 GLY A N 1
ATOM 2139 C CA . GLY A 1 290 ? -2.514 -5.514 4.806 1.00 74.00 290 GLY A CA 1
ATOM 2140 C C . GLY A 1 290 ? -3.213 -5.034 3.523 1.00 74.00 290 GLY A C 1
ATOM 2141 O O . GLY A 1 290 ? -4.057 -4.140 3.567 1.00 74.00 290 GLY A O 1
ATOM 2142 N N . GLY A 1 291 ? -2.885 -5.620 2.368 1.00 76.31 291 GLY A N 1
ATOM 2143 C CA . GLY A 1 291 ? -3.437 -5.238 1.065 1.00 76.31 291 GLY A CA 1
ATOM 2144 C C . GLY A 1 291 ? -2.889 -3.910 0.527 1.00 76.31 291 GLY A C 1
ATOM 2145 O O . GLY A 1 291 ? -2.181 -3.170 1.209 1.00 76.31 291 GLY A O 1
ATOM 2146 N N . SER A 1 292 ? -3.209 -3.598 -0.731 1.00 84.88 292 SER A N 1
ATOM 2147 C CA . SER A 1 292 ? -2.750 -2.361 -1.371 1.00 84.88 292 SER A CA 1
ATOM 2148 C C . SER A 1 292 ? -3.397 -1.124 -0.727 1.00 84.88 292 SER A C 1
ATOM 2150 O O . SER A 1 292 ? -4.626 -1.042 -0.677 1.00 84.88 292 SER A O 1
ATOM 2152 N N . PRO A 1 293 ? -2.624 -0.105 -0.299 1.00 89.88 293 PRO A N 1
ATOM 2153 C CA . PRO A 1 293 ? -3.189 1.133 0.245 1.00 89.88 293 PRO A CA 1
ATOM 2154 C C . PRO A 1 293 ? -3.859 2.006 -0.831 1.00 89.88 293 PRO A C 1
ATOM 2156 O O . PRO A 1 293 ? -4.510 2.999 -0.509 1.00 89.88 293 PRO A O 1
ATOM 2159 N N . VAL A 1 294 ? -3.698 1.670 -2.119 1.00 87.88 294 VAL A N 1
ATOM 2160 C CA . VAL A 1 294 ? -4.125 2.511 -3.248 1.00 87.88 294 VAL A CA 1
ATOM 2161 C C . VAL A 1 294 ? -5.631 2.737 -3.253 1.00 87.88 294 VAL A C 1
ATOM 2163 O O . VAL A 1 294 ? -6.067 3.875 -3.416 1.00 87.88 294 VAL A O 1
ATOM 2166 N N . LEU A 1 295 ? -6.433 1.690 -3.059 1.00 85.44 295 LEU A N 1
ATOM 2167 C CA . LEU A 1 295 ? -7.884 1.834 -3.106 1.00 85.44 295 LEU A CA 1
ATOM 2168 C C . LEU A 1 295 ? -8.393 2.717 -1.960 1.00 85.44 295 LEU A C 1
ATOM 2170 O O . LEU A 1 295 ? -9.088 3.696 -2.217 1.00 85.44 295 LEU A O 1
ATOM 2174 N N . GLY A 1 296 ? -7.987 2.437 -0.716 1.00 89.19 296 GLY A N 1
ATOM 2175 C CA . GLY A 1 296 ? -8.351 3.259 0.443 1.00 89.19 296 GLY A CA 1
ATOM 2176 C C . GLY A 1 296 ? -7.922 4.722 0.282 1.00 89.19 296 GLY A C 1
ATOM 2177 O O . GLY A 1 296 ? -8.701 5.631 0.566 1.00 89.19 296 GLY A O 1
ATOM 2178 N N . HIS A 1 297 ? -6.733 4.959 -0.280 1.00 92.12 297 HIS A N 1
ATOM 2179 C CA . HIS A 1 297 ? -6.263 6.294 -0.653 1.00 92.12 297 HIS A CA 1
ATOM 2180 C C . HIS A 1 297 ? -7.202 6.982 -1.659 1.00 92.12 297 HIS A C 1
ATOM 2182 O O . HIS A 1 297 ? -7.613 8.120 -1.426 1.00 92.12 297 HIS A O 1
ATOM 2188 N N . GLN A 1 298 ? -7.590 6.312 -2.750 1.00 90.50 298 GLN A N 1
ATOM 2189 C CA . GLN A 1 298 ? -8.504 6.899 -3.738 1.00 90.50 298 GLN A CA 1
ATOM 2190 C C . GLN A 1 298 ? -9.886 7.196 -3.145 1.00 90.50 298 GLN A C 1
ATOM 2192 O O . GLN A 1 298 ? -10.451 8.256 -3.422 1.00 90.50 298 GLN A O 1
ATOM 2197 N N . LEU A 1 299 ? -10.406 6.312 -2.287 1.00 89.62 299 LEU A N 1
ATOM 2198 C CA . LEU A 1 299 ? -11.668 6.525 -1.573 1.00 89.62 299 LEU A CA 1
ATOM 2199 C C . LEU A 1 299 ? -11.593 7.768 -0.671 1.00 89.62 299 LEU A C 1
ATOM 2201 O O . LEU A 1 299 ? -12.479 8.622 -0.722 1.00 89.62 299 LEU A O 1
ATOM 2205 N N . ALA A 1 300 ? -10.507 7.917 0.092 1.00 91.75 300 ALA A N 1
ATOM 2206 C CA . ALA A 1 300 ? -10.277 9.067 0.964 1.00 91.75 300 ALA A CA 1
ATOM 2207 C C . ALA A 1 300 ? -10.151 10.388 0.178 1.00 91.75 300 ALA A C 1
ATOM 2209 O O . ALA A 1 300 ? -10.779 11.388 0.534 1.00 91.75 300 ALA A O 1
ATOM 2210 N N . LEU A 1 301 ? -9.409 10.398 -0.939 1.00 91.25 301 LEU A N 1
ATOM 2211 C CA . LEU A 1 301 ? -9.332 11.573 -1.818 1.00 91.25 301 LEU A CA 1
ATOM 2212 C C . LEU A 1 301 ? -10.690 11.928 -2.424 1.00 91.25 301 LEU A C 1
ATOM 2214 O O . LEU A 1 301 ? -11.025 13.107 -2.540 1.00 91.25 301 LEU A O 1
ATOM 2218 N N . ASN A 1 302 ? -11.463 10.922 -2.832 1.00 87.38 302 ASN A N 1
ATOM 2219 C CA . ASN A 1 302 ? -12.789 11.129 -3.393 1.00 87.38 302 ASN A CA 1
ATOM 2220 C C . ASN A 1 302 ? -13.756 11.724 -2.357 1.00 87.38 302 ASN A C 1
ATOM 2222 O O . ASN A 1 302 ? -14.503 12.637 -2.698 1.00 87.38 302 ASN A O 1
ATOM 2226 N N . ALA A 1 303 ? -13.697 11.284 -1.095 1.00 88.00 303 ALA A N 1
ATOM 2227 C CA . ALA A 1 303 ? -14.492 11.875 -0.015 1.00 88.00 303 ALA A CA 1
ATOM 2228 C C . ALA A 1 303 ? -14.207 13.374 0.159 1.00 88.00 303 ALA A C 1
ATOM 2230 O O . ALA A 1 303 ? -15.148 14.166 0.182 1.00 88.00 303 ALA A O 1
ATOM 2231 N N . ILE A 1 304 ? -12.930 13.778 0.174 1.00 88.62 304 ILE A N 1
ATOM 2232 C CA . ILE A 1 304 ? -12.557 15.203 0.240 1.00 88.62 304 ILE A CA 1
ATOM 2233 C C . ILE A 1 304 ? -13.062 15.968 -0.986 1.00 88.62 304 ILE A C 1
ATOM 2235 O O . ILE A 1 304 ? -13.623 17.054 -0.855 1.00 88.62 304 ILE A O 1
ATOM 2239 N N . LYS A 1 305 ? -12.904 15.403 -2.190 1.00 87.06 305 LYS A N 1
ATOM 2240 C CA . LYS A 1 305 ? -13.389 16.033 -3.432 1.00 87.06 305 LYS A CA 1
ATOM 2241 C C . LYS A 1 305 ? -14.902 16.260 -3.426 1.00 87.06 305 LYS A C 1
ATOM 2243 O O . LYS A 1 305 ? -15.354 17.247 -3.994 1.00 87.06 305 LYS A O 1
ATOM 2248 N N . LYS A 1 306 ? -15.666 15.379 -2.775 1.00 85.06 306 LYS A N 1
ATOM 2249 C CA . LYS A 1 306 ? -17.121 15.506 -2.602 1.00 85.06 306 LYS A CA 1
ATOM 2250 C C . LYS A 1 306 ? -17.534 16.395 -1.416 1.00 85.06 306 LYS A C 1
ATOM 2252 O O . LYS A 1 306 ? -18.700 16.405 -1.038 1.00 85.06 306 LYS A O 1
ATOM 2257 N N . GLY A 1 307 ? -16.600 17.143 -0.826 1.00 85.44 307 GLY A N 1
ATOM 2258 C CA . GLY A 1 307 ? -16.869 18.079 0.270 1.00 85.44 307 GLY A CA 1
ATOM 2259 C C . GLY A 1 307 ? -16.894 17.445 1.662 1.00 85.44 307 GLY A C 1
ATOM 2260 O O . GLY A 1 307 ? -17.216 18.131 2.630 1.00 85.44 307 GLY A O 1
ATOM 2261 N N . GLY A 1 308 ? -16.554 16.159 1.778 1.00 88.25 308 GLY A N 1
ATOM 2262 C CA . GLY A 1 308 ? -16.298 15.522 3.064 1.00 88.25 308 GLY A CA 1
ATOM 2263 C C . GLY A 1 308 ? -14.996 16.020 3.692 1.00 88.25 308 GLY A C 1
ATOM 2264 O O . GLY A 1 308 ? -14.124 16.580 3.027 1.00 88.25 308 GLY A O 1
ATOM 2265 N N . GLU A 1 309 ? -14.845 15.782 4.990 1.00 91.06 309 GLU A N 1
ATOM 2266 C CA . GLU A 1 309 ? -13.628 16.110 5.726 1.00 91.06 309 GLU A CA 1
ATOM 2267 C C . GLU A 1 309 ? -13.088 14.862 6.419 1.00 91.06 309 GLU A C 1
ATOM 2269 O O . GLU A 1 309 ? -13.853 14.039 6.924 1.00 91.06 309 GLU A O 1
ATOM 2274 N N . ILE A 1 310 ? -11.767 14.708 6.429 1.00 95.12 310 ILE A N 1
ATOM 2275 C CA . ILE A 1 310 ? -11.077 13.643 7.157 1.00 95.12 310 ILE A CA 1
ATOM 2276 C C . ILE A 1 310 ? -10.273 14.314 8.258 1.00 95.12 310 ILE A C 1
ATOM 2278 O O . ILE A 1 310 ? -9.453 15.192 7.977 1.00 95.12 310 ILE A O 1
ATOM 2282 N N . ARG A 1 311 ? -10.507 13.906 9.506 1.00 96.94 311 ARG A N 1
ATOM 2283 C CA . ARG A 1 311 ? -9.806 14.450 10.668 1.00 96.94 311 ARG A CA 1
ATOM 2284 C C . ARG A 1 311 ? -9.172 13.358 11.512 1.00 96.94 311 ARG A C 1
ATOM 2286 O O . ARG A 1 311 ? -9.725 12.266 11.637 1.00 96.94 311 ARG A O 1
ATOM 2293 N N . THR A 1 312 ? -8.042 13.688 12.124 1.00 97.69 312 THR A N 1
ATOM 2294 C CA . THR A 1 312 ? -7.330 12.824 13.063 1.00 97.69 312 THR A CA 1
ATOM 2295 C C . THR A 1 312 ? -7.265 13.450 14.447 1.00 97.69 312 THR A C 1
ATOM 2297 O O . THR A 1 312 ? -7.127 14.665 14.580 1.00 97.69 312 THR A O 1
ATOM 2300 N N . ILE A 1 313 ? -7.383 12.637 15.493 1.00 97.69 313 ILE A N 1
ATOM 2301 C CA . ILE A 1 313 ? -7.250 13.080 16.885 1.00 97.69 313 ILE A CA 1
ATOM 2302 C C . ILE A 1 313 ? -6.113 12.319 17.559 1.00 97.69 313 ILE A C 1
ATOM 2304 O O . ILE A 1 313 ? -6.011 11.101 17.418 1.00 97.69 313 ILE A O 1
ATOM 2308 N N . SER A 1 314 ? -5.243 13.021 18.282 1.00 97.19 314 SER A N 1
ATOM 2309 C CA . SER A 1 314 ? -4.180 12.361 19.039 1.00 97.19 314 SER A CA 1
ATOM 2310 C C . SER A 1 314 ? -4.759 11.581 20.225 1.00 97.19 314 SER A C 1
ATOM 2312 O O . SER A 1 314 ? -5.797 11.950 20.778 1.00 97.19 314 SER A O 1
ATOM 2314 N N . LEU A 1 315 ? -4.075 10.518 20.661 1.00 95.19 315 LEU A N 1
ATOM 2315 C CA . LEU A 1 315 ? -4.485 9.787 21.867 1.00 95.19 315 LEU A CA 1
ATOM 2316 C C . LEU A 1 315 ? -4.531 10.684 23.111 1.00 95.19 315 LEU A C 1
ATOM 2318 O O . LEU A 1 315 ? -5.379 10.468 23.967 1.00 95.19 315 LEU A O 1
ATOM 2322 N N . ASP A 1 316 ? -3.657 11.688 23.214 1.00 94.19 316 ASP A N 1
ATOM 2323 C CA . ASP A 1 316 ? -3.600 12.571 24.387 1.00 94.19 316 ASP A CA 1
ATOM 2324 C C . ASP A 1 316 ? -4.823 13.498 24.469 1.00 94.19 316 ASP A C 1
ATOM 2326 O O . ASP A 1 316 ? -5.299 13.807 25.560 1.00 94.19 316 ASP A O 1
ATOM 2330 N N . GLU A 1 317 ? -5.359 13.914 23.320 1.00 95.06 317 GLU A N 1
ATOM 2331 C CA . GLU A 1 317 ? -6.528 14.800 23.221 1.00 95.06 317 GLU A CA 1
ATOM 2332 C C . GLU A 1 317 ? -7.865 14.047 23.252 1.00 95.06 317 GLU A C 1
ATOM 2334 O O . GLU A 1 317 ? -8.931 14.670 23.359 1.00 95.06 317 GLU A O 1
ATOM 2339 N N . LEU A 1 318 ? -7.818 12.715 23.166 1.00 95.62 318 LEU A N 1
ATOM 2340 C CA . LEU A 1 318 ? -8.986 11.854 23.250 1.00 95.62 318 LEU A CA 1
ATOM 2341 C C . LEU A 1 318 ? -9.581 11.914 24.676 1.00 95.62 318 LEU A C 1
ATOM 2343 O O . LEU A 1 318 ? -8.875 11.621 25.646 1.00 95.62 318 LEU A O 1
ATOM 2347 N N . PRO A 1 319 ? -10.864 12.283 24.846 1.00 96.00 319 PRO A N 1
ATOM 2348 C CA . PRO A 1 319 ? -11.561 12.223 26.126 1.00 96.00 319 PRO A CA 1
ATOM 2349 C C . PRO A 1 319 ? -11.568 10.809 26.690 1.00 96.00 319 PRO A C 1
ATOM 2351 O O . PRO A 1 319 ? -11.734 9.845 25.951 1.00 96.00 319 PRO A O 1
ATOM 2354 N N . ASP A 1 320 ? -11.430 10.697 28.005 1.00 96.06 320 ASP A N 1
ATOM 2355 C CA . ASP A 1 320 ? -11.348 9.419 28.715 1.00 96.06 320 ASP A CA 1
ATOM 2356 C C . ASP A 1 320 ? -12.588 8.532 28.522 1.00 96.06 320 ASP A C 1
ATOM 2358 O O . ASP A 1 320 ? -12.478 7.309 28.480 1.00 96.06 320 ASP A O 1
ATOM 2362 N N . ASP A 1 321 ? -13.758 9.135 28.338 1.00 94.81 321 ASP A N 1
ATOM 2363 C CA . ASP A 1 321 ? -15.048 8.473 28.144 1.00 94.81 321 ASP A CA 1
ATOM 2364 C C . ASP A 1 321 ? -15.454 8.298 26.668 1.00 94.81 321 ASP A C 1
ATOM 2366 O O . ASP A 1 321 ? -16.543 7.785 26.393 1.00 94.81 321 ASP A O 1
ATOM 2370 N N . ALA A 1 322 ? -14.594 8.686 25.717 1.00 95.25 322 ALA A N 1
ATOM 2371 C CA . ALA A 1 322 ? -14.872 8.562 24.287 1.00 95.25 322 ALA A CA 1
ATOM 2372 C C . ALA A 1 322 ? -15.073 7.098 23.872 1.00 95.25 322 ALA A C 1
ATOM 2374 O O . ALA A 1 322 ? -14.301 6.229 24.269 1.00 95.25 322 ALA A O 1
ATOM 2375 N N . ARG A 1 323 ? -16.075 6.821 23.030 1.00 95.38 323 ARG A N 1
ATOM 2376 C CA . ARG A 1 323 ? -16.381 5.464 22.550 1.00 95.38 323 ARG A CA 1
ATOM 2377 C C . ARG A 1 323 ? -15.628 5.185 21.257 1.00 95.38 323 ARG A C 1
ATOM 2379 O O . ARG A 1 323 ? -16.044 5.602 20.174 1.00 95.38 323 ARG A O 1
ATOM 2386 N N . VAL A 1 324 ? -14.513 4.485 21.382 1.00 96.12 324 VAL A N 1
ATOM 2387 C CA . VAL A 1 324 ? -13.633 4.100 20.280 1.00 96.12 324 VAL A CA 1
ATOM 2388 C C . VAL A 1 324 ? -13.935 2.668 19.855 1.00 96.12 324 VAL A C 1
ATOM 2390 O O . VAL A 1 324 ? -14.221 1.811 20.688 1.00 96.12 324 VAL A O 1
ATOM 2393 N N . VAL A 1 325 ? -13.859 2.389 18.557 1.00 96.19 325 VAL A N 1
ATOM 2394 C CA . VAL A 1 325 ? -13.966 1.024 18.027 1.00 96.19 325 VAL A CA 1
ATOM 2395 C C . VAL A 1 325 ? -12.811 0.731 17.082 1.00 96.19 325 VAL A C 1
ATOM 2397 O O . VAL A 1 325 ? -12.377 1.615 16.335 1.00 96.19 325 VAL A O 1
ATOM 2400 N N . VAL A 1 326 ? -12.324 -0.509 17.107 1.00 96.19 326 VAL A N 1
ATOM 2401 C CA . VAL A 1 326 ? -11.349 -0.991 16.129 1.00 96.19 326 VAL A CA 1
ATOM 2402 C C . VAL A 1 326 ? -12.072 -1.258 14.815 1.00 96.19 326 VAL A C 1
ATOM 2404 O O . VAL A 1 326 ? -13.093 -1.952 14.784 1.00 96.19 326 VAL A O 1
ATOM 2407 N N . PHE A 1 327 ? -11.547 -0.699 13.728 1.00 96.25 327 PHE A N 1
ATOM 2408 C CA . PHE A 1 327 ? -12.144 -0.812 12.404 1.00 96.25 327 PHE A CA 1
ATOM 2409 C C . PHE A 1 327 ? -11.124 -1.260 11.351 1.00 96.25 327 PHE A C 1
ATOM 2411 O O . PHE A 1 327 ? -9.971 -0.822 11.346 1.00 96.25 327 PHE A O 1
ATOM 2418 N N . GLY A 1 328 ? -11.573 -2.120 10.438 1.00 92.81 328 GLY A N 1
ATOM 2419 C CA . GLY A 1 328 ? -10.788 -2.607 9.308 1.00 92.81 328 GLY A CA 1
ATOM 2420 C C . GLY A 1 328 ? -11.637 -3.411 8.324 1.00 92.81 328 GLY A C 1
ATOM 2421 O O . GLY A 1 328 ? -12.866 -3.435 8.405 1.00 92.81 328 GLY A O 1
ATOM 2422 N N . ALA A 1 329 ? -10.972 -4.091 7.400 1.00 91.19 329 ALA A N 1
ATOM 2423 C CA . ALA A 1 329 ? -11.551 -4.997 6.423 1.00 91.19 329 ALA A CA 1
ATOM 2424 C C . ALA A 1 329 ? -10.882 -6.379 6.494 1.00 91.19 329 ALA A C 1
ATOM 2426 O O . ALA A 1 329 ? -9.699 -6.512 6.815 1.00 91.19 329 ALA A O 1
ATOM 2427 N N . MET A 1 330 ? -11.657 -7.411 6.172 1.00 90.56 330 MET A N 1
ATOM 2428 C CA . MET A 1 330 ? -11.215 -8.799 6.060 1.00 90.56 330 MET A CA 1
ATOM 2429 C C . MET A 1 330 ? -11.700 -9.354 4.725 1.00 90.56 330 MET A C 1
ATOM 2431 O O . MET A 1 330 ? -12.870 -9.206 4.377 1.00 90.56 330 MET A O 1
ATOM 2435 N N . GLY A 1 331 ? -10.819 -10.018 3.982 1.00 87.50 331 GLY A N 1
ATOM 2436 C CA . GLY A 1 331 ? -11.189 -10.621 2.709 1.00 87.50 331 GLY A CA 1
ATOM 2437 C C . GLY A 1 331 ? -10.018 -10.824 1.764 1.00 87.50 331 GLY A C 1
ATOM 2438 O O . GLY A 1 331 ? -8.855 -10.666 2.144 1.00 87.50 331 GLY A O 1
ATOM 2439 N N . SER A 1 332 ? -10.342 -11.202 0.530 1.00 81.31 332 SER A N 1
ATOM 2440 C CA . SER A 1 332 ? -9.358 -11.418 -0.530 1.00 81.31 332 SER A CA 1
ATOM 2441 C C . SER A 1 332 ? -9.022 -10.117 -1.261 1.00 81.31 332 SER A C 1
ATOM 2443 O O . SER A 1 332 ? -9.934 -9.485 -1.796 1.00 81.31 332 SER A O 1
ATOM 2445 N N . PRO A 1 333 ? -7.732 -9.741 -1.364 1.00 77.12 333 PRO A N 1
ATOM 2446 C CA . PRO A 1 333 ? -7.308 -8.604 -2.177 1.00 77.12 333 PRO A CA 1
ATOM 2447 C C . PRO A 1 333 ? -7.760 -8.704 -3.639 1.00 77.12 333 PRO A C 1
ATOM 2449 O O . PRO A 1 333 ? -8.204 -7.710 -4.192 1.00 77.12 333 PRO A O 1
ATOM 2452 N N . VAL A 1 334 ? -7.748 -9.907 -4.228 1.00 75.25 334 VAL A N 1
ATOM 2453 C CA . VAL A 1 334 ? -8.182 -10.125 -5.622 1.00 75.25 334 VAL A CA 1
ATOM 2454 C C . VAL A 1 334 ? -9.655 -9.755 -5.802 1.00 75.25 334 VAL A C 1
ATOM 2456 O O . VAL A 1 334 ? -10.022 -9.084 -6.759 1.00 75.25 334 VAL A O 1
ATOM 2459 N N . VAL A 1 335 ? -10.503 -10.123 -4.835 1.00 79.94 335 VAL A N 1
ATOM 2460 C CA . VAL A 1 335 ? -11.925 -9.749 -4.870 1.00 79.94 335 VAL A CA 1
ATOM 2461 C C . VAL A 1 335 ? -12.086 -8.236 -4.739 1.00 79.94 335 VAL A C 1
ATOM 2463 O O . VAL A 1 335 ? -12.953 -7.671 -5.392 1.00 79.94 335 VAL A O 1
ATOM 2466 N N . VAL A 1 336 ? -11.260 -7.568 -3.930 1.00 79.62 336 VAL A N 1
ATOM 2467 C CA . VAL A 1 336 ? -11.280 -6.102 -3.803 1.00 79.62 336 VAL A CA 1
ATOM 2468 C C . VAL A 1 336 ? -10.840 -5.404 -5.096 1.00 79.62 336 VAL A C 1
ATOM 2470 O O . VAL A 1 336 ? -11.399 -4.363 -5.443 1.00 79.62 336 VAL A O 1
ATOM 2473 N N . ASP A 1 337 ? -9.874 -5.973 -5.818 1.00 74.00 337 ASP A N 1
ATOM 2474 C CA . ASP A 1 337 ? -9.392 -5.428 -7.090 1.00 74.00 337 ASP A CA 1
ATOM 2475 C C . ASP A 1 337 ? -10.450 -5.543 -8.207 1.00 74.00 337 ASP A C 1
ATOM 2477 O O . ASP A 1 337 ? -10.554 -4.648 -9.048 1.00 74.00 337 ASP A O 1
ATOM 2481 N N . GLU A 1 338 ? -11.274 -6.598 -8.200 1.00 73.38 338 GLU A N 1
ATOM 2482 C CA . GLU A 1 338 ? -12.359 -6.784 -9.179 1.00 73.38 338 GLU A CA 1
ATOM 2483 C C . GLU A 1 338 ? -13.679 -6.114 -8.772 1.00 73.38 338 GLU A C 1
ATOM 2485 O O . GLU A 1 338 ? -14.412 -5.578 -9.611 1.00 73.38 338 GLU A O 1
ATOM 2490 N N . ARG A 1 339 ? -14.008 -6.137 -7.478 1.00 71.44 339 ARG A N 1
ATOM 2491 C CA . ARG A 1 339 ? -15.223 -5.548 -6.917 1.00 71.44 339 ARG A CA 1
ATOM 2492 C C . ARG A 1 339 ? -14.864 -4.258 -6.197 1.00 71.44 339 ARG A C 1
ATOM 2494 O O . ARG A 1 339 ? -14.550 -4.262 -5.008 1.00 71.44 339 ARG A O 1
ATOM 2501 N N . VAL A 1 340 ? -15.040 -3.141 -6.901 1.00 62.25 340 VAL A N 1
ATOM 2502 C CA . VAL A 1 340 ? -14.980 -1.806 -6.293 1.00 62.25 340 VAL A CA 1
ATOM 2503 C C . VAL A 1 340 ? -15.965 -1.759 -5.107 1.00 62.25 340 VAL A C 1
ATOM 2505 O O . VAL A 1 340 ? -17.163 -1.973 -5.322 1.00 62.25 340 VAL A O 1
ATOM 2508 N N . PRO A 1 341 ? -15.499 -1.520 -3.863 1.00 61.81 341 PRO A N 1
ATOM 2509 C CA . PRO A 1 341 ? -16.357 -1.464 -2.685 1.00 61.81 341 PRO A CA 1
ATOM 2510 C C . PRO A 1 341 ? -17.456 -0.421 -2.862 1.00 61.81 341 PRO A C 1
ATOM 2512 O O . PRO A 1 341 ? -17.202 0.683 -3.348 1.00 61.81 341 PRO A O 1
ATOM 2515 N N . ALA A 1 342 ? -18.672 -0.763 -2.448 1.00 58.03 342 ALA A N 1
ATOM 2516 C CA . ALA A 1 342 ? -19.858 0.066 -2.632 1.00 58.03 342 ALA A CA 1
ATOM 2517 C C . ALA A 1 342 ? -19.965 1.203 -1.602 1.00 58.03 342 ALA A C 1
ATOM 2519 O O . ALA A 1 342 ? -21.027 1.805 -1.479 1.00 58.03 342 ALA A O 1
ATOM 2520 N N . PHE A 1 343 ? -18.880 1.521 -0.888 1.00 66.62 343 PHE A N 1
ATOM 2521 C CA . PHE A 1 343 ? -18.766 2.560 0.143 1.00 66.62 343 PHE A CA 1
ATOM 2522 C C . PHE A 1 343 ? -19.568 2.283 1.433 1.00 66.62 343 PHE A C 1
ATOM 2524 O O . PHE A 1 343 ? -19.136 2.688 2.516 1.00 66.62 343 PHE A O 1
ATOM 2531 N N . ASP A 1 344 ? -20.688 1.566 1.341 1.00 79.31 344 ASP A N 1
ATOM 2532 C CA . ASP A 1 344 ? -21.620 1.302 2.439 1.00 79.31 344 ASP A CA 1
ATOM 2533 C C . ASP A 1 344 ? -21.141 0.218 3.415 1.00 79.31 344 ASP A C 1
ATOM 2535 O O . ASP A 1 344 ? -21.616 0.179 4.552 1.00 79.31 344 ASP A O 1
ATOM 2539 N N . GLU A 1 345 ? -20.193 -0.647 3.025 1.00 87.56 345 GLU A N 1
ATOM 2540 C CA . GLU A 1 345 ? -19.722 -1.775 3.843 1.00 87.56 345 GLU A CA 1
ATOM 2541 C C . GLU A 1 345 ? -19.305 -1.320 5.250 1.00 87.56 345 GLU A C 1
ATOM 2543 O O . GLU A 1 345 ? -19.829 -1.801 6.258 1.00 87.56 345 GLU A O 1
ATOM 2548 N N . GLY A 1 346 ? -18.401 -0.340 5.316 1.00 90.31 346 GLY A N 1
ATOM 2549 C CA . GLY A 1 346 ? -17.874 0.185 6.571 1.00 90.31 346 GLY A CA 1
ATOM 2550 C C . GLY A 1 346 ? -18.928 0.905 7.403 1.00 90.31 346 GLY A C 1
ATOM 2551 O O . GLY A 1 346 ? -19.019 0.689 8.611 1.00 90.31 346 GLY A O 1
ATOM 2552 N N . ILE A 1 347 ? -19.775 1.708 6.752 1.00 91.38 347 ILE A N 1
ATOM 2553 C CA . ILE A 1 347 ? -20.864 2.437 7.413 1.00 91.38 347 ILE A CA 1
ATOM 2554 C C . ILE A 1 347 ? -21.829 1.436 8.054 1.00 91.38 347 ILE A C 1
ATOM 2556 O O . ILE A 1 347 ? -22.140 1.545 9.239 1.00 91.38 347 ILE A O 1
ATOM 2560 N N . MET A 1 348 ? -22.273 0.431 7.299 1.00 93.25 348 MET A N 1
ATOM 2561 C CA . MET A 1 348 ? -23.214 -0.585 7.766 1.00 93.25 348 MET A CA 1
ATOM 2562 C C . MET A 1 348 ? -22.622 -1.493 8.850 1.00 93.25 348 MET A C 1
ATOM 2564 O O . MET A 1 348 ? -23.358 -1.885 9.757 1.00 93.25 348 MET A O 1
ATOM 2568 N N . ALA A 1 349 ? -21.321 -1.804 8.799 1.00 95.31 349 ALA A N 1
ATOM 2569 C CA . ALA A 1 349 ? -20.639 -2.530 9.873 1.00 95.31 349 ALA A CA 1
ATOM 2570 C C . ALA A 1 349 ? -20.659 -1.724 11.182 1.00 95.31 349 ALA A C 1
ATOM 2572 O O . ALA A 1 349 ? -21.036 -2.255 12.226 1.00 95.31 349 ALA A O 1
ATOM 2573 N N . ILE A 1 350 ? -20.348 -0.422 11.122 1.00 95.81 350 ILE A N 1
ATOM 2574 C CA . ILE A 1 350 ? -20.415 0.464 12.292 1.00 95.81 350 ILE A CA 1
ATOM 2575 C C . ILE A 1 350 ? -21.855 0.607 12.797 1.00 95.81 350 ILE A C 1
ATOM 2577 O O . ILE A 1 350 ? -22.076 0.556 14.002 1.00 95.81 350 ILE A O 1
ATOM 2581 N N . ARG A 1 351 ? -22.858 0.722 11.918 1.00 93.62 351 ARG A N 1
ATOM 2582 C CA . ARG A 1 351 ? -24.267 0.796 12.353 1.00 93.62 351 ARG A CA 1
ATOM 2583 C C . ARG A 1 351 ? -24.745 -0.481 13.038 1.00 93.62 351 ARG A C 1
ATOM 2585 O O . ARG A 1 351 ? -25.441 -0.394 14.048 1.00 93.62 351 ARG A O 1
ATOM 2592 N N . GLU A 1 352 ? -24.377 -1.652 12.525 1.00 95.38 352 GLU A N 1
ATOM 2593 C CA . GLU A 1 352 ? -24.726 -2.920 13.178 1.00 95.38 352 GLU A CA 1
ATOM 2594 C C . GLU A 1 352 ? -23.995 -3.066 14.523 1.00 95.38 352 GLU A C 1
ATOM 2596 O O . GLU A 1 352 ? -24.585 -3.526 15.504 1.00 95.38 352 GLU A O 1
ATOM 2601 N N . PHE A 1 353 ? -22.756 -2.574 14.611 1.00 95.50 353 PHE A N 1
ATOM 2602 C CA . PHE A 1 353 ? -22.020 -2.475 15.869 1.00 95.50 353 PHE A CA 1
ATOM 2603 C C . PHE A 1 353 ? -22.719 -1.555 16.883 1.00 95.50 353 PHE A C 1
ATOM 2605 O O . PHE A 1 353 ? -22.994 -1.982 18.004 1.00 95.50 353 PHE A O 1
ATOM 2612 N N . GLU A 1 354 ? -23.066 -0.321 16.495 1.00 94.44 354 GLU A N 1
ATOM 2613 C CA . GLU A 1 354 ? -23.772 0.661 17.338 1.00 94.44 354 GLU A CA 1
ATOM 2614 C C . GLU A 1 354 ? -25.116 0.110 17.839 1.00 94.44 354 GLU A C 1
ATOM 2616 O O . GLU A 1 354 ? -25.468 0.286 19.006 1.00 94.44 354 GLU A O 1
ATOM 2621 N N . LYS A 1 355 ? -25.849 -0.617 16.986 1.00 93.00 355 LYS A N 1
ATOM 2622 C CA . LYS A 1 355 ? -27.121 -1.266 17.335 1.00 93.00 355 LYS A CA 1
ATOM 2623 C C . LYS A 1 355 ? -26.955 -2.327 18.424 1.00 93.00 355 LYS A C 1
ATOM 2625 O O . LYS A 1 355 ? -27.778 -2.382 19.336 1.00 93.00 355 LYS A O 1
ATOM 2630 N N . LYS A 1 356 ? -25.913 -3.161 18.349 1.00 90.56 356 LYS A N 1
ATOM 2631 C CA . LYS A 1 356 ? -25.610 -4.161 19.388 1.00 90.56 356 LYS A CA 1
ATOM 2632 C C . LYS A 1 356 ? -25.078 -3.510 20.665 1.00 90.56 356 LYS A C 1
ATOM 2634 O O . LYS A 1 356 ? -25.467 -3.919 21.756 1.00 90.56 356 LYS A O 1
ATOM 2639 N N . HIS A 1 357 ? -24.187 -2.532 20.528 1.00 87.06 357 HIS A N 1
ATOM 2640 C CA . HIS A 1 357 ? -23.533 -1.864 21.653 1.00 87.06 357 HIS A CA 1
ATOM 2641 C C . HIS A 1 357 ? -24.473 -0.895 22.395 1.00 87.06 357 HIS A C 1
ATOM 2643 O O . HIS A 1 357 ? -24.274 -0.608 23.573 1.00 87.06 357 HIS A O 1
ATOM 2649 N N . GLY A 1 358 ? -25.515 -0.397 21.723 1.00 86.31 358 GLY A N 1
ATOM 2650 C CA . GLY A 1 358 ? -26.519 0.508 22.287 1.00 86.31 358 GLY A CA 1
ATOM 2651 C C . GLY A 1 358 ? -26.067 1.968 22.394 1.00 86.31 358 GLY A C 1
ATOM 2652 O O . GLY A 1 358 ? -26.790 2.787 22.962 1.00 86.31 358 GLY A O 1
ATOM 2653 N N . LYS A 1 359 ? -24.887 2.312 21.866 1.00 87.62 359 LYS A N 1
ATOM 2654 C CA . LYS A 1 359 ? -24.336 3.675 21.843 1.00 87.62 359 LYS A CA 1
ATOM 2655 C C . LYS A 1 359 ? -23.648 3.950 20.510 1.00 87.62 359 LYS A C 1
ATOM 2657 O O . LYS A 1 359 ? -23.160 3.026 19.862 1.00 87.62 359 LYS A O 1
ATOM 2662 N N . ASN A 1 360 ? -23.596 5.227 20.136 1.00 91.50 360 ASN A N 1
ATOM 2663 C CA . ASN A 1 360 ? -22.886 5.666 18.940 1.00 91.50 360 ASN A CA 1
ATOM 2664 C C . ASN A 1 360 ? -21.369 5.580 19.138 1.00 91.50 360 ASN A C 1
ATOM 2666 O O . ASN A 1 360 ? -20.875 5.785 20.245 1.00 91.50 360 ASN A O 1
ATOM 2670 N N . VAL A 1 361 ? -20.650 5.316 18.052 1.00 94.75 361 VAL A N 1
ATOM 2671 C CA . VAL A 1 361 ? -19.185 5.354 18.006 1.00 94.75 361 VAL A CA 1
ATOM 2672 C C . VAL A 1 361 ? -18.722 6.797 17.820 1.00 94.75 361 VAL A C 1
ATOM 2674 O O . VAL A 1 361 ? -19.160 7.474 16.883 1.00 94.75 361 VAL A O 1
ATOM 2677 N N . ASP A 1 362 ? -17.813 7.239 18.684 1.00 96.19 362 ASP A N 1
ATOM 2678 C CA . ASP A 1 362 ? -17.302 8.609 18.734 1.00 96.19 362 ASP A CA 1
ATOM 2679 C C . ASP A 1 362 ? -16.014 8.793 17.914 1.00 96.19 362 ASP A C 1
ATOM 2681 O O . ASP A 1 362 ? -15.785 9.880 17.385 1.00 96.19 362 ASP A O 1
ATOM 2685 N N . ALA A 1 363 ? -15.188 7.749 17.777 1.00 97.50 363 ALA A N 1
ATOM 2686 C CA . ALA A 1 363 ? -13.979 7.748 16.947 1.00 97.50 363 ALA A CA 1
ATOM 2687 C C . ALA A 1 363 ? -13.613 6.330 16.468 1.00 97.50 363 ALA A C 1
ATOM 2689 O O . ALA A 1 363 ? -13.939 5.338 17.125 1.00 97.50 363 ALA A O 1
ATOM 2690 N N . LEU A 1 364 ? -12.909 6.231 15.338 1.00 97.69 364 LEU A N 1
ATOM 2691 C CA . LEU A 1 364 ? -12.343 4.963 14.855 1.00 97.69 364 LEU A CA 1
ATOM 2692 C C . LEU A 1 364 ? -10.868 4.864 15.234 1.00 97.69 364 LEU A C 1
ATOM 2694 O O . LEU A 1 364 ? -10.143 5.848 15.108 1.00 97.69 364 LEU A O 1
ATOM 2698 N N . VAL A 1 365 ? -10.405 3.679 15.616 1.00 97.94 365 VAL A N 1
ATOM 2699 C CA . VAL A 1 365 ? -8.974 3.349 15.636 1.00 97.94 365 VAL A CA 1
ATOM 2700 C C . VAL A 1 365 ? -8.691 2.260 14.608 1.00 97.94 365 VAL A C 1
ATOM 2702 O O . VAL A 1 365 ? -9.535 1.401 14.339 1.00 97.94 365 VAL A O 1
ATOM 2705 N N . LEU A 1 366 ? -7.518 2.328 13.987 1.00 96.44 366 LEU A N 1
ATOM 2706 C CA . LEU A 1 366 ? -7.134 1.415 12.917 1.00 96.44 366 LEU A CA 1
ATOM 2707 C C . LEU A 1 366 ? -6.857 0.020 13.490 1.00 96.44 366 LEU A C 1
ATOM 2709 O O . LEU A 1 366 ? -6.154 -0.109 14.495 1.00 96.44 366 LEU A O 1
ATOM 2713 N N . ALA A 1 367 ? -7.358 -1.028 12.833 1.00 93.69 367 ALA A N 1
ATOM 2714 C CA . ALA A 1 367 ? -6.984 -2.400 13.177 1.00 93.69 367 ALA A CA 1
ATOM 2715 C C . ALA A 1 367 ? -5.472 -2.629 13.026 1.00 93.69 367 ALA A C 1
ATOM 2717 O O . ALA A 1 367 ? -4.859 -3.258 13.884 1.00 93.69 367 ALA A O 1
ATOM 2718 N N . GLU A 1 368 ? -4.874 -2.068 11.973 1.00 92.25 368 GLU A N 1
ATOM 2719 C CA . GLU A 1 368 ? -3.444 -2.152 11.688 1.00 92.25 368 GLU A CA 1
ATOM 2720 C C . GLU A 1 368 ? -2.951 -0.911 10.930 1.00 92.25 368 GLU A C 1
ATOM 2722 O O . GLU A 1 368 ? -3.667 -0.337 10.108 1.00 92.25 368 GLU A O 1
ATOM 2727 N N . GLY A 1 369 ? -1.704 -0.504 11.181 1.00 89.44 369 GLY A N 1
ATOM 2728 C CA . GLY A 1 369 ? -1.074 0.654 10.532 1.00 89.44 369 GLY A CA 1
ATOM 2729 C C . GLY A 1 369 ? -0.619 0.422 9.082 1.00 89.44 369 GLY A C 1
ATOM 2730 O O . GLY A 1 369 ? -0.102 1.342 8.446 1.00 89.44 369 GLY A O 1
ATOM 2731 N N . GLY A 1 370 ? -0.788 -0.793 8.550 1.00 89.62 370 GLY A N 1
ATOM 2732 C CA . GLY A 1 370 ? -0.316 -1.204 7.227 1.00 89.62 370 GLY A CA 1
ATOM 2733 C C . GLY A 1 370 ? -1.412 -1.298 6.160 1.00 89.62 370 GLY A C 1
ATOM 2734 O O . GLY A 1 370 ? -2.565 -1.609 6.448 1.00 89.62 370 GLY A O 1
ATOM 2735 N N . GLY A 1 371 ? -1.034 -1.060 4.903 1.00 90.06 371 GLY A N 1
ATOM 2736 C CA . GLY A 1 371 ? -1.859 -1.364 3.732 1.00 90.06 371 GLY A CA 1
ATOM 2737 C C . GLY A 1 371 ? -3.215 -0.645 3.665 1.00 90.06 371 GLY A C 1
ATOM 2738 O O . GLY A 1 371 ? -3.351 0.538 3.997 1.00 90.06 371 GLY A O 1
ATOM 2739 N N . MET A 1 372 ? -4.234 -1.358 3.185 1.00 89.69 372 MET A N 1
ATOM 2740 C CA . MET A 1 372 ? -5.593 -0.836 3.021 1.00 89.69 372 MET A CA 1
ATOM 2741 C C . MET A 1 372 ? -6.270 -0.545 4.362 1.00 89.69 372 MET A C 1
ATOM 2743 O O . MET A 1 372 ? -7.005 0.433 4.463 1.00 89.69 372 MET A O 1
ATOM 2747 N N . ASN A 1 373 ? -5.984 -1.328 5.402 1.00 92.00 373 ASN A N 1
ATOM 2748 C CA . ASN A 1 373 ? -6.556 -1.138 6.738 1.00 92.00 373 ASN A CA 1
ATOM 2749 C C . ASN A 1 373 ? -6.065 0.130 7.452 1.00 92.00 373 ASN A C 1
ATOM 2751 O O . ASN A 1 373 ? -6.677 0.546 8.429 1.00 92.00 373 ASN A O 1
ATOM 2755 N N . CYS A 1 374 ? -5.038 0.794 6.922 1.00 94.62 374 CYS A N 1
ATOM 2756 C CA . CYS A 1 374 ? -4.635 2.130 7.352 1.00 94.62 374 CYS A CA 1
ATOM 2757 C C . CYS A 1 374 ? -5.397 3.247 6.612 1.00 94.62 374 CYS A C 1
ATOM 2759 O O . CYS A 1 374 ? -5.774 4.261 7.197 1.00 94.62 374 CYS A O 1
ATOM 2761 N N . THR A 1 375 ? -5.670 3.065 5.316 1.00 94.12 375 THR A N 1
ATOM 2762 C CA . THR A 1 375 ? -6.221 4.125 4.447 1.00 94.12 375 THR A CA 1
ATOM 2763 C C . THR A 1 375 ? -7.743 4.079 4.299 1.00 94.12 375 THR A C 1
ATOM 2765 O O . THR A 1 375 ? -8.386 5.126 4.256 1.00 94.12 375 THR A O 1
ATOM 2768 N N . TYR A 1 376 ? -8.347 2.890 4.255 1.00 92.75 376 TYR A N 1
ATOM 2769 C CA . TYR A 1 376 ? -9.796 2.705 4.151 1.00 92.75 376 TYR A CA 1
ATOM 2770 C C . TYR A 1 376 ? -10.583 3.304 5.333 1.00 92.75 376 TYR A C 1
ATOM 2772 O O . TYR A 1 376 ? -11.598 3.963 5.085 1.00 92.75 376 TYR A O 1
ATOM 2780 N N . PRO A 1 377 ? -10.130 3.196 6.601 1.00 95.12 377 PRO A N 1
ATOM 2781 C CA . PRO A 1 377 ? -10.843 3.810 7.722 1.00 95.12 377 PRO A CA 1
ATOM 2782 C C . PRO A 1 377 ? -10.964 5.333 7.625 1.00 95.12 377 PRO A C 1
ATOM 2784 O O . PRO A 1 377 ? -11.943 5.885 8.120 1.00 95.12 377 PRO A O 1
ATOM 2787 N N . LEU A 1 378 ? -10.029 6.014 6.946 1.00 95.75 378 LEU A N 1
ATOM 2788 C CA . LEU A 1 378 ? -10.102 7.463 6.716 1.00 95.75 378 LEU A CA 1
ATOM 2789 C C . LEU A 1 378 ? -11.370 7.839 5.938 1.00 95.75 378 LEU A C 1
ATOM 2791 O O . LEU A 1 378 ? -12.058 8.799 6.282 1.00 95.75 378 LEU A O 1
ATOM 2795 N N . PHE A 1 379 ? -11.700 7.052 4.910 1.00 93.31 379 PHE A N 1
ATOM 2796 C CA . PHE A 1 379 ? -12.920 7.224 4.128 1.00 93.31 379 PHE A CA 1
ATOM 2797 C C . PHE A 1 379 ? -14.175 6.997 4.988 1.00 93.31 379 PHE A C 1
ATOM 2799 O O . PHE A 1 379 ? -15.079 7.835 5.003 1.00 93.31 379 PHE A O 1
ATOM 2806 N N . VAL A 1 380 ? -14.216 5.893 5.740 1.00 93.44 380 VAL A N 1
ATOM 2807 C CA . VAL A 1 380 ? -15.383 5.520 6.560 1.00 93.44 380 VAL A CA 1
ATOM 2808 C C . VAL A 1 380 ? -15.630 6.535 7.677 1.00 93.44 380 VAL A C 1
ATOM 2810 O O . VAL A 1 380 ? -16.771 6.934 7.913 1.00 93.44 380 VAL A O 1
ATOM 2813 N N . ALA A 1 381 ? -14.565 7.017 8.319 1.00 94.19 381 ALA A N 1
ATOM 2814 C CA . ALA A 1 381 ? -14.629 8.066 9.329 1.00 94.19 381 ALA A CA 1
ATOM 2815 C C . ALA A 1 381 ? -15.203 9.377 8.765 1.00 94.19 381 ALA A C 1
ATOM 2817 O O . ALA A 1 381 ? -16.075 9.984 9.390 1.00 94.19 381 ALA A O 1
ATOM 2818 N N . SER A 1 382 ? -14.791 9.761 7.548 1.00 92.75 382 SER A N 1
ATOM 2819 C CA . SER A 1 382 ? -15.347 10.920 6.837 1.00 92.75 382 SER A CA 1
ATOM 2820 C C . SER A 1 382 ? -16.844 10.773 6.584 1.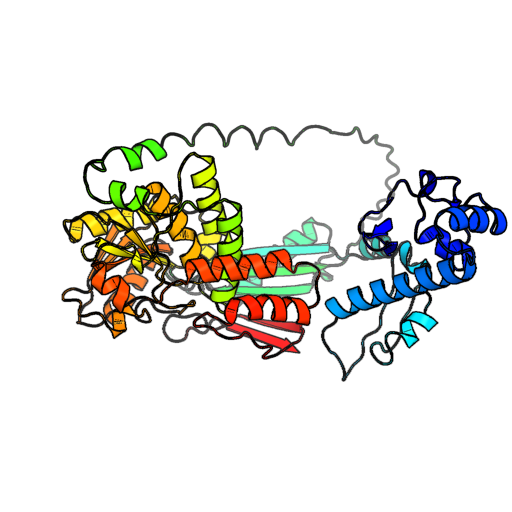00 92.75 382 SER A C 1
ATOM 2822 O O . SER A 1 382 ? -17.618 11.673 6.907 1.00 92.75 382 SER A O 1
ATOM 2824 N N . ALA A 1 383 ? -17.270 9.613 6.076 1.00 89.62 383 ALA A N 1
ATOM 2825 C CA . ALA A 1 383 ? -18.676 9.340 5.783 1.00 89.62 383 ALA A CA 1
ATOM 2826 C C . ALA A 1 383 ? -19.561 9.357 7.042 1.00 89.62 383 ALA A C 1
ATOM 2828 O O . ALA A 1 383 ? -20.731 9.735 6.985 1.00 89.62 383 ALA A O 1
ATOM 2829 N N . LEU A 1 384 ? -18.998 8.970 8.189 1.00 90.69 384 LEU A N 1
ATOM 2830 C CA . LEU A 1 384 ? -19.673 8.982 9.485 1.00 90.69 384 LEU A CA 1
ATOM 2831 C C . LEU A 1 384 ? -19.542 10.321 10.234 1.00 90.69 384 LEU A C 1
ATOM 2833 O O . LEU A 1 384 ? -20.222 10.501 11.246 1.00 90.69 384 LEU A O 1
ATOM 2837 N N . ASN A 1 385 ? -18.712 11.253 9.757 1.00 92.44 385 ASN A N 1
ATOM 2838 C CA . ASN A 1 385 ? -18.376 12.511 10.431 1.00 92.44 385 ASN A CA 1
ATOM 2839 C C . ASN A 1 385 ? -17.812 12.308 11.856 1.00 92.44 385 ASN A C 1
ATOM 2841 O O . ASN A 1 385 ? -18.271 12.924 12.820 1.00 92.44 385 ASN A O 1
ATOM 2845 N N . ILE A 1 386 ? -16.837 11.404 11.992 1.00 95.50 386 ILE A N 1
ATOM 2846 C CA . ILE A 1 386 ? -16.065 11.157 13.224 1.00 95.50 386 ILE A CA 1
ATOM 2847 C C . ILE A 1 386 ? -14.566 11.158 12.919 1.00 95.50 386 ILE A C 1
ATOM 2849 O O . ILE A 1 386 ? -14.185 10.886 11.781 1.00 95.50 386 ILE A O 1
ATOM 2853 N N . PRO A 1 387 ? -13.697 11.461 13.898 1.00 97.50 387 PRO A N 1
ATOM 2854 C CA . PRO A 1 387 ? -12.264 11.425 13.673 1.00 97.50 387 PRO A CA 1
ATOM 2855 C C . PRO A 1 387 ? -11.712 9.995 13.700 1.00 97.50 387 PRO A C 1
ATOM 2857 O O . PRO A 1 387 ? -12.279 9.085 14.314 1.00 97.50 387 PRO A O 1
ATOM 2860 N N . VAL A 1 388 ? -10.548 9.833 13.077 1.00 98.06 388 VAL A N 1
ATOM 2861 C CA . VAL A 1 388 ? -9.678 8.668 13.264 1.00 98.06 388 VAL A CA 1
ATOM 2862 C C . VAL A 1 388 ? -8.669 8.982 14.366 1.00 98.06 388 VAL A C 1
ATOM 2864 O O . VAL A 1 388 ? -8.037 10.036 14.359 1.00 98.06 388 VAL A O 1
ATOM 2867 N N . VAL A 1 389 ? -8.519 8.093 15.337 1.00 98.38 389 VAL A N 1
ATOM 2868 C CA . VAL A 1 389 ? -7.489 8.209 16.372 1.00 98.38 389 VAL A CA 1
ATOM 2869 C C . VAL A 1 389 ? -6.122 7.974 15.726 1.00 98.38 389 VAL A C 1
ATOM 2871 O O . VAL A 1 389 ? -5.954 7.014 14.980 1.00 98.38 389 VAL A O 1
ATOM 2874 N N . ASP A 1 390 ? -5.140 8.830 16.011 1.00 97.81 390 ASP A N 1
ATOM 2875 C CA . ASP A 1 390 ? -3.740 8.654 15.601 1.00 97.81 390 ASP A CA 1
ATOM 2876 C C . ASP A 1 390 ? -3.069 7.550 16.434 1.00 97.81 390 ASP A C 1
ATOM 2878 O O . ASP A 1 390 ? -2.253 7.787 17.331 1.00 97.81 390 ASP A O 1
ATOM 2882 N N . ALA A 1 391 ? -3.520 6.330 16.173 1.00 97.44 391 ALA A N 1
ATOM 2883 C CA . ALA A 1 391 ? -3.067 5.083 16.748 1.00 97.44 391 ALA A CA 1
ATOM 2884 C C . ALA A 1 391 ? -3.566 3.916 15.890 1.00 97.44 391 ALA A C 1
ATOM 2886 O O . ALA A 1 391 ? -4.525 4.039 15.121 1.00 97.44 391 ALA A O 1
ATOM 2887 N N . ASP A 1 392 ? -2.958 2.755 16.080 1.00 96.69 392 ASP A N 1
ATOM 2888 C CA . ASP A 1 392 ? -3.479 1.496 15.569 1.00 96.69 392 ASP A CA 1
ATOM 2889 C C . ASP A 1 392 ? -3.262 0.376 16.585 1.00 96.69 392 ASP A C 1
ATOM 2891 O O . ASP A 1 392 ? -2.643 0.569 17.637 1.00 96.69 392 ASP A O 1
ATOM 2895 N N . CYS A 1 393 ? -3.807 -0.796 16.293 1.00 95.50 393 CYS A N 1
ATOM 2896 C CA . CYS A 1 393 ? -3.778 -1.915 17.218 1.00 95.50 393 CYS A CA 1
ATOM 2897 C C . CYS A 1 393 ? -2.686 -2.954 16.918 1.00 95.50 393 CYS A C 1
ATOM 2899 O O . CYS A 1 393 ? -2.671 -3.991 17.566 1.00 95.50 393 CYS A O 1
ATOM 2901 N N . MET A 1 394 ? -1.761 -2.721 15.984 1.00 94.31 394 MET A N 1
ATOM 2902 C CA . MET A 1 394 ? -0.704 -3.680 15.624 1.00 94.31 394 MET A CA 1
ATOM 2903 C C . MET A 1 394 ? 0.682 -3.059 15.343 1.00 94.31 394 MET A C 1
ATOM 2905 O O . MET A 1 394 ? 1.697 -3.755 15.406 1.00 94.31 394 MET A O 1
ATOM 2909 N N . GLY A 1 395 ? 0.762 -1.771 15.006 1.00 92.31 395 GLY A N 1
ATOM 2910 C CA . GLY A 1 395 ? 1.941 -1.038 14.530 1.00 92.31 395 GLY A CA 1
ATOM 2911 C C . GLY A 1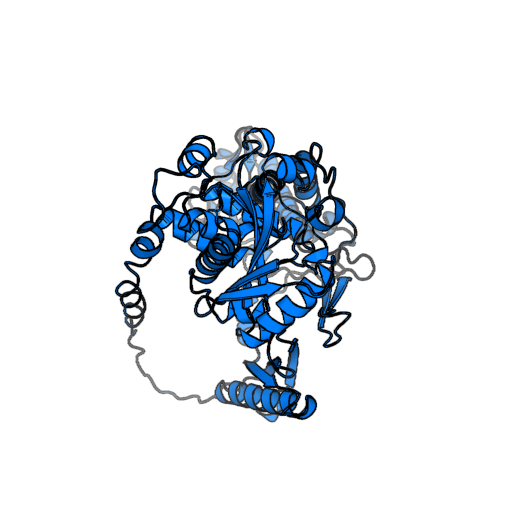 395 ? 2.312 -1.360 13.075 1.00 92.31 395 GLY A C 1
ATOM 2912 O O . GLY A 1 395 ? 2.836 -0.533 12.337 1.00 92.31 395 GLY A O 1
ATOM 2913 N N . ARG A 1 396 ? 2.014 -2.570 12.618 1.00 91.06 396 ARG A N 1
ATOM 2914 C CA . ARG A 1 396 ? 2.267 -3.063 11.259 1.00 91.06 396 ARG A CA 1
ATOM 2915 C C . ARG A 1 396 ? 1.162 -4.029 10.858 1.00 91.06 396 ARG A C 1
ATOM 2917 O O . ARG A 1 396 ? 0.319 -4.343 11.688 1.00 91.06 396 ARG A O 1
ATOM 2924 N N . ALA A 1 397 ? 1.191 -4.551 9.636 1.00 89.88 397 ALA A N 1
ATOM 2925 C CA . ALA A 1 397 ? 0.227 -5.585 9.275 1.00 89.88 397 ALA A CA 1
ATOM 2926 C C . ALA A 1 397 ? 0.563 -6.943 9.919 1.00 89.88 397 ALA A C 1
ATOM 2928 O O . ALA A 1 397 ? 1.729 -7.374 9.943 1.00 89.88 397 ALA A O 1
ATOM 2929 N N . PHE A 1 398 ? -0.475 -7.627 10.399 1.00 88.31 398 PHE A N 1
ATOM 2930 C CA . PHE A 1 398 ? -0.420 -9.019 10.843 1.00 88.31 398 PHE A CA 1
ATOM 2931 C C . PHE A 1 398 ? -1.613 -9.812 10.294 1.00 88.31 398 PHE A C 1
ATOM 2933 O O . PHE A 1 398 ? -2.659 -9.250 9.989 1.00 88.31 398 PHE A O 1
ATOM 2940 N N . PRO A 1 399 ? -1.476 -11.140 10.155 1.00 81.12 399 PRO A N 1
ATOM 2941 C CA . PRO A 1 399 ? -2.460 -11.951 9.441 1.00 81.12 399 PRO A CA 1
ATOM 2942 C C . PRO A 1 399 ? -3.807 -12.134 10.172 1.00 81.12 399 PRO A C 1
ATOM 2944 O O . PRO A 1 399 ? -4.838 -12.295 9.512 1.00 81.12 399 PRO A O 1
ATOM 2947 N N . GLY A 1 400 ? -3.825 -12.124 11.509 1.00 85.06 400 GLY A N 1
ATOM 2948 C CA . GLY A 1 400 ? -5.021 -12.410 12.311 1.00 85.06 400 GLY A CA 1
ATOM 2949 C C . GLY A 1 400 ? -5.538 -11.215 13.110 1.00 85.06 400 GLY A C 1
ATOM 2950 O O . GLY A 1 400 ? -4.755 -10.472 13.698 1.00 85.06 400 GLY A O 1
ATOM 2951 N N . ILE A 1 401 ? -6.864 -11.074 13.212 1.00 87.44 401 ILE A N 1
ATOM 2952 C CA . ILE A 1 401 ? -7.512 -10.028 14.023 1.00 87.44 401 ILE A CA 1
ATOM 2953 C C . ILE A 1 401 ? -7.294 -10.240 15.525 1.00 87.44 401 ILE A C 1
ATOM 2955 O O . ILE A 1 401 ? -7.367 -9.286 16.289 1.00 87.44 401 ILE A O 1
ATOM 2959 N N . HIS A 1 402 ? -6.980 -11.463 15.963 1.00 85.88 402 HIS A N 1
ATOM 2960 C CA . HIS A 1 402 ? -6.571 -11.734 17.345 1.00 85.88 402 HIS A CA 1
ATOM 2961 C C . HIS A 1 402 ? -5.150 -11.226 17.670 1.00 85.88 402 HIS A C 1
ATOM 2963 O O . HIS A 1 402 ? -4.759 -11.215 18.833 1.00 85.88 402 HIS A O 1
ATOM 2969 N N . MET A 1 403 ? -4.354 -10.797 16.683 1.00 90.50 403 MET A N 1
ATOM 2970 C CA . MET A 1 403 ? -2.978 -10.318 16.905 1.00 90.50 403 MET A CA 1
ATOM 2971 C C . MET A 1 403 ? -2.898 -8.837 17.308 1.00 90.50 403 MET A C 1
ATOM 2973 O O . MET A 1 403 ? -1.807 -8.285 17.438 1.00 90.50 403 MET A O 1
ATOM 2977 N N . VAL A 1 404 ? -4.046 -8.191 17.505 1.00 91.44 404 VAL A N 1
ATOM 2978 C CA . VAL A 1 404 ? -4.141 -6.795 17.932 1.00 91.44 404 VAL A CA 1
ATOM 2979 C C . VAL A 1 404 ? -3.808 -6.615 19.418 1.00 91.44 404 VAL A C 1
ATOM 2981 O O . VAL A 1 404 ? -4.129 -7.457 20.255 1.00 91.44 404 VAL A O 1
ATOM 2984 N N . THR A 1 405 ? -3.221 -5.481 19.787 1.00 93.31 405 THR A N 1
ATOM 2985 C CA . THR A 1 405 ? -2.812 -5.158 21.158 1.00 93.31 405 THR A CA 1
ATOM 2986 C C . THR A 1 405 ? -3.962 -5.124 22.171 1.00 93.31 405 THR A C 1
ATOM 2988 O O . THR A 1 405 ? -3.734 -5.577 23.297 1.00 93.31 405 THR A O 1
ATOM 2991 N N . PRO A 1 406 ? -5.210 -4.718 21.841 1.00 90.88 406 PRO A N 1
ATOM 2992 C CA . PRO A 1 406 ? -6.320 -4.875 22.774 1.00 90.88 406 PRO A CA 1
ATOM 2993 C C . PRO A 1 406 ? -6.619 -6.336 23.127 1.00 90.88 406 PRO A C 1
ATOM 2995 O O . PRO A 1 406 ? -7.096 -6.574 24.224 1.00 90.88 406 PRO A O 1
ATOM 2998 N N . ASN A 1 407 ? -6.274 -7.328 22.298 1.00 87.94 407 ASN A N 1
ATOM 2999 C CA . ASN A 1 407 ? -6.408 -8.740 22.688 1.00 87.94 407 ASN A CA 1
ATOM 3000 C C . ASN A 1 407 ? -5.448 -9.134 23.834 1.00 87.94 407 ASN A C 1
ATOM 3002 O O . ASN A 1 407 ? -5.690 -10.104 24.541 1.00 87.94 407 ASN A O 1
ATOM 3006 N N . ILE A 1 408 ? -4.352 -8.393 24.029 1.00 86.06 408 ILE A N 1
ATOM 3007 C CA . ILE A 1 408 ? -3.367 -8.651 25.093 1.00 86.06 408 ILE A CA 1
ATOM 3008 C C . ILE A 1 408 ? -3.773 -7.953 26.395 1.00 86.06 408 ILE A C 1
ATOM 3010 O O . ILE A 1 408 ? -3.636 -8.518 27.478 1.00 86.06 408 ILE A O 1
ATOM 3014 N N . TYR A 1 409 ? -4.214 -6.696 26.300 1.00 84.19 409 TYR A N 1
ATOM 3015 C CA . TYR A 1 409 ? -4.459 -5.838 27.467 1.00 84.19 409 TYR A CA 1
ATOM 3016 C C . TYR A 1 409 ? -5.930 -5.706 27.855 1.00 84.19 409 TYR A C 1
ATOM 3018 O O . TYR A 1 409 ? -6.230 -5.271 28.972 1.00 84.19 409 TYR A O 1
ATOM 3026 N N . GLY A 1 410 ? -6.819 -5.984 26.908 1.00 78.94 410 GLY A N 1
ATOM 3027 C CA . GLY A 1 410 ? -8.249 -5.808 27.043 1.00 78.94 410 GLY A CA 1
ATOM 3028 C C . GLY A 1 410 ? -8.855 -6.882 27.924 1.00 78.94 410 GLY A C 1
ATOM 3029 O O . GLY A 1 410 ? -8.481 -8.049 27.864 1.00 78.94 410 GLY A O 1
ATOM 3030 N N . ASN A 1 411 ? -9.817 -6.468 28.738 1.00 75.31 411 ASN A N 1
ATOM 3031 C CA . ASN A 1 411 ? -10.636 -7.373 29.527 1.00 75.31 411 ASN A CA 1
ATOM 3032 C C . ASN A 1 411 ? -12.074 -7.288 29.013 1.00 75.31 411 ASN A C 1
ATOM 3034 O O . ASN A 1 411 ? -12.922 -6.628 29.613 1.00 75.31 411 ASN A O 1
ATOM 3038 N N . PHE A 1 412 ? -12.313 -7.865 27.836 1.00 78.75 412 PHE A N 1
ATOM 3039 C CA . PHE A 1 412 ? -13.611 -7.789 27.176 1.00 78.75 412 PHE A CA 1
ATOM 3040 C C . PHE A 1 412 ? -14.568 -8.827 27.763 1.00 78.75 412 PHE A C 1
ATOM 3042 O O . PHE A 1 412 ? -14.339 -10.025 27.647 1.00 78.75 412 PHE A O 1
ATOM 3049 N N . GLU A 1 413 ? -15.686 -8.371 28.329 1.00 67.81 413 GLU A N 1
ATOM 3050 C CA . GLU A 1 413 ? -16.747 -9.266 28.818 1.00 67.81 413 GLU A CA 1
ATOM 3051 C C . GLU A 1 413 ? -17.491 -9.979 27.677 1.00 67.81 413 GLU A C 1
ATOM 3053 O O . GLU A 1 413 ? -18.079 -11.040 27.873 1.00 67.81 413 GLU A O 1
ATOM 3058 N N . GLN A 1 414 ? -17.510 -9.386 26.477 1.00 66.94 414 GLN A N 1
ATOM 3059 C CA . GLN A 1 414 ? -18.153 -9.959 25.296 1.00 66.94 414 GLN A CA 1
ATOM 3060 C C . GLN A 1 414 ? -17.283 -9.782 24.055 1.00 66.94 414 GLN A C 1
ATOM 3062 O O . GLN A 1 414 ? -16.971 -8.667 23.635 1.00 66.94 414 GLN A O 1
ATOM 3067 N N . HIS A 1 415 ? -16.980 -10.909 23.422 1.00 83.38 415 HIS A N 1
ATOM 3068 C CA . HIS A 1 415 ? -16.186 -11.000 22.207 1.00 83.38 415 HIS A CA 1
ATOM 3069 C C . HIS A 1 415 ? -17.102 -11.011 20.984 1.00 83.38 415 HIS A C 1
ATOM 3071 O O . HIS A 1 415 ? -17.639 -12.056 20.618 1.00 83.38 415 HIS A O 1
ATOM 3077 N N . PHE A 1 416 ? -17.313 -9.855 20.353 1.00 90.62 416 PHE A N 1
ATOM 3078 C CA . PHE A 1 416 ? -18.128 -9.771 19.141 1.00 90.62 416 PHE A CA 1
ATOM 3079 C C . PHE A 1 416 ? -17.524 -8.858 18.075 1.00 90.62 416 PHE A C 1
ATOM 3081 O O . PHE A 1 416 ? -16.749 -7.946 18.369 1.00 90.62 416 PHE A O 1
ATOM 3088 N N . ALA A 1 417 ? -17.918 -9.106 16.829 1.00 94.38 417 ALA A N 1
ATOM 3089 C CA . ALA A 1 417 ? -17.608 -8.271 15.680 1.00 94.38 417 ALA A CA 1
ATOM 3090 C C . ALA A 1 417 ? -18.863 -8.090 14.824 1.00 94.38 417 ALA A C 1
ATOM 3092 O O . ALA A 1 417 ? -19.595 -9.047 14.564 1.00 94.38 417 ALA A O 1
ATOM 3093 N N . ALA A 1 418 ? -19.106 -6.864 14.376 1.00 96.50 418 ALA A N 1
ATOM 3094 C CA . ALA A 1 418 ? -20.091 -6.586 13.342 1.00 96.50 418 ALA A CA 1
ATOM 3095 C C . ALA A 1 418 ? -19.394 -6.618 11.982 1.00 96.50 418 ALA A C 1
ATOM 3097 O O . ALA A 1 418 ? -18.406 -5.911 11.787 1.00 96.50 418 ALA A O 1
ATOM 3098 N N . LEU A 1 419 ? -19.896 -7.440 11.065 1.00 95.62 419 LEU A N 1
ATOM 3099 C CA . LEU A 1 419 ? -19.375 -7.603 9.710 1.00 95.62 419 LEU A CA 1
ATOM 3100 C C . LEU A 1 419 ? -20.406 -7.097 8.704 1.00 95.62 419 LEU A C 1
ATOM 3102 O O . LEU A 1 419 ? -21.604 -7.286 8.911 1.00 95.62 419 LEU A O 1
ATOM 3106 N N . SER A 1 420 ? -19.960 -6.501 7.599 1.00 93.69 420 SER A N 1
ATOM 3107 C CA . SER A 1 420 ? -20.849 -6.110 6.498 1.00 93.69 420 SER A CA 1
ATOM 3108 C C . SER A 1 420 ? -20.174 -6.192 5.135 1.00 93.69 420 SER A C 1
ATOM 3110 O O . SER A 1 420 ? -19.011 -5.818 4.984 1.00 93.69 420 SER A O 1
ATOM 3112 N N . ASN A 1 421 ? -20.943 -6.623 4.133 1.00 87.88 421 ASN A N 1
ATOM 3113 C CA . ASN A 1 421 ? -20.577 -6.580 2.713 1.00 87.88 421 ASN A CA 1
ATOM 3114 C C . ASN A 1 421 ? -21.335 -5.495 1.923 1.00 87.88 421 ASN A C 1
ATOM 3116 O O . ASN A 1 421 ? -21.367 -5.552 0.690 1.00 87.88 421 ASN A O 1
ATOM 3120 N N . GLY A 1 422 ? -21.983 -4.550 2.620 1.00 83.06 422 GLY A N 1
ATOM 3121 C CA . GLY A 1 422 ? -22.695 -3.411 2.021 1.00 83.06 422 GLY A CA 1
ATOM 3122 C C . GLY A 1 422 ? -24.121 -3.734 1.565 1.00 83.06 422 GLY A C 1
ATOM 3123 O O . GLY A 1 422 ? -24.869 -2.845 1.179 1.00 83.06 422 GLY A O 1
ATOM 3124 N N . ARG A 1 423 ? -24.530 -5.007 1.627 1.00 83.19 423 ARG A N 1
ATOM 3125 C CA . ARG A 1 423 ? -25.920 -5.448 1.404 1.00 83.19 423 ARG A CA 1
ATOM 3126 C C . ARG A 1 423 ? -26.511 -6.095 2.646 1.00 83.19 423 ARG A C 1
ATOM 3128 O O . ARG A 1 423 ? -27.700 -5.962 2.922 1.00 83.19 423 ARG A O 1
ATOM 3135 N N . THR A 1 424 ? -25.680 -6.814 3.387 1.00 86.19 424 THR A N 1
ATOM 3136 C CA . THR A 1 424 ? -26.058 -7.539 4.592 1.00 86.19 424 THR A CA 1
ATOM 3137 C C . THR A 1 424 ? -25.013 -7.285 5.663 1.00 86.19 424 THR A C 1
ATOM 3139 O O . THR A 1 424 ? -23.813 -7.377 5.398 1.00 86.19 424 THR A O 1
ATOM 3142 N N . SER A 1 425 ? -25.491 -6.996 6.872 1.00 93.00 425 SER A N 1
ATOM 3143 C CA . SER A 1 425 ? -24.670 -6.947 8.076 1.00 93.00 425 SER A CA 1
ATOM 3144 C C . SER A 1 425 ? -25.006 -8.130 8.972 1.00 93.00 425 SER A C 1
ATOM 3146 O O . SER A 1 425 ? -26.174 -8.502 9.100 1.00 93.00 425 SER A O 1
ATOM 3148 N N . VAL A 1 426 ? -23.994 -8.701 9.613 1.00 94.75 426 VAL A N 1
ATOM 3149 C CA . VAL A 1 426 ? -24.146 -9.789 10.582 1.00 94.75 426 VAL A CA 1
ATOM 3150 C C . VAL A 1 426 ? -23.338 -9.486 11.833 1.00 94.75 426 VAL A C 1
ATOM 3152 O O . VAL A 1 426 ? -22.264 -8.887 11.772 1.00 94.75 426 VAL A O 1
ATOM 3155 N N . LEU A 1 427 ? -23.849 -9.929 12.975 1.00 95.56 427 LEU A N 1
ATOM 3156 C CA . LEU A 1 427 ? -23.121 -9.896 14.232 1.00 95.56 427 LEU A CA 1
ATOM 3157 C C . LEU A 1 427 ? -22.541 -11.283 14.507 1.00 95.56 427 LEU A C 1
ATOM 3159 O O . LEU A 1 427 ? -23.284 -12.262 14.581 1.00 95.56 427 LEU A O 1
ATOM 3163 N N . ILE A 1 428 ? -21.228 -11.360 14.684 1.00 94.00 428 ILE A N 1
ATOM 3164 C CA . ILE A 1 428 ? -20.524 -12.589 15.038 1.00 94.00 428 ILE A CA 1
ATOM 3165 C C . ILE A 1 428 ? -20.119 -12.519 16.505 1.00 94.00 428 ILE A C 1
ATOM 3167 O O . ILE A 1 428 ? -19.519 -11.538 16.935 1.00 94.00 428 ILE A O 1
ATOM 3171 N N . GLN A 1 429 ? -20.429 -13.573 17.256 1.00 90.69 429 GLN A N 1
ATOM 3172 C CA . GLN A 1 429 ? -20.059 -13.738 18.661 1.00 90.69 429 GLN A CA 1
ATOM 3173 C C . GLN A 1 429 ? -19.025 -14.868 18.784 1.00 90.69 429 GLN A C 1
ATOM 3175 O O . GLN A 1 429 ? -19.233 -15.949 18.222 1.00 90.69 429 GLN A O 1
ATOM 3180 N N . GLY A 1 430 ? -17.932 -14.627 19.510 1.00 84.88 430 GLY A N 1
ATOM 3181 C CA . GLY A 1 430 ? -16.968 -15.656 19.913 1.00 84.88 430 GLY A CA 1
ATOM 3182 C C . GLY A 1 430 ? -17.613 -16.715 20.813 1.00 84.88 430 GLY A C 1
ATOM 3183 O O . GLY A 1 430 ? -18.624 -16.447 21.459 1.00 84.88 430 GLY A O 1
ATOM 3184 N N . ASP A 1 431 ? -17.070 -17.931 20.801 1.00 79.44 431 ASP A N 1
ATOM 3185 C CA . ASP A 1 431 ? -17.555 -19.051 21.633 1.00 79.44 431 ASP A CA 1
ATOM 3186 C C . ASP A 1 431 ? -16.945 -19.067 23.038 1.00 79.44 431 ASP A C 1
ATOM 3188 O O . ASP A 1 431 ? -17.445 -19.750 23.929 1.00 79.44 431 ASP A O 1
ATOM 3192 N N . ASP A 1 432 ? -15.851 -18.341 23.217 1.00 71.31 432 ASP A N 1
ATOM 3193 C CA . ASP A 1 432 ? -15.022 -18.322 24.409 1.00 71.31 432 ASP A CA 1
ATOM 3194 C C . ASP A 1 432 ? -14.516 -16.898 24.681 1.00 71.31 432 ASP A C 1
ATOM 3196 O O . ASP A 1 432 ? -14.786 -15.955 23.929 1.00 71.31 432 ASP A O 1
ATOM 3200 N N . ASP A 1 433 ? -13.741 -16.755 25.753 1.00 66.75 433 ASP A N 1
ATOM 3201 C CA . ASP A 1 433 ? -13.064 -15.507 26.113 1.00 66.75 433 ASP A CA 1
ATOM 3202 C C . ASP A 1 433 ? -11.827 -15.235 25.225 1.00 66.75 433 ASP A C 1
ATOM 3204 O O . ASP A 1 433 ? -10.918 -14.510 25.622 1.00 66.75 433 ASP A O 1
ATOM 3208 N N . SER A 1 434 ? -11.749 -15.846 24.033 1.00 68.12 434 SER A N 1
ATOM 3209 C CA . SER A 1 434 ? -10.644 -15.698 23.087 1.00 68.12 434 SER A CA 1
ATOM 3210 C C . SER A 1 434 ? -11.115 -15.105 21.763 1.00 68.12 434 SER A C 1
ATOM 3212 O O . SER A 1 434 ? -12.016 -15.601 21.083 1.00 68.12 434 SER A O 1
ATOM 3214 N N . PHE A 1 435 ? -10.397 -14.088 21.288 1.00 79.56 435 PHE A N 1
ATOM 3215 C CA . PHE A 1 435 ? -10.607 -13.537 19.947 1.00 79.56 435 PHE A CA 1
ATOM 3216 C C . PHE A 1 435 ? -10.281 -14.523 18.809 1.00 79.56 435 PHE A C 1
ATOM 3218 O O . PHE A 1 435 ? -10.628 -14.261 17.657 1.00 79.56 435 PHE A O 1
ATOM 3225 N N . SER A 1 436 ? -9.681 -15.682 19.106 1.00 82.75 436 SER A N 1
ATOM 3226 C CA . SER A 1 436 ? -9.395 -16.720 18.103 1.00 82.75 436 SER A CA 1
ATOM 3227 C C . SER A 1 436 ? -10.668 -17.407 17.590 1.00 82.75 436 SER A C 1
ATOM 3229 O O . SER A 1 436 ? -10.788 -17.689 16.390 1.00 82.75 436 SER A O 1
ATOM 3231 N N . SER A 1 437 ? -11.649 -17.652 18.472 1.00 86.25 437 SER A N 1
ATOM 3232 C CA . SER A 1 437 ? -12.942 -18.220 18.066 1.00 86.25 437 SER A CA 1
ATOM 3233 C C . SER A 1 437 ? -13.738 -17.213 17.231 1.00 86.25 437 SER A C 1
ATOM 3235 O O . SER A 1 437 ? -14.294 -17.570 16.185 1.00 86.25 437 SER A O 1
ATOM 3237 N N . LEU A 1 438 ? -13.706 -15.935 17.634 1.00 89.19 438 LEU A N 1
ATOM 3238 C CA . LEU A 1 438 ? -14.305 -14.833 16.885 1.00 89.19 438 LEU A CA 1
ATOM 3239 C C . LEU A 1 438 ? -13.708 -14.733 15.480 1.00 89.19 438 LEU A C 1
ATOM 3241 O O . LEU A 1 438 ? -14.458 -14.654 14.510 1.00 89.19 438 LEU A O 1
ATOM 3245 N N . GLU A 1 439 ? -12.381 -14.792 15.356 1.00 89.31 439 GLU A N 1
ATOM 3246 C CA . GLU A 1 439 ? -11.701 -14.758 14.062 1.00 89.31 439 GLU A CA 1
ATOM 3247 C C . GLU A 1 439 ? -12.127 -15.909 13.154 1.00 89.31 439 GLU A C 1
ATOM 3249 O O . GLU A 1 439 ? -12.477 -15.688 11.995 1.00 89.31 439 GLU A O 1
ATOM 3254 N N . THR A 1 440 ? -12.149 -17.133 13.680 1.00 88.31 440 THR A N 1
ATOM 3255 C CA . THR A 1 440 ? -12.534 -18.317 12.900 1.00 88.31 440 THR A CA 1
ATOM 3256 C C . THR A 1 440 ? -13.946 -18.172 12.332 1.00 88.31 440 THR A C 1
ATOM 3258 O O . THR A 1 440 ? -14.193 -18.492 11.167 1.00 88.31 440 THR A O 1
ATOM 3261 N N . LYS A 1 441 ? -14.887 -17.665 13.136 1.00 91.38 441 LYS A N 1
ATOM 3262 C CA . LYS A 1 441 ? -16.262 -17.421 12.686 1.00 91.38 441 LYS A CA 1
ATOM 3263 C C . LYS A 1 441 ? -16.371 -16.237 11.736 1.00 91.38 441 LYS A C 1
ATOM 3265 O O . LYS A 1 441 ? -17.096 -16.336 10.751 1.00 91.38 441 LYS A O 1
ATOM 3270 N N . ALA A 1 442 ? -15.649 -15.150 12.001 1.00 92.75 442 ALA A N 1
ATOM 3271 C CA . ALA A 1 442 ? -15.615 -13.980 11.132 1.00 92.75 442 ALA A CA 1
ATOM 3272 C C . ALA A 1 442 ? -15.112 -14.360 9.733 1.00 92.75 442 ALA A C 1
ATOM 3274 O O . ALA A 1 442 ? -15.764 -14.032 8.750 1.00 92.75 442 ALA A O 1
ATOM 3275 N N . ARG A 1 443 ? -14.034 -15.153 9.634 1.00 90.50 443 ARG A N 1
ATOM 3276 C CA . ARG A 1 443 ? -13.506 -15.660 8.354 1.00 90.50 443 ARG A CA 1
ATOM 3277 C C . ARG A 1 443 ? -14.529 -16.498 7.584 1.00 90.50 443 ARG A C 1
ATOM 3279 O O . ARG A 1 443 ? -14.671 -16.317 6.378 1.00 90.50 443 ARG A O 1
ATOM 3286 N N . LYS A 1 444 ? -15.267 -17.378 8.272 1.00 90.00 444 LYS A N 1
ATOM 3287 C CA . LYS A 1 444 ? -16.357 -18.166 7.664 1.00 90.00 444 LYS A CA 1
ATOM 3288 C C . LYS A 1 444 ? -17.487 -17.271 7.161 1.00 90.00 444 LYS A C 1
ATOM 3290 O O . LYS A 1 444 ? -17.897 -17.402 6.015 1.00 90.00 444 LYS A O 1
ATOM 3295 N N . ALA A 1 445 ? -17.924 -16.314 7.977 1.00 92.38 445 ALA A N 1
ATOM 3296 C CA . ALA A 1 445 ? -18.944 -15.351 7.580 1.00 92.38 445 ALA A CA 1
ATOM 3297 C C . ALA A 1 445 ? -18.501 -14.508 6.373 1.00 92.38 445 ALA A C 1
ATOM 3299 O O . ALA A 1 445 ? -19.315 -14.231 5.500 1.00 92.38 445 ALA A O 1
ATOM 3300 N N . THR A 1 446 ? -17.218 -14.147 6.273 1.00 91.25 446 THR A N 1
ATOM 3301 C CA . THR A 1 446 ? -16.665 -13.450 5.101 1.00 91.25 446 THR A CA 1
ATOM 3302 C C . THR A 1 446 ? -16.834 -14.264 3.818 1.00 91.25 446 THR A C 1
ATOM 3304 O O . THR A 1 446 ? -17.179 -13.682 2.792 1.00 91.25 446 THR A O 1
ATOM 3307 N N . ILE A 1 447 ? -16.659 -15.592 3.867 1.00 87.38 447 ILE A N 1
ATOM 3308 C CA . ILE A 1 447 ? -16.917 -16.474 2.715 1.00 87.38 447 ILE A CA 1
ATOM 3309 C C . ILE A 1 447 ? -18.386 -16.390 2.298 1.00 87.38 447 ILE A C 1
ATOM 3311 O O . ILE A 1 447 ? -18.689 -16.107 1.138 1.00 87.38 447 ILE A O 1
ATOM 3315 N N . ASP A 1 448 ? -19.295 -16.564 3.257 1.00 87.56 448 ASP A N 1
ATOM 3316 C CA . ASP A 1 448 ? -20.740 -16.539 3.005 1.00 87.56 448 ASP A CA 1
ATOM 3317 C C . ASP A 1 448 ? -21.228 -15.165 2.511 1.00 87.56 448 ASP A C 1
ATOM 3319 O O . ASP A 1 448 ? -22.187 -15.066 1.745 1.00 87.56 448 ASP A O 1
ATOM 3323 N N . LEU A 1 449 ? -20.540 -14.093 2.912 1.00 86.94 449 LEU A N 1
ATOM 3324 C CA . LEU A 1 449 ? -20.832 -12.711 2.531 1.00 86.94 449 LEU A CA 1
ATOM 3325 C C . LEU A 1 449 ? -20.150 -12.269 1.224 1.00 86.94 449 LEU A C 1
ATOM 3327 O O . LEU A 1 449 ? -20.251 -11.095 0.851 1.00 86.94 449 LEU A O 1
ATOM 3331 N N . GLY A 1 450 ? -19.521 -13.186 0.485 1.00 82.12 450 GLY A N 1
ATOM 3332 C CA . GLY A 1 450 ? -18.982 -12.913 -0.851 1.00 82.12 450 GLY A CA 1
ATOM 3333 C C . GLY A 1 450 ? -17.528 -12.442 -0.865 1.00 82.12 450 GLY A C 1
ATOM 3334 O O . GLY A 1 450 ? -17.137 -11.683 -1.749 1.00 82.12 450 GLY A O 1
ATOM 3335 N N . GLY A 1 451 ? -16.742 -12.872 0.120 1.00 85.06 451 GLY A N 1
ATOM 3336 C CA . GLY A 1 451 ? -15.280 -12.851 0.105 1.00 85.06 451 GLY A CA 1
ATOM 3337 C C . GLY A 1 451 ? -14.595 -11.599 0.633 1.00 85.06 451 GLY A C 1
ATOM 3338 O O . GLY A 1 451 ? -13.385 -11.633 0.867 1.00 85.06 451 GLY A O 1
ATOM 3339 N N . VAL A 1 452 ? -15.337 -10.517 0.875 1.00 88.12 452 VAL A N 1
ATOM 3340 C CA . VAL A 1 452 ? -14.824 -9.289 1.499 1.00 88.12 452 VAL A CA 1
ATOM 3341 C C . VAL A 1 452 ? -15.886 -8.678 2.400 1.00 88.12 452 VAL A C 1
ATOM 3343 O O . VAL A 1 452 ? -17.040 -8.522 1.999 1.00 88.12 452 VAL A O 1
ATOM 3346 N N . VAL A 1 453 ? -15.477 -8.287 3.605 1.00 92.06 453 VAL A N 1
ATOM 3347 C CA . VAL A 1 453 ? -16.311 -7.574 4.574 1.00 92.06 453 VAL A CA 1
ATOM 3348 C C . VAL A 1 453 ? -15.532 -6.456 5.257 1.00 92.06 453 VAL A C 1
ATOM 3350 O O . VAL A 1 453 ? -14.327 -6.558 5.483 1.00 92.06 453 VAL A O 1
ATOM 3353 N N . SER A 1 454 ? -16.241 -5.400 5.645 1.00 94.00 454 SER A N 1
ATOM 3354 C CA . SER A 1 454 ? -15.778 -4.494 6.700 1.00 94.00 454 SER A CA 1
ATOM 3355 C C . SER A 1 454 ? -16.107 -5.084 8.062 1.00 94.00 454 SER A C 1
ATOM 3357 O O . SER A 1 454 ? -17.149 -5.727 8.203 1.00 94.00 454 SER A O 1
ATOM 3359 N N . LEU A 1 455 ? -15.257 -4.842 9.059 1.00 93.94 455 LEU A N 1
ATOM 3360 C CA . LEU A 1 455 ? -15.487 -5.273 10.432 1.00 93.94 455 LEU A CA 1
ATOM 3361 C C . LEU A 1 455 ? -15.275 -4.147 11.447 1.00 93.94 455 LEU A C 1
ATOM 3363 O O . LEU A 1 455 ? -14.337 -3.357 11.343 1.00 93.94 455 LEU A O 1
ATOM 3367 N N . ALA A 1 456 ? -16.144 -4.121 12.454 1.00 95.94 456 ALA A N 1
ATOM 3368 C CA . ALA A 1 456 ? -16.048 -3.275 13.638 1.00 95.94 456 ALA A CA 1
ATOM 3369 C C . ALA A 1 456 ? -16.095 -4.157 14.893 1.00 95.94 456 ALA A C 1
ATOM 3371 O O . ALA A 1 456 ? -16.993 -4.994 15.032 1.00 95.94 456 ALA A O 1
ATOM 3372 N N . PHE A 1 457 ? -15.117 -4.008 15.782 1.00 93.94 457 PHE A N 1
ATOM 3373 C CA . PHE A 1 457 ? -14.921 -4.891 16.934 1.00 93.94 457 PHE A CA 1
ATOM 3374 C C . PHE A 1 457 ? -14.149 -4.182 18.056 1.00 93.94 457 PHE A C 1
ATOM 3376 O O . PHE A 1 457 ? -13.645 -3.078 17.863 1.00 93.94 457 PHE A O 1
ATOM 3383 N N . MET A 1 458 ? -14.068 -4.815 19.232 1.00 91.94 458 MET A N 1
ATOM 3384 C CA . MET A 1 458 ? -13.320 -4.311 20.399 1.00 91.94 458 MET A CA 1
ATOM 3385 C C . MET A 1 458 ? -13.706 -2.868 20.796 1.00 91.94 458 MET A C 1
ATOM 3387 O O . MET A 1 458 ? -12.920 -1.941 20.588 1.00 91.94 458 MET A O 1
ATOM 3391 N N . PRO A 1 459 ? -14.916 -2.651 21.360 1.00 93.06 459 PRO A N 1
ATOM 3392 C CA . PRO A 1 459 ? -15.285 -1.347 21.914 1.00 93.06 459 PRO A CA 1
ATOM 3393 C C . PRO A 1 459 ? -14.335 -0.954 23.043 1.00 93.06 459 PRO A C 1
ATOM 3395 O O . PRO A 1 459 ? -14.061 -1.761 23.926 1.00 93.06 459 PRO A O 1
ATOM 3398 N N . MET A 1 460 ? -13.892 0.296 23.047 1.00 93.56 460 MET A N 1
ATOM 3399 C CA . MET A 1 460 ? -13.016 0.859 24.071 1.00 93.56 460 MET A CA 1
ATOM 3400 C C . MET A 1 460 ? -13.518 2.238 24.499 1.00 93.56 460 MET A C 1
ATOM 3402 O O . MET A 1 460 ? -14.040 3.006 23.693 1.00 93.56 460 MET A O 1
ATOM 3406 N N . SER A 1 461 ? -13.318 2.571 25.766 1.00 95.12 461 SER A N 1
ATOM 3407 C CA . SER A 1 461 ? -13.276 3.950 26.252 1.00 95.12 461 SER A CA 1
ATOM 3408 C C . SER A 1 461 ? -11.981 4.644 25.807 1.00 95.12 461 SER A C 1
ATOM 3410 O O . SER A 1 461 ? -11.018 3.994 25.388 1.00 95.12 461 SER A O 1
ATOM 3412 N N . GLY A 1 462 ? -11.897 5.966 25.940 1.00 96.25 462 GLY A N 1
ATOM 3413 C CA . GLY A 1 462 ? -10.663 6.691 25.645 1.00 96.25 462 GLY A CA 1
ATOM 3414 C C . GLY A 1 462 ? -9.513 6.335 26.587 1.00 96.25 462 GLY A C 1
ATOM 3415 O O . GLY A 1 462 ? -8.367 6.269 26.142 1.00 96.25 462 GLY A O 1
ATOM 3416 N N . VAL A 1 463 ? -9.802 6.025 27.858 1.00 96.81 463 VAL A N 1
ATOM 3417 C CA . VAL A 1 463 ? -8.799 5.498 28.806 1.00 96.81 463 VAL A CA 1
ATOM 3418 C C . VAL A 1 463 ? -8.214 4.183 28.299 1.00 96.81 463 VAL A C 1
ATOM 3420 O O . VAL A 1 463 ? -6.998 3.988 28.310 1.00 96.81 463 VAL A O 1
ATOM 3423 N N . GLU A 1 464 ? -9.078 3.282 27.840 1.00 96.25 464 GLU A N 1
ATOM 3424 C CA . GLU A 1 464 ? -8.671 1.983 27.313 1.00 96.25 464 GLU A CA 1
ATOM 3425 C C . GLU A 1 464 ? -7.894 2.143 26.008 1.00 96.25 464 GLU 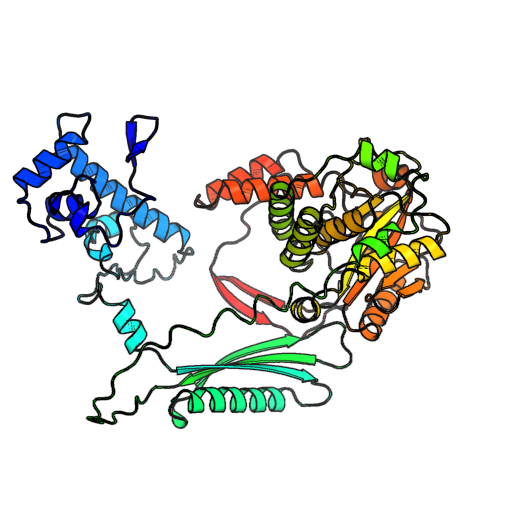A C 1
ATOM 3427 O O . GLU A 1 464 ? -6.811 1.579 25.888 1.00 96.25 464 GLU A O 1
ATOM 3432 N N . ALA A 1 465 ? -8.347 2.996 25.085 1.00 96.75 465 ALA A N 1
ATOM 3433 C CA . ALA A 1 465 ? -7.623 3.285 23.848 1.00 96.75 465 ALA A CA 1
ATOM 3434 C C . ALA A 1 465 ? -6.201 3.812 24.122 1.00 96.75 465 ALA A C 1
ATOM 3436 O O . ALA A 1 465 ? -5.240 3.321 23.529 1.00 96.75 465 ALA A O 1
ATOM 3437 N N . LYS A 1 466 ? -6.035 4.739 25.079 1.00 96.81 466 LYS A N 1
ATOM 3438 C CA . LYS A 1 466 ? -4.717 5.252 25.510 1.00 96.81 466 LYS A CA 1
ATOM 3439 C C . LYS A 1 466 ? -3.797 4.160 26.059 1.00 96.81 466 LYS A C 1
ATOM 3441 O O . LYS A 1 466 ? -2.581 4.273 25.933 1.00 96.81 466 LYS A O 1
ATOM 3446 N N . LYS A 1 467 ? -4.363 3.125 26.685 1.00 95.62 467 LYS A N 1
ATOM 3447 C CA . LYS A 1 467 ? -3.611 2.032 27.316 1.00 95.62 467 LYS A CA 1
ATOM 3448 C C . LYS A 1 467 ? -3.340 0.863 26.367 1.00 95.62 467 LYS A C 1
ATOM 3450 O O . LYS A 1 467 ? -2.315 0.202 26.505 1.00 95.62 467 LYS A O 1
ATOM 3455 N N . TRP A 1 468 ? -4.272 0.563 25.468 1.00 95.56 468 TRP A N 1
ATOM 3456 C CA . TRP A 1 468 ? -4.308 -0.691 24.714 1.00 95.56 468 TRP A CA 1
ATOM 3457 C C . TRP A 1 468 ? -3.859 -0.552 23.263 1.00 95.56 468 TRP A C 1
ATOM 3459 O O . TRP A 1 468 ? -3.685 -1.576 22.608 1.00 95.56 468 TRP A O 1
ATOM 3469 N N . THR A 1 469 ? -3.678 0.664 22.745 1.00 96.69 469 THR A N 1
ATOM 3470 C CA . THR A 1 469 ? -3.299 0.913 21.341 1.00 96.69 469 THR A CA 1
ATOM 3471 C C . THR A 1 469 ? -1.875 1.451 21.215 1.00 96.69 469 THR A C 1
ATOM 3473 O O . THR A 1 469 ? -1.269 1.910 22.186 1.00 96.69 469 THR A O 1
ATOM 3476 N N . ILE A 1 470 ? -1.316 1.377 20.007 1.00 96.50 470 ILE A N 1
ATOM 3477 C CA . ILE A 1 470 ? 0.025 1.869 19.699 1.00 96.50 470 ILE A CA 1
ATOM 3478 C C . ILE A 1 470 ? -0.095 3.301 19.183 1.00 96.50 470 ILE A C 1
ATOM 3480 O O . ILE A 1 470 ? -0.650 3.556 18.117 1.00 96.50 470 ILE A O 1
ATOM 3484 N N . LYS A 1 471 ? 0.445 4.242 19.956 1.00 95.88 471 LYS A N 1
ATOM 3485 C CA . LYS A 1 471 ? 0.350 5.682 19.702 1.00 95.88 471 LYS A CA 1
ATOM 3486 C C . LYS A 1 471 ? 1.076 6.124 18.426 1.00 95.88 471 LYS A C 1
ATOM 3488 O O . LYS A 1 471 ? 2.198 5.693 18.156 1.00 95.88 471 LYS A O 1
ATOM 3493 N N . GLY A 1 472 ? 0.471 7.077 17.715 1.00 95.81 472 GLY A N 1
ATOM 3494 C CA . GLY A 1 472 ? 1.127 7.919 16.710 1.00 95.81 472 GLY A CA 1
ATOM 3495 C C . GLY A 1 472 ? 1.374 7.256 15.360 1.00 95.81 472 GLY A C 1
ATOM 3496 O O . GLY A 1 472 ? 2.148 7.770 14.556 1.00 95.81 472 GLY A O 1
ATOM 3497 N N . THR A 1 473 ? 0.802 6.084 15.108 1.00 96.25 473 THR A N 1
ATOM 3498 C CA . THR A 1 473 ? 1.184 5.256 13.959 1.00 96.25 473 THR A CA 1
ATOM 3499 C C . THR A 1 473 ? 0.716 5.830 12.628 1.00 96.25 473 THR A C 1
ATOM 3501 O O . THR A 1 473 ? 1.419 5.670 11.630 1.00 96.25 473 THR A O 1
ATOM 3504 N N . LEU A 1 474 ? -0.381 6.591 12.615 1.00 96.38 474 LEU A N 1
ATOM 3505 C CA . LEU A 1 474 ? -0.853 7.300 11.429 1.00 96.38 474 LEU A CA 1
ATOM 3506 C C . LEU A 1 474 ? 0.049 8.503 11.110 1.00 96.38 474 LEU A C 1
ATOM 3508 O O . LEU A 1 474 ? 0.453 8.679 9.960 1.00 96.38 474 LEU A O 1
ATOM 3512 N N . SER A 1 475 ? 0.450 9.273 12.127 1.00 96.94 475 SER A N 1
ATOM 3513 C CA . SER A 1 475 ? 1.438 10.357 11.985 1.00 96.94 475 SER A CA 1
ATOM 3514 C C . SER A 1 475 ? 2.817 9.843 11.556 1.00 96.94 475 SER A C 1
ATOM 3516 O O . SER A 1 475 ? 3.524 10.495 10.777 1.00 96.94 475 SER A O 1
ATOM 3518 N N . ILE A 1 476 ? 3.214 8.660 12.032 1.00 97.06 476 ILE A N 1
ATOM 3519 C CA . ILE A 1 476 ? 4.448 8.002 11.594 1.00 97.06 476 ILE A CA 1
ATOM 3520 C C . ILE A 1 476 ? 4.329 7.568 10.133 1.00 97.06 476 ILE A C 1
ATOM 3522 O O . ILE A 1 476 ? 5.248 7.844 9.362 1.00 97.06 476 ILE A O 1
ATOM 3526 N N . ALA A 1 477 ? 3.205 6.968 9.723 1.00 97.00 477 ALA A N 1
ATOM 3527 C CA . ALA A 1 477 ? 2.958 6.628 8.324 1.00 97.00 477 ALA A CA 1
ATOM 3528 C C . ALA A 1 477 ? 3.037 7.874 7.422 1.00 97.00 477 ALA A C 1
ATOM 3530 O O . ALA A 1 477 ? 3.764 7.860 6.428 1.00 97.00 477 ALA A O 1
ATOM 3531 N N . GLU A 1 478 ? 2.389 8.981 7.806 1.00 98.00 478 GLU A N 1
ATOM 3532 C CA . GLU A 1 478 ? 2.496 10.264 7.093 1.00 98.00 478 GLU A CA 1
ATOM 3533 C C . GLU A 1 478 ? 3.963 10.710 6.966 1.00 98.00 478 GLU A C 1
ATOM 3535 O O . GLU A 1 478 ? 4.449 11.023 5.878 1.00 98.00 478 GLU A O 1
ATOM 3540 N N . SER A 1 479 ? 4.712 10.693 8.068 1.00 97.62 479 SER A N 1
ATOM 3541 C CA . SER A 1 479 ? 6.099 11.165 8.078 1.00 97.62 479 SER A CA 1
ATOM 3542 C C . SER A 1 479 ? 7.030 10.269 7.249 1.00 97.62 479 SER A C 1
ATOM 3544 O O . SER A 1 479 ? 7.898 10.775 6.531 1.00 97.62 479 SER A O 1
ATOM 3546 N N . MET A 1 480 ? 6.833 8.947 7.296 1.00 96.75 480 MET A N 1
ATOM 3547 C CA . MET A 1 480 ? 7.566 7.977 6.478 1.00 96.75 480 MET A CA 1
ATOM 3548 C C . MET A 1 480 ? 7.279 8.180 4.990 1.00 96.75 480 MET A C 1
ATOM 3550 O O . MET A 1 480 ? 8.212 8.266 4.191 1.00 96.75 480 MET A O 1
ATOM 3554 N N . GLY A 1 481 ? 6.006 8.296 4.605 1.00 96.62 481 GLY A N 1
ATOM 3555 C CA . GLY A 1 481 ? 5.635 8.503 3.208 1.00 96.62 481 GLY A CA 1
ATOM 3556 C C . GLY A 1 481 ? 6.124 9.835 2.657 1.00 96.62 481 GLY A C 1
ATOM 3557 O O . GLY A 1 481 ? 6.652 9.878 1.545 1.00 96.62 481 GLY A O 1
ATOM 3558 N N . LYS A 1 482 ? 6.081 10.899 3.469 1.00 97.75 482 LYS A N 1
ATOM 3559 C CA . LYS A 1 482 ? 6.696 12.184 3.124 1.00 97.75 482 LYS A CA 1
ATOM 3560 C C . LYS A 1 482 ? 8.197 12.040 2.885 1.00 97.75 482 LYS A C 1
ATOM 3562 O O . LYS A 1 482 ? 8.697 12.574 1.898 1.00 97.75 482 LYS A O 1
ATOM 3567 N N . ALA A 1 483 ? 8.922 11.328 3.752 1.00 96.62 483 ALA A N 1
ATOM 3568 C CA . ALA A 1 483 ? 10.356 11.099 3.573 1.00 96.62 483 ALA A CA 1
ATOM 3569 C C . ALA A 1 483 ? 10.654 10.347 2.269 1.00 96.62 483 ALA A C 1
ATOM 3571 O O . ALA A 1 483 ? 11.545 10.756 1.526 1.00 96.62 483 ALA A O 1
ATOM 3572 N N . VAL A 1 484 ? 9.874 9.311 1.946 1.00 93.44 484 VAL A N 1
ATOM 3573 C CA . VAL A 1 484 ? 9.992 8.578 0.673 1.00 93.44 484 VAL A CA 1
ATOM 3574 C C . VAL A 1 484 ? 9.740 9.502 -0.515 1.00 93.44 484 VAL A C 1
ATOM 3576 O O . VAL A 1 484 ? 10.574 9.588 -1.410 1.00 93.44 484 VAL A O 1
ATOM 3579 N N . ARG A 1 485 ? 8.633 10.249 -0.505 1.00 94.56 485 ARG A N 1
ATOM 3580 C CA . ARG A 1 485 ? 8.266 11.154 -1.602 1.00 94.56 485 ARG A CA 1
ATOM 3581 C C . ARG A 1 485 ? 9.287 12.273 -1.813 1.00 94.56 485 ARG A C 1
ATOM 3583 O O . ARG A 1 485 ? 9.574 12.629 -2.948 1.00 94.56 485 ARG A O 1
ATOM 3590 N N . MET A 1 486 ? 9.831 12.842 -0.736 1.00 93.88 486 MET A N 1
ATOM 3591 C CA . MET A 1 486 ? 10.840 13.913 -0.804 1.00 93.88 486 MET A CA 1
ATOM 3592 C C . MET A 1 486 ? 12.232 13.413 -1.203 1.00 93.88 486 MET A C 1
ATOM 3594 O O . MET A 1 486 ? 13.076 14.218 -1.583 1.00 93.88 486 MET A O 1
ATOM 3598 N N . SER A 1 487 ? 12.483 12.108 -1.092 1.00 91.06 487 SER A N 1
ATOM 3599 C CA . SER A 1 487 ? 13.754 11.477 -1.462 1.00 91.06 487 SER A CA 1
ATOM 3600 C C . SER A 1 487 ? 13.674 10.720 -2.792 1.00 91.06 487 SER A C 1
ATOM 3602 O O . SER A 1 487 ? 14.557 9.918 -3.117 1.00 91.06 487 SER A O 1
ATOM 3604 N N . ASP A 1 488 ? 12.631 10.990 -3.579 1.00 83.94 488 ASP A N 1
ATOM 3605 C CA . ASP A 1 488 ? 12.511 10.470 -4.933 1.00 83.94 488 ASP A CA 1
ATOM 3606 C C . ASP A 1 488 ? 13.698 10.925 -5.800 1.00 83.94 488 ASP A C 1
ATOM 3608 O O . ASP A 1 488 ? 14.194 12.047 -5.685 1.00 83.94 488 ASP A O 1
ATOM 3612 N N . GLY A 1 489 ? 14.216 10.013 -6.621 1.00 77.75 489 GLY A N 1
ATOM 3613 C CA . GLY A 1 489 ? 15.431 10.230 -7.415 1.00 77.75 489 GLY A CA 1
ATOM 3614 C C . GLY A 1 489 ? 16.770 10.215 -6.653 1.00 77.75 489 GLY A C 1
ATOM 3615 O O . GLY A 1 489 ? 17.813 10.288 -7.301 1.00 77.75 489 GLY A O 1
ATOM 3616 N N . LEU A 1 490 ? 16.788 10.090 -5.317 1.00 82.31 490 LEU A N 1
ATOM 3617 C CA . LEU A 1 490 ? 18.036 9.968 -4.539 1.00 82.31 490 LEU A CA 1
ATOM 3618 C C . LEU A 1 490 ? 18.602 8.538 -4.541 1.00 82.31 490 LEU A C 1
ATOM 3620 O O . LEU A 1 490 ? 17.979 7.600 -5.037 1.00 82.31 490 LEU A O 1
ATOM 3624 N N . SER A 1 491 ? 19.777 8.336 -3.940 1.00 82.94 491 SER A N 1
ATOM 3625 C CA . SER A 1 491 ? 20.306 6.988 -3.719 1.00 82.94 491 SER A CA 1
ATOM 3626 C C . SER A 1 491 ? 19.550 6.200 -2.667 1.00 82.94 491 SER A C 1
ATOM 3628 O O . SER A 1 491 ? 18.928 6.771 -1.777 1.00 82.94 491 SER A O 1
ATOM 3630 N N . PHE A 1 492 ? 19.640 4.865 -2.720 1.00 86.06 492 PHE A N 1
ATOM 3631 C CA . PHE A 1 492 ? 19.092 4.018 -1.660 1.00 86.06 492 PHE A CA 1
ATOM 3632 C C . PHE A 1 492 ? 19.645 4.410 -0.282 1.00 86.06 492 PHE A C 1
ATOM 3634 O O . PHE A 1 492 ? 18.877 4.510 0.669 1.00 86.06 492 PHE A O 1
ATOM 3641 N N . ALA A 1 493 ? 20.949 4.692 -0.184 1.00 88.25 493 ALA A N 1
ATOM 3642 C CA . ALA A 1 493 ? 21.576 5.132 1.060 1.00 88.25 493 ALA A CA 1
ATOM 3643 C C . ALA A 1 493 ? 20.957 6.440 1.580 1.00 88.25 493 ALA A C 1
ATOM 3645 O O . ALA A 1 493 ? 20.563 6.505 2.742 1.00 88.25 493 ALA A O 1
ATOM 3646 N N . GLN A 1 494 ? 20.785 7.437 0.708 1.00 90.44 494 GLN A N 1
ATOM 3647 C CA . GLN A 1 494 ? 20.158 8.717 1.061 1.00 90.44 494 GLN A CA 1
ATOM 3648 C C . GLN A 1 494 ? 18.673 8.567 1.413 1.00 90.44 494 GLN A C 1
ATOM 3650 O O . GLN A 1 494 ? 18.206 9.184 2.366 1.00 90.44 494 GLN A O 1
ATOM 3655 N N . ARG A 1 495 ? 17.925 7.724 0.689 1.00 91.56 495 ARG A N 1
ATOM 3656 C CA . ARG A 1 495 ? 16.528 7.399 1.022 1.00 91.56 495 ARG A CA 1
ATOM 3657 C C . ARG A 1 495 ? 16.423 6.733 2.392 1.00 91.56 495 ARG A C 1
ATOM 3659 O O . ARG A 1 495 ? 15.566 7.100 3.191 1.00 91.56 495 ARG A O 1
ATOM 3666 N N . LEU A 1 496 ? 17.305 5.775 2.677 1.00 94.06 496 LEU A N 1
ATOM 3667 C CA . LEU A 1 496 ? 17.352 5.080 3.961 1.00 94.06 496 LEU A CA 1
ATOM 3668 C C . LEU A 1 496 ? 17.731 6.031 5.103 1.00 94.06 496 LEU A C 1
ATOM 3670 O O . LEU A 1 496 ? 17.180 5.920 6.195 1.00 94.06 496 LEU A O 1
ATOM 3674 N N . GLU A 1 497 ? 18.644 6.971 4.866 1.00 96.06 497 GLU A N 1
ATOM 3675 C CA . GLU A 1 497 ? 18.994 8.023 5.823 1.00 96.06 497 GLU A CA 1
ATOM 3676 C C . GLU A 1 497 ? 17.816 8.970 6.086 1.00 96.06 497 GLU A C 1
ATOM 3678 O O . GLU A 1 497 ? 17.469 9.205 7.244 1.00 96.06 497 GLU A O 1
ATOM 3683 N N . ALA A 1 498 ? 17.142 9.438 5.031 1.00 95.38 498 ALA A N 1
ATOM 3684 C CA . ALA A 1 498 ? 15.948 10.273 5.145 1.00 95.38 498 ALA A CA 1
ATOM 3685 C C . ALA A 1 498 ? 14.833 9.572 5.936 1.00 95.38 498 ALA A C 1
ATOM 3687 O O . ALA A 1 498 ? 14.217 10.185 6.809 1.00 95.38 498 ALA A O 1
ATOM 3688 N N . LEU A 1 499 ? 14.611 8.279 5.678 1.00 96.00 499 LEU A N 1
ATOM 3689 C CA . LEU A 1 499 ? 13.667 7.464 6.437 1.00 96.00 499 LEU A CA 1
ATOM 3690 C C . LEU A 1 499 ? 14.104 7.325 7.903 1.00 96.00 499 LEU A C 1
ATOM 3692 O O . LEU A 1 499 ? 13.307 7.554 8.806 1.00 96.00 499 LEU A O 1
ATOM 3696 N N . ASN A 1 500 ? 15.374 7.004 8.159 1.00 97.06 500 ASN A N 1
ATOM 3697 C CA . ASN A 1 500 ? 15.898 6.828 9.517 1.00 97.06 500 ASN A CA 1
ATOM 3698 C C . ASN A 1 500 ? 15.812 8.091 10.370 1.00 97.06 500 ASN A C 1
ATOM 3700 O O . ASN A 1 500 ? 15.506 7.984 11.554 1.00 97.06 500 ASN A O 1
ATOM 3704 N N . LYS A 1 501 ? 15.999 9.270 9.772 1.00 96.31 501 LYS A N 1
ATOM 3705 C CA . LYS A 1 501 ? 15.816 10.554 10.457 1.00 96.31 501 LYS A CA 1
ATOM 3706 C C . LYS A 1 501 ? 14.396 10.729 10.999 1.00 96.31 501 LYS A C 1
ATOM 3708 O O . LYS A 1 501 ? 14.206 11.326 12.048 1.00 96.31 501 LYS A O 1
ATOM 3713 N N . VAL A 1 502 ? 13.397 10.214 10.284 1.00 95.88 502 VAL A N 1
ATOM 3714 C CA . VAL A 1 502 ? 12.000 10.246 10.736 1.00 95.88 502 VAL A CA 1
ATOM 3715 C C . VAL A 1 502 ? 11.723 9.176 11.791 1.00 95.88 502 VAL A C 1
ATOM 3717 O O . VAL A 1 502 ? 10.887 9.384 12.663 1.00 95.88 502 VAL A O 1
ATOM 3720 N N . LEU A 1 503 ? 12.406 8.031 11.727 1.00 96.06 503 LEU A N 1
ATOM 3721 C CA . LEU A 1 503 ? 12.156 6.908 12.630 1.00 96.06 503 LEU A CA 1
ATOM 3722 C C . LEU A 1 503 ? 12.852 7.028 13.992 1.00 96.06 503 LEU A C 1
ATOM 3724 O O . LEU A 1 503 ? 12.405 6.354 14.923 1.00 96.06 503 LEU A O 1
ATOM 3728 N N . GLU A 1 504 ? 13.896 7.851 14.121 1.00 95.00 504 GLU A N 1
ATOM 3729 C CA . GLU A 1 504 ? 14.761 7.957 15.310 1.00 95.00 504 GLU A CA 1
ATOM 3730 C C . GLU A 1 504 ? 13.968 8.118 16.621 1.00 95.00 504 GLU A C 1
ATOM 3732 O O . GLU A 1 504 ? 14.150 7.350 17.576 1.00 95.00 504 GLU A O 1
ATOM 3737 N N . ASP A 1 505 ? 12.990 9.023 16.617 1.00 90.88 505 ASP A N 1
ATOM 3738 C CA . ASP A 1 505 ? 12.162 9.344 17.784 1.00 90.88 505 ASP A CA 1
ATOM 3739 C C . ASP A 1 505 ? 10.887 8.489 17.903 1.00 90.88 505 ASP A C 1
ATOM 3741 O O . ASP A 1 505 ? 10.097 8.653 18.830 1.00 90.88 505 ASP A O 1
ATOM 3745 N N . THR A 1 506 ? 10.688 7.524 17.005 1.00 94.31 506 THR A N 1
ATOM 3746 C CA . THR A 1 506 ? 9.489 6.667 16.971 1.00 94.31 506 THR A CA 1
ATOM 3747 C C . THR A 1 506 ? 9.717 5.331 17.680 1.00 94.31 506 THR A C 1
ATOM 3749 O O . THR A 1 506 ? 10.839 4.996 18.076 1.00 94.31 506 THR A O 1
ATOM 3752 N N . GLN A 1 507 ? 8.666 4.515 17.809 1.00 91.31 507 GLN A N 1
ATOM 3753 C CA . GLN A 1 507 ? 8.782 3.126 18.268 1.00 91.31 507 GLN A CA 1
ATOM 3754 C C . GLN A 1 507 ? 9.588 2.224 17.318 1.00 91.31 507 GLN A C 1
ATOM 3756 O O . GLN A 1 507 ? 10.105 1.201 17.760 1.00 91.31 507 GLN A O 1
ATOM 3761 N N . TYR A 1 508 ? 9.743 2.592 16.041 1.00 92.88 508 TYR A N 1
ATOM 3762 C CA . TYR A 1 508 ? 10.486 1.783 15.065 1.00 92.88 508 TYR A CA 1
ATOM 3763 C C . TYR A 1 508 ? 11.995 2.016 15.115 1.00 92.88 508 TYR A C 1
ATOM 3765 O O . TYR A 1 508 ? 12.751 1.132 14.717 1.00 92.88 508 TYR A O 1
ATOM 3773 N N . LYS A 1 509 ? 12.434 3.180 15.618 1.00 93.69 509 LYS A N 1
ATOM 3774 C CA . LYS A 1 509 ? 13.830 3.613 15.819 1.00 93.69 509 LYS A CA 1
ATOM 3775 C C . LYS A 1 509 ? 14.694 3.713 14.563 1.00 93.69 509 LYS A C 1
ATOM 3777 O O . LYS A 1 509 ? 15.332 4.736 14.347 1.00 93.69 509 LYS A O 1
ATOM 3782 N N . LYS A 1 510 ? 14.795 2.651 13.763 1.00 94.06 510 LYS A N 1
ATOM 3783 C CA . LYS A 1 510 ? 15.700 2.582 12.614 1.00 94.06 510 LYS A CA 1
ATOM 3784 C C . LYS A 1 510 ? 15.297 1.486 11.629 1.00 94.06 510 LYS A C 1
ATOM 3786 O O . LYS A 1 510 ? 15.184 0.321 12.001 1.00 94.06 510 LYS A O 1
ATOM 3791 N N . ALA A 1 511 ? 15.212 1.836 10.353 1.00 93.31 511 ALA A N 1
ATOM 3792 C CA . ALA A 1 511 ? 15.199 0.913 9.228 1.00 93.31 511 ALA A CA 1
ATOM 3793 C C . ALA A 1 511 ? 16.628 0.478 8.850 1.00 93.31 511 ALA A C 1
ATOM 3795 O O . ALA A 1 511 ? 17.590 1.255 8.900 1.00 93.31 511 ALA A O 1
ATOM 3796 N N . ARG A 1 512 ? 16.781 -0.788 8.447 1.00 92.12 512 ARG A N 1
ATOM 3797 C CA . ARG A 1 512 ? 18.066 -1.374 8.038 1.00 92.12 512 ARG A CA 1
ATOM 3798 C C . ARG A 1 512 ? 17.902 -2.159 6.743 1.00 92.12 512 ARG A C 1
ATOM 3800 O O . ARG A 1 512 ? 16.883 -2.811 6.542 1.00 92.12 512 ARG A O 1
ATOM 3807 N N . LYS A 1 513 ? 18.937 -2.137 5.902 1.00 90.44 513 LYS A N 1
ATOM 3808 C CA . LYS A 1 513 ? 19.049 -3.047 4.760 1.00 90.44 513 LYS A CA 1
ATOM 3809 C C . LYS A 1 513 ? 19.317 -4.457 5.294 1.00 90.44 513 LYS A C 1
ATOM 3811 O O . LYS A 1 513 ? 20.326 -4.650 5.967 1.00 90.44 513 LYS A O 1
ATOM 3816 N N . ILE A 1 514 ? 18.404 -5.395 5.041 1.00 89.81 514 ILE A N 1
ATOM 3817 C CA . ILE A 1 514 ? 18.565 -6.810 5.425 1.00 89.81 514 ILE A CA 1
ATOM 3818 C C . ILE A 1 514 ? 19.213 -7.587 4.275 1.00 89.81 514 ILE A C 1
ATOM 3820 O O . ILE A 1 514 ? 20.182 -8.305 4.488 1.00 89.81 514 ILE A O 1
ATOM 3824 N N . PHE A 1 515 ? 18.710 -7.394 3.058 1.00 84.25 515 PHE A N 1
ATOM 3825 C CA . PHE A 1 515 ? 19.228 -7.974 1.822 1.00 84.25 515 PHE A CA 1
ATOM 3826 C C . PHE A 1 515 ? 19.034 -6.979 0.671 1.00 84.25 515 PHE A C 1
ATOM 3828 O O . PHE A 1 515 ? 18.261 -6.025 0.780 1.00 84.25 515 PHE A O 1
ATOM 3835 N N . GLU A 1 516 ? 19.754 -7.202 -0.420 1.00 84.88 516 GLU A N 1
ATOM 3836 C CA . GLU A 1 516 ? 19.658 -6.471 -1.681 1.00 84.88 516 GLU A CA 1
ATOM 3837 C C . GLU A 1 516 ? 19.920 -7.467 -2.805 1.00 84.88 516 GLU A C 1
ATOM 3839 O O . GLU A 1 516 ? 20.815 -8.295 -2.674 1.00 84.88 516 GLU A O 1
ATOM 3844 N N . GLY A 1 517 ? 19.129 -7.397 -3.869 1.00 80.88 517 GLY A N 1
ATOM 3845 C CA . GLY A 1 517 ? 19.246 -8.278 -5.025 1.00 80.88 517 GLY A CA 1
ATOM 3846 C C . GLY A 1 517 ? 18.024 -8.157 -5.930 1.00 80.88 517 GLY A C 1
ATOM 3847 O O . GLY A 1 517 ? 17.111 -7.365 -5.667 1.00 80.88 517 GLY A O 1
ATOM 3848 N N . ASN A 1 518 ? 17.999 -8.950 -6.991 1.00 74.62 518 ASN A N 1
ATOM 3849 C CA . ASN A 1 518 ? 16.907 -9.006 -7.952 1.00 74.62 518 ASN A CA 1
ATOM 3850 C C . ASN A 1 518 ? 15.908 -10.092 -7.579 1.00 74.62 518 ASN A C 1
ATOM 3852 O O . ASN A 1 518 ? 16.287 -11.221 -7.283 1.00 74.62 518 ASN A O 1
ATOM 3856 N N . ILE A 1 519 ? 14.615 -9.793 -7.707 1.00 79.56 519 ILE A N 1
ATOM 3857 C CA . ILE A 1 519 ? 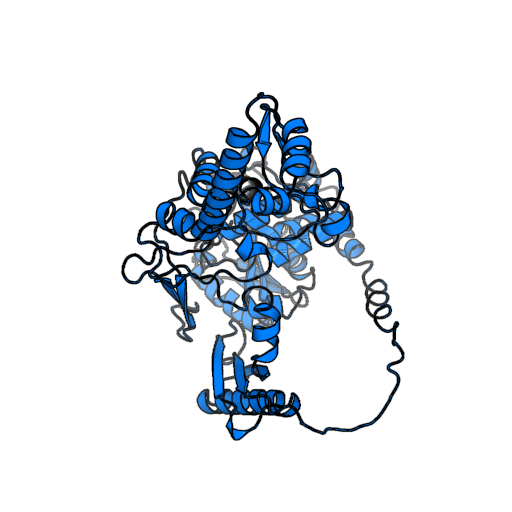13.586 -10.833 -7.664 1.00 79.56 519 ILE A CA 1
ATOM 3858 C C . ILE A 1 519 ? 13.698 -11.656 -8.952 1.00 79.56 519 ILE A C 1
ATOM 3860 O O . ILE A 1 519 ? 13.211 -11.244 -10.004 1.00 79.56 519 ILE A O 1
ATOM 3864 N N . ILE A 1 520 ? 14.339 -12.820 -8.872 1.00 80.00 520 ILE A N 1
ATOM 3865 C CA . ILE A 1 520 ? 14.505 -13.731 -10.016 1.00 80.00 520 ILE A CA 1
ATOM 3866 C C . ILE A 1 520 ? 13.347 -14.718 -10.152 1.00 80.00 520 ILE A C 1
ATOM 3868 O O . ILE A 1 520 ? 13.109 -15.280 -11.223 1.00 80.00 520 ILE A O 1
ATOM 3872 N N . LYS A 1 521 ? 12.608 -14.944 -9.063 1.00 72.75 521 LYS A N 1
ATOM 3873 C CA . LYS A 1 521 ? 11.477 -15.866 -9.039 1.00 72.75 521 LYS A CA 1
ATOM 3874 C C . LYS A 1 521 ? 10.475 -15.456 -7.976 1.00 72.75 521 LYS A C 1
ATOM 3876 O O . LYS A 1 521 ? 10.851 -15.210 -6.836 1.00 72.75 521 LYS A O 1
ATOM 3881 N N . VAL A 1 522 ? 9.198 -15.475 -8.335 1.00 75.75 522 VAL A N 1
ATOM 3882 C CA . VAL A 1 522 ? 8.087 -15.431 -7.381 1.00 75.75 522 VAL A CA 1
ATOM 3883 C C . VAL A 1 522 ? 7.557 -16.854 -7.226 1.00 75.75 522 VAL A C 1
ATOM 3885 O O . VAL A 1 522 ? 7.327 -17.559 -8.208 1.00 75.75 522 VAL A O 1
ATOM 3888 N N . ILE A 1 523 ? 7.430 -17.304 -5.986 1.00 72.81 523 ILE A N 1
ATOM 3889 C CA . ILE A 1 523 ? 6.879 -18.597 -5.602 1.00 72.81 523 ILE A CA 1
ATOM 3890 C C . ILE A 1 523 ? 5.450 -18.339 -5.137 1.00 72.81 523 ILE A C 1
ATOM 3892 O O . ILE A 1 523 ? 5.215 -17.982 -3.984 1.00 72.81 523 ILE A O 1
ATOM 3896 N N . ASN A 1 524 ? 4.496 -18.543 -6.037 1.00 63.91 524 ASN A N 1
ATOM 3897 C CA . ASN A 1 524 ? 3.098 -18.660 -5.656 1.00 63.91 524 ASN A CA 1
ATOM 3898 C C . ASN A 1 524 ? 2.885 -20.099 -5.197 1.00 63.91 524 ASN A C 1
ATOM 3900 O O . ASN A 1 524 ? 2.919 -21.020 -6.014 1.00 63.91 524 ASN A O 1
ATOM 3904 N N . SER A 1 525 ? 2.744 -20.311 -3.893 1.00 56.94 525 SER A N 1
ATOM 3905 C CA . SER A 1 525 ? 2.364 -21.616 -3.368 1.00 56.94 525 SER A CA 1
ATOM 3906 C C . SER A 1 525 ? 0.863 -21.604 -3.081 1.00 56.94 525 SER A C 1
ATOM 3908 O O . SER A 1 525 ? 0.344 -20.662 -2.488 1.00 56.94 525 SER A O 1
ATOM 3910 N N . SER A 1 526 ? 0.172 -22.662 -3.507 1.00 51.81 526 SER A N 1
ATOM 3911 C CA . SER A 1 526 ? -1.214 -22.956 -3.121 1.00 51.81 526 SER A CA 1
ATOM 3912 C C . SER A 1 526 ? -1.296 -23.562 -1.711 1.00 51.81 526 SER A C 1
ATOM 3914 O O . SER A 1 526 ? -2.301 -24.164 -1.344 1.00 51.81 526 SER A O 1
ATOM 3916 N N . GLN A 1 527 ? -0.197 -23.524 -0.950 1.00 50.72 527 GLN A N 1
ATOM 3917 C CA . GLN A 1 527 ? -0.122 -24.082 0.386 1.00 50.72 527 GLN A CA 1
ATOM 3918 C C . GLN A 1 527 ? -0.652 -23.058 1.388 1.00 50.72 527 GLN A C 1
ATOM 3920 O O . GLN A 1 527 ? -0.119 -21.954 1.536 1.00 50.72 527 GLN A O 1
ATOM 3925 N N . GLU A 1 528 ? -1.703 -23.463 2.086 1.00 55.22 528 GLU A N 1
ATOM 3926 C CA . GLU A 1 528 ? -2.297 -22.717 3.180 1.00 55.22 528 GLU A CA 1
ATOM 3927 C C . GLU A 1 528 ? -1.676 -23.186 4.502 1.00 55.22 528 GLU A C 1
ATOM 3929 O O . GLU A 1 528 ? -1.665 -24.382 4.807 1.00 55.22 528 GLU A O 1
ATOM 3934 N N . ILE A 1 529 ? -1.150 -22.256 5.298 1.00 58.00 529 ILE A N 1
ATOM 3935 C CA . ILE A 1 529 ? -0.720 -22.532 6.672 1.00 58.00 529 ILE A CA 1
ATOM 3936 C C . ILE A 1 529 ? -1.631 -21.732 7.599 1.00 58.00 529 ILE A C 1
ATOM 3938 O O . ILE A 1 529 ? -1.574 -20.505 7.637 1.00 58.00 529 ILE A O 1
ATOM 3942 N N . SER A 1 530 ? -2.486 -22.440 8.343 1.00 55.53 530 SER A N 1
ATOM 3943 C CA . SER A 1 530 ? -3.380 -21.864 9.359 1.00 55.53 530 SER A CA 1
ATOM 3944 C C . SER A 1 530 ? -4.347 -20.779 8.849 1.00 55.53 530 SER A C 1
ATOM 3946 O O . SER A 1 530 ? -4.579 -19.806 9.562 1.00 55.53 530 SER A O 1
ATOM 3948 N N . GLY A 1 531 ? -4.919 -20.907 7.645 1.00 55.44 531 GLY A N 1
ATOM 3949 C CA . GLY A 1 531 ? -5.818 -19.879 7.093 1.00 55.44 531 GLY A CA 1
ATOM 3950 C C . GLY A 1 531 ? -5.156 -18.882 6.139 1.00 55.44 531 GLY A C 1
ATOM 3951 O O . GLY A 1 531 ? -5.832 -17.976 5.649 1.00 55.44 531 GLY A O 1
ATOM 3952 N N . PHE A 1 532 ? -3.839 -18.991 5.918 1.00 62.56 532 PHE A N 1
ATOM 3953 C CA . PHE A 1 532 ? -3.047 -17.995 5.193 1.00 62.56 532 PHE A CA 1
ATOM 3954 C C . PHE A 1 532 ? -2.294 -18.596 4.012 1.00 62.56 532 PHE A C 1
ATOM 3956 O O . PHE A 1 532 ? -1.606 -19.607 4.161 1.00 62.56 532 PHE A O 1
ATOM 3963 N N . ASN A 1 533 ? -2.359 -17.920 2.861 1.00 62.53 533 ASN A N 1
ATOM 3964 C CA . ASN A 1 533 ? -1.545 -18.267 1.699 1.00 62.53 533 ASN A CA 1
ATOM 3965 C C . ASN A 1 533 ? -0.082 -17.995 2.008 1.00 62.53 533 ASN A C 1
ATOM 3967 O O . ASN A 1 533 ? 0.286 -16.885 2.404 1.00 62.53 533 ASN A O 1
ATOM 3971 N N . VAL A 1 534 ? 0.752 -19.000 1.777 1.00 66.75 534 VAL A N 1
ATOM 3972 C CA . VAL A 1 534 ? 2.197 -18.857 1.895 1.00 66.75 534 VAL A CA 1
ATOM 3973 C C . VAL A 1 534 ? 2.787 -18.809 0.499 1.00 66.75 534 VAL A C 1
ATOM 3975 O O . VAL A 1 534 ? 2.671 -19.753 -0.279 1.00 66.75 534 VAL A O 1
ATOM 3978 N N . GLY A 1 535 ? 3.425 -17.687 0.188 1.00 72.88 535 GLY A N 1
ATOM 3979 C CA . GLY A 1 535 ? 4.239 -17.505 -1.005 1.00 72.88 535 GLY A CA 1
ATOM 3980 C C . GLY A 1 535 ? 5.665 -17.127 -0.629 1.00 72.88 535 GLY A C 1
ATOM 3981 O O . GLY A 1 535 ? 6.015 -17.002 0.544 1.00 72.88 535 GLY A O 1
ATOM 3982 N N . GLY A 1 536 ? 6.497 -16.925 -1.637 1.00 78.12 536 GLY A N 1
ATOM 3983 C CA . GLY A 1 536 ? 7.856 -16.449 -1.443 1.00 78.12 536 GLY A CA 1
ATOM 3984 C C . GLY A 1 536 ? 8.387 -15.762 -2.684 1.00 78.12 536 GLY A C 1
ATOM 3985 O O . GLY A 1 536 ? 7.777 -15.785 -3.748 1.00 78.12 536 GLY A O 1
ATOM 3986 N N . PHE A 1 537 ? 9.556 -15.165 -2.558 1.00 81.56 537 PHE A N 1
ATOM 3987 C CA . PHE A 1 537 ? 10.332 -14.678 -3.685 1.00 81.56 537 PHE A CA 1
ATOM 3988 C C . PHE A 1 537 ? 11.788 -15.078 -3.465 1.00 81.56 537 PHE A C 1
ATOM 3990 O O . PHE A 1 537 ? 12.257 -15.125 -2.328 1.00 81.56 537 PHE A O 1
ATOM 3997 N N . ILE A 1 538 ? 12.484 -15.414 -4.546 1.00 77.88 538 ILE A N 1
ATOM 3998 C CA . ILE A 1 538 ? 13.923 -15.670 -4.527 1.00 77.88 538 ILE A CA 1
ATOM 3999 C C . ILE A 1 538 ? 14.613 -14.393 -4.977 1.00 77.88 538 ILE A C 1
ATOM 4001 O O . ILE A 1 538 ? 14.260 -13.832 -6.020 1.00 77.88 538 ILE A O 1
ATOM 4005 N N . ILE A 1 539 ? 15.565 -13.955 -4.159 1.00 78.88 539 ILE A N 1
ATOM 4006 C CA . ILE A 1 539 ? 16.390 -12.780 -4.401 1.00 78.88 539 ILE A CA 1
ATOM 4007 C C . ILE A 1 539 ? 17.815 -13.259 -4.631 1.00 78.88 539 ILE A C 1
ATOM 4009 O O . ILE A 1 539 ? 18.356 -13.948 -3.765 1.00 78.88 539 ILE A O 1
ATOM 4013 N N . GLU A 1 540 ? 18.371 -12.904 -5.787 1.00 78.69 540 GLU A N 1
ATOM 4014 C CA . GLU A 1 540 ? 19.780 -13.115 -6.156 1.00 78.69 540 GLU A CA 1
ATOM 4015 C C . GLU A 1 540 ? 20.518 -11.792 -6.331 1.00 78.69 540 GLU A C 1
ATOM 4017 O O . GLU A 1 540 ? 19.956 -10.871 -6.980 1.00 78.69 540 GLU A O 1
#

Foldseek 3Di:
DQDPVRDDDADPDDCPPCCCPADVLNPHLDDHLVLLLVLVPLDDDGDDDNVSSLVSQCVSDPDNDSVVVSVVVLLVVLVVVVVVVVQVDFDPQPAQAEAEQAAPCSSSDDQVSNCVVQPSNHPGYDHDPHRNCVVVVCVVQAWQKFKFKDKDFCVVPPPVVVQVVRQVVRLVVSVVVQFDSVFKDWPDWDWFFFALAPGTIIIIMTMITGHHPPPPPPPPDDDDPDDPPDDDDPPVPVVPPPDDDPLCVLPPDDPCPDQLVVQLVQWAWDDLLLLLLLQQLLAVLQVVHPERQVLLSVLLVVLVVVVFIATEDFLVRADQQAKEWEKFKFFGNVCCVVDPQPLQQRVVQQVVVCVVVVHHHNEYEFQASHHNSVRNVRNSCRSNSGYYYLWHQALGDDDFSCNGQCVVVPDDPWWWKWKGSNPDIDIAGAPDSGCVSSRVVVSNVCNVRPGMIMMITDIDGSNSCSVRTFGRSSVLSSQQSVLQVVCPPHHPVSSQVSNLVSCCPDPNNHDDCPDIADQPDKAQDPDDDPSDGDIDTDGD

Mean predicted aligned error: 14.65 Å

pLDDT: mean 82.52, std 17.68, range [25.28, 98.38]

Secondary structure (DSSP, 8-state):
-B-TTS-B---S---GGGHHHHBGGGT-SB--HHHHHHHTTS---SSS-HHHHHHHHHTT-SSS-HHHHHHHHHHHHHHHHHHHHHHH----SSS--EEE--SGGGGGS-HHHHHHHSTTT-SEEE--TTGGGHHHHHHHTPPEEEEEEEEEETTTS-HHHHHHHHHHHHHHHHHHTTB-GGG-EEEEEEEEE-TTSSS-EEEEEEEEEE-B-------------------SSSSSSSSSSS--SSHHHHHTT--TTSTHHHHHHHSEEPPHHHHHHHHHHHHHHTTT-S--HHHHHHHHHHHHHTT---EEE-TTTS-TT--EEEEEEEE-HHHHHHS---SHHHHHHHHHHHHHHTS---EEEES-SSTHHHHHHHHHHHHHT-PEEEEESSSS--S-GGGSTHHHH---SS-EEEEE-SS-EEEEE-SSSSHHHHHHHHHHHHHHTTSEEEEEEEEE-HHHHHHHSEETHHHHHHHHHHHHHHTTTS-HHHHHHHHHHHHTTSTT----------EEEEE----EETTEE--EEEE-